Protein AF-0000000085035945 (afdb_homodimer)

Sequence (580 aa):
MRFHELMNSLKGNSGSLDETILPELNLALEGSQGSYRVYTTEVITGIPPSDIGSISFHLPASKISALGADPKFAFGSFFIPEGHRGVVEDFEREARRYGSRTGSKIVRGRRALAIVSMRGEAREIILPTNVKIGDYIALIGVPGAEFLYLISNKKPELFKRLGMEDSIWRWKRALWMLTCIDAVRTLLTISRVNGLLCVDSRGILESLNKLADISGTGFIISRNRIIFPPELMRIATQMDLDPLELPSSGVTLAAIPKHVQVNQIGEILEIHGYWVSFIGNIAREVRVISMRFHELMNSLKGNSGSLDETILPELNLALEGSQGSYRVYTTEVITGIPPSDIGSISFHLPASKISALGADPKFAFGSFFIPEGHRGVVEDFEREARRYGSRTGSKIVRGRRALAIVSMRGEAREIILPTNVKIGDYIALIGVPGAEFLYLISNKKPELFKRLGMEDSIWRWKRALWMLTCIDAVRTLLTISRVNGLLCVDSRGILESLNKLADISGTGFIISRNRIIFPPELMRIATQMDLDPLELPSSGVTLAAIPKHVQVNQIGEILEIHGYWVSFIGNIAREVRVIS

Radius of gyration: 25.81 Å; Cα contacts (8 Å, |Δi|>4): 1328; chains: 2; bounding box: 57×73×63 Å

InterPro domains:
  IPR011854 Carbamoyl dehydratase HypE [PTHR30303] (5-288)
  IPR036676 PurM-like, C-terminal domain superfamily [G3DSA:3.90.650.10] (128-290)
  IPR036676 PurM-like, C-terminal domain superfamily [SSF56042] (127-282)

Solvent-accessible surface area (backbone atoms only — not comparable to full-atom values): 29328 Å² total; per-residue (Å²): 139,63,74,70,62,61,62,63,68,67,65,69,83,67,95,62,69,52,68,48,68,40,29,94,70,35,32,36,34,37,40,60,95,53,43,34,39,36,38,37,60,41,79,46,63,86,46,58,63,88,47,42,21,43,50,58,42,35,52,55,36,17,52,36,28,33,25,55,23,45,53,46,38,36,38,24,42,34,25,38,35,88,91,68,75,60,36,68,56,35,27,43,52,55,29,50,75,63,70,23,46,67,31,62,40,81,40,86,27,92,52,38,35,37,42,34,35,38,38,24,37,27,56,56,78,37,46,46,50,56,46,50,77,54,15,32,31,32,41,37,37,47,54,32,44,40,39,46,24,49,40,34,66,75,40,47,64,58,35,46,75,68,72,38,57,87,48,37,66,58,28,53,64,37,67,78,52,37,37,30,45,65,61,44,54,54,47,59,74,76,44,77,64,38,16,33,44,60,24,40,68,62,3,52,51,52,41,52,51,48,46,18,61,69,36,72,38,20,29,43,34,40,55,86,44,57,73,65,50,69,68,55,52,51,52,23,60,74,66,71,47,62,68,48,54,36,24,12,23,13,19,29,43,33,27,30,49,69,86,55,66,60,68,60,54,45,50,54,42,42,74,74,70,40,45,66,30,72,28,36,30,31,26,83,76,39,80,45,78,86,138,64,74,69,61,60,63,62,67,66,66,67,84,65,97,62,70,54,68,49,68,40,29,93,72,35,34,36,34,37,40,61,96,54,43,34,40,35,37,38,62,42,79,46,63,87,46,60,62,88,48,40,21,42,50,57,44,35,53,54,38,17,52,36,28,33,25,58,22,46,52,44,38,35,37,26,44,34,25,37,34,86,90,67,74,60,37,67,56,35,27,42,53,54,28,49,78,64,70,23,46,69,32,63,38,80,41,86,28,90,53,38,33,36,43,34,36,38,36,24,37,26,57,56,78,37,46,46,49,55,45,49,77,56,13,34,32,32,41,36,35,49,54,32,44,38,39,46,24,49,41,33,66,75,43,48,63,58,35,46,76,69,72,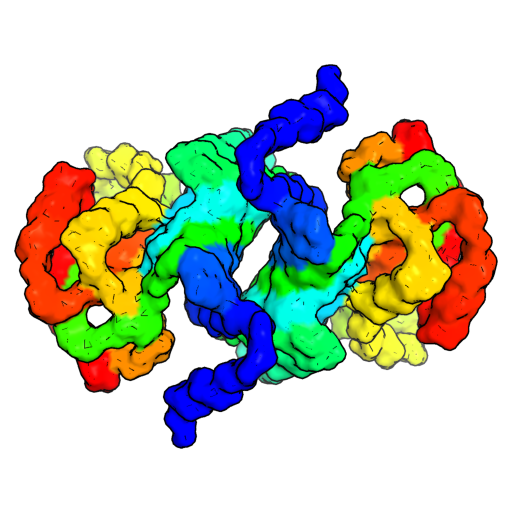38,56,87,49,38,67,58,29,54,65,36,68,77,52,37,37,30,43,67,62,45,53,55,46,60,75,76,43,78,63,38,14,32,43,60,24,42,67,62,3,53,50,54,41,53,50,48,46,17,62,68,35,72,36,21,29,43,34,39,55,86,44,56,73,63,50,69,69,56,53,51,51,22,61,75,67,72,48,63,67,48,54,36,22,12,22,12,18,29,43,33,27,32,50,69,85,55,68,59,67,60,52,45,51,54,41,40,74,74,68,40,45,66,28,74,28,36,30,32,27,83,76,38,79,46,76,88

Nearest PDB structures (foldseek):
  3mcq-assembly1_A-2  TM=7.793E-01  e=2.219E-20  Methylobacillus flagellatus KT
  3vti-assembly1_C  TM=7.702E-01  e=2.545E-19  Caldanaerobacter subterraneus subsp. tengcongensis MB4
  2rb9-assembly2_C  TM=7.228E-01  e=2.733E-18  Escherichia coli O157:H7
  2i6r-assembly1_A  TM=6.823E-01  e=1.965E-18  Escherichia coli O157:H7
  2i6r-assembly1_B  TM=6.841E-01  e=1.330E-17  Escherichia coli O157:H7

pLDDT: mean 92.45, std 15.35, range [20.62, 98.69]

Secondary structure (DSSP, 8-state):
--THHHHHTT---SS---EEEEGGGTEEEEEETTEEEEEEEEEEESS-HHHHHHHHHHHHHHHHHHTT-EEEEEEEEEEE-TT---HHHHHHHHHHHTT-EEEEEEEE-SS-EEEEEEEEEESS---GGG--TT-EEEEES-TTHHHHHHHHHH-HHHHHHTT-GGGHHHHHTGGGGG--HHHHHHHHHH---SEEEE--TTHHHHHHHHHHHHHT-EEEE-GGG----HHHHHHHHHHT--GGGS--TT-EEEEE-TTS-HHHHHHHHHHTT--EEEEEEEESS-EEE-/--THHHHHTT---SS---EEEEGGGTEEEEEETTEEEEEEEEEEESS-HHHHHHHHHHHHHHHHHHTT-EEEEEEEEEEE-TT---HHHHHHHHHHHTT-EEEEEEEE-SS-EEEEEEEEEESS---GGG--TT-EEEEES-TTHHHHHHHHHH-HHHHHHTT-GGGHHHHHTGGGGG--HHHHHHHHHH---SEEEE--TTHHHHHHHHHHHHHT-EEEE-GGG----HHHHHHHHHHT--GGGS--TT-EEEEE-TTS-HHHHHHHHHHTT--EEEEEEEESS-EEE-

Structure (mmCIF, N/CA/C/O backbone):
data_AF-0000000085035945-model_v1
#
loop_
_entity.id
_entity.type
_entity.pdbx_description
1 polymer 'Hydrogenase maturation factor-like protein'
#
loop_
_atom_site.group_PDB
_atom_site.id
_atom_site.type_symbol
_atom_site.label_atom_id
_atom_site.label_alt_id
_atom_site.label_comp_id
_atom_site.label_asym_id
_atom_site.label_entity_id
_atom_site.label_seq_id
_atom_site.pdbx_PDB_ins_code
_atom_site.Cartn_x
_atom_site.Cartn_y
_atom_site.Cartn_z
_atom_site.occupancy
_atom_site.B_iso_or_equiv
_atom_site.auth_seq_id
_atom_site.auth_comp_id
_atom_site.auth_asym_id
_atom_site.auth_atom_id
_atom_site.pdbx_PDB_model_num
ATOM 1 N N . MET A 1 1 ? 0.091 4.465 -34.844 1 20.62 1 MET A N 1
ATOM 2 C CA . MET A 1 1 ? 1.18 5.219 -34.219 1 20.62 1 MET A CA 1
ATOM 3 C C . MET A 1 1 ? 1.721 4.496 -33 1 20.62 1 MET A C 1
ATOM 5 O O . MET A 1 1 ? 0.978 4.227 -32.062 1 20.62 1 MET A O 1
ATOM 9 N N . ARG A 1 2 ? 2.852 3.615 -33.125 1 21.7 2 ARG A N 1
ATOM 10 C CA . ARG A 1 2 ? 3.33 2.371 -32.531 1 21.7 2 ARG A CA 1
ATOM 11 C C . ARG A 1 2 ? 3.953 2.621 -31.172 1 21.7 2 ARG A C 1
ATOM 13 O O . ARG A 1 2 ? 4.746 3.551 -31 1 21.7 2 ARG A O 1
ATOM 20 N N . PHE A 1 3 ? 3.344 2.082 -30.156 1 25.27 3 PHE A N 1
ATOM 21 C CA . PHE A 1 3 ? 3.664 2.121 -28.734 1 25.27 3 PHE A CA 1
ATOM 22 C C . PHE A 1 3 ? 5.145 1.854 -28.5 1 25.27 3 PHE A C 1
ATOM 24 O O . PHE A 1 3 ? 5.684 2.174 -27.438 1 25.27 3 PHE A O 1
ATOM 31 N N . HIS A 1 4 ? 5.945 1.328 -29.391 1 28.48 4 HIS A N 1
ATOM 32 C CA . HIS A 1 4 ? 7.395 1.19 -29.469 1 28.48 4 HIS A CA 1
ATOM 33 C C . HIS A 1 4 ? 8.078 2.555 -29.484 1 28.48 4 HIS A C 1
ATOM 35 O O . HIS A 1 4 ? 9.172 2.717 -28.938 1 28.48 4 HIS A O 1
ATOM 41 N N . GLU A 1 5 ? 7.492 3.525 -30.203 1 29.48 5 GLU A N 1
ATOM 42 C CA . GLU A 1 5 ? 8.07 4.855 -30.359 1 29.48 5 GLU A CA 1
ATOM 43 C C . GLU A 1 5 ? 8.039 5.625 -29.047 1 29.48 5 GLU A C 1
ATOM 45 O O . GLU A 1 5 ? 8.812 6.566 -28.844 1 29.48 5 GLU A O 1
ATOM 50 N N . LEU A 1 6 ? 7.07 5.164 -28.156 1 29.62 6 LEU A N 1
ATOM 51 C CA . LEU A 1 6 ? 6.941 5.914 -26.906 1 29.62 6 LEU A CA 1
ATOM 52 C C . LEU A 1 6 ? 8.047 5.539 -25.938 1 29.62 6 LEU A C 1
ATOM 54 O O . LEU A 1 6 ? 8.594 6.402 -25.25 1 29.62 6 LEU A O 1
ATOM 58 N N . MET A 1 7 ? 8.617 4.285 -25.969 1 31.16 7 MET A N 1
ATOM 59 C CA . MET A 1 7 ? 9.664 3.861 -25.047 1 31.16 7 MET A CA 1
ATOM 60 C C . MET A 1 7 ? 10.992 4.523 -25.391 1 31.16 7 MET A C 1
ATOM 62 O O . MET A 1 7 ? 11.789 4.82 -24.5 1 31.16 7 MET A O 1
ATOM 66 N N . ASN A 1 8 ? 11.352 4.637 -26.641 1 33.31 8 ASN A N 1
ATOM 67 C CA . ASN A 1 8 ? 12.656 5.156 -27.047 1 33.31 8 ASN A CA 1
ATOM 68 C C . ASN A 1 8 ? 12.805 6.629 -26.672 1 33.31 8 ASN A C 1
ATOM 70 O O . ASN A 1 8 ? 13.922 7.137 -26.578 1 33.31 8 ASN A O 1
ATOM 74 N N . SER A 1 9 ? 11.773 7.359 -26.906 1 32.38 9 SER A N 1
ATOM 75 C CA . SER A 1 9 ? 11.945 8.797 -26.734 1 32.38 9 SER A CA 1
ATOM 76 C C . SER A 1 9 ? 12.227 9.148 -25.281 1 32.38 9 SER A C 1
ATOM 78 O O . SER A 1 9 ? 12.516 10.305 -24.953 1 32.38 9 SER A O 1
ATOM 80 N N . LEU A 1 10 ? 11.758 8.227 -24.344 1 31.81 10 LEU A N 1
ATOM 81 C CA . LEU A 1 10 ? 11.898 8.688 -22.969 1 31.81 10 LEU A CA 1
ATOM 82 C C . LEU A 1 10 ? 13.297 8.398 -22.438 1 31.81 10 LEU A C 1
ATOM 84 O O . LEU A 1 10 ? 13.547 8.516 -21.234 1 31.81 10 LEU A O 1
ATOM 88 N N . LYS A 1 11 ? 14.203 7.867 -23.219 1 32.69 11 LYS A N 1
ATOM 89 C CA . LYS A 1 11 ? 15.594 7.758 -22.797 1 32.69 11 LYS A CA 1
ATOM 90 C C . LYS A 1 11 ? 16.25 9.133 -22.734 1 32.69 11 LYS A C 1
ATOM 92 O O . LYS A 1 11 ? 16.75 9.633 -23.734 1 32.69 11 LYS A O 1
ATOM 97 N N . GLY A 1 12 ? 15.82 10.188 -22.062 1 29.97 12 GLY A N 1
ATOM 98 C CA . GLY A 1 12 ? 16.703 11.336 -21.922 1 29.97 12 GLY A CA 1
ATOM 99 C C . GLY A 1 12 ? 17.984 11.016 -21.172 1 29.97 12 GLY A C 1
ATOM 100 O O . GLY A 1 12 ? 18.031 10.07 -20.391 1 29.97 12 GLY A O 1
ATOM 101 N N . ASN A 1 13 ? 19.266 11.414 -21.5 1 30.62 13 ASN A N 1
ATOM 102 C CA . ASN A 1 13 ? 20.688 11.328 -21.156 1 30.62 13 ASN A CA 1
ATOM 103 C C . ASN A 1 13 ? 20.922 11.617 -19.688 1 30.62 13 ASN A C 1
ATOM 105 O O . ASN A 1 13 ? 22.062 11.859 -19.266 1 30.62 13 ASN A O 1
ATOM 109 N N . SER A 1 14 ? 20.172 12.359 -18.906 1 33.81 14 SER A N 1
ATOM 110 C CA . SER A 1 14 ? 20.859 12.812 -17.688 1 33.81 14 SER A CA 1
ATOM 111 C C . SER A 1 14 ? 21.172 11.641 -16.766 1 33.81 14 SER A C 1
ATOM 113 O O . SER A 1 14 ? 20.516 10.594 -16.844 1 33.81 14 SER A O 1
ATOM 115 N N . GLY A 1 15 ? 22.25 11.352 -16.094 1 38.16 15 GLY A N 1
ATOM 116 C CA . GLY A 1 15 ? 22.75 10.461 -15.07 1 38.16 15 GLY A CA 1
ATOM 117 C C . GLY A 1 15 ? 21.656 9.836 -14.234 1 38.16 15 GLY A C 1
ATOM 118 O O . GLY A 1 15 ? 21.906 9.359 -13.125 1 38.16 15 GLY A O 1
ATOM 119 N N . SER A 1 16 ? 20.391 10.227 -14.312 1 46.41 16 SER A N 1
ATOM 120 C CA . SER A 1 16 ? 19.203 10 -13.508 1 46.41 16 SER A CA 1
ATOM 121 C C . SER A 1 16 ? 18.734 8.555 -13.609 1 46.41 16 SER A C 1
ATOM 123 O O . SER A 1 16 ? 18.75 7.965 -14.688 1 46.41 16 SER A O 1
ATOM 125 N N . LEU A 1 17 ? 18.875 7.793 -12.547 1 53.88 17 LEU A N 1
ATOM 126 C CA . LEU A 1 17 ? 18.312 6.453 -12.406 1 53.88 17 LEU A CA 1
ATOM 127 C C . LEU A 1 17 ? 17.047 6.305 -13.234 1 53.88 17 LEU A C 1
ATOM 129 O O . LEU A 1 17 ? 16.125 7.117 -13.125 1 53.88 17 LEU A O 1
ATOM 133 N N . ASP A 1 18 ? 17.109 5.484 -14.328 1 77.38 18 ASP A N 1
ATOM 134 C CA . ASP A 1 18 ? 16.016 5.148 -15.242 1 77.38 18 ASP A CA 1
ATOM 135 C C . ASP A 1 18 ? 14.906 4.391 -14.516 1 77.38 18 ASP A C 1
ATOM 137 O O . ASP A 1 18 ? 15.18 3.459 -13.758 1 77.38 18 ASP A O 1
ATOM 141 N N . GLU A 1 19 ? 13.836 5.148 -14.227 1 88.69 19 GLU A N 1
ATOM 142 C CA . GLU A 1 19 ? 12.695 4.469 -13.617 1 88.69 19 GLU A CA 1
ATOM 143 C C . GLU A 1 19 ? 11.758 3.893 -14.672 1 88.69 19 GLU A C 1
ATOM 145 O O . GLU A 1 19 ? 11.602 4.473 -15.75 1 88.69 19 GLU A O 1
ATOM 150 N N . THR A 1 20 ? 11.352 2.705 -14.508 1 92.31 20 THR A N 1
ATOM 151 C CA . THR A 1 20 ? 10.32 2.039 -15.297 1 92.31 20 THR A CA 1
ATOM 152 C C . THR A 1 20 ? 9.086 1.765 -14.445 1 92.31 20 THR A C 1
ATOM 154 O O . THR A 1 20 ? 9.188 1.2 -13.352 1 92.31 20 THR A O 1
ATOM 157 N N . ILE A 1 21 ? 7.965 2.264 -14.938 1 95.5 21 ILE A N 1
ATOM 158 C CA . ILE A 1 21 ? 6.703 2.041 -14.242 1 95.5 21 ILE A CA 1
ATOM 159 C C . ILE A 1 21 ? 5.805 1.134 -15.078 1 95.5 21 ILE A C 1
ATOM 161 O O . ILE A 1 21 ? 5.594 1.388 -16.266 1 95.5 21 ILE A O 1
ATOM 165 N N . LEU A 1 22 ? 5.297 0.026 -14.469 1 94.25 22 LEU A N 1
ATOM 166 C CA . LEU A 1 22 ? 4.391 -0.925 -15.094 1 94.25 22 LEU A CA 1
ATOM 167 C C . LEU A 1 22 ? 3.066 -0.997 -14.344 1 94.25 22 LEU A C 1
ATOM 169 O O . LEU A 1 22 ? 2.834 -1.933 -13.57 1 94.25 22 LEU A O 1
ATOM 173 N N . PRO A 1 23 ? 2.189 -0.125 -14.664 1 93.62 23 PRO A N 1
ATOM 174 C CA . PRO A 1 23 ? 0.942 -0.025 -13.906 1 93.62 23 PRO A CA 1
ATOM 175 C C . PRO A 1 23 ? 0.097 -1.294 -13.984 1 93.62 23 PRO A C 1
ATOM 177 O O . PRO A 1 23 ? -0.591 -1.646 -13.023 1 93.62 23 PRO A O 1
ATOM 180 N N . GLU A 1 24 ? 0.168 -2.002 -15.102 1 92.44 24 GLU A N 1
ATOM 181 C CA . GLU A 1 24 ? -0.626 -3.213 -15.289 1 92.44 24 GLU A CA 1
ATOM 182 C C . GLU A 1 24 ? -0.24 -4.281 -14.266 1 92.44 24 GLU A C 1
ATOM 184 O O . GLU A 1 24 ? -1.047 -5.156 -13.938 1 92.44 24 GLU A O 1
ATOM 189 N N . LEU A 1 25 ? 0.953 -4.137 -13.805 1 93.69 25 LEU A N 1
ATOM 190 C CA . LEU A 1 25 ? 1.441 -5.105 -12.836 1 93.69 25 LEU A CA 1
ATOM 191 C C . LEU A 1 25 ? 1.559 -4.477 -11.453 1 93.69 25 LEU A C 1
ATOM 193 O O . LEU A 1 25 ? 2.01 -5.129 -10.508 1 93.69 25 LEU A O 1
ATOM 197 N N . ASN A 1 26 ? 1.196 -3.24 -11.312 1 94.69 26 ASN A N 1
ATOM 198 C CA . ASN A 1 26 ? 1.365 -2.486 -10.078 1 94.69 26 ASN A CA 1
ATOM 199 C C . ASN A 1 26 ? 2.797 -2.574 -9.562 1 94.69 26 ASN A C 1
ATOM 201 O O . ASN A 1 26 ? 3.023 -2.951 -8.406 1 94.69 26 ASN A O 1
ATOM 205 N N . LEU A 1 27 ? 3.688 -2.164 -10.445 1 95.44 27 LEU A N 1
ATOM 206 C CA . LEU A 1 27 ? 5.113 -2.289 -10.172 1 95.44 27 LEU A CA 1
ATOM 207 C C . LEU A 1 27 ? 5.883 -1.1 -10.734 1 95.44 27 LEU A C 1
ATOM 209 O O . LEU A 1 27 ? 5.484 -0.521 -11.75 1 95.44 27 LEU A O 1
ATOM 213 N N . ALA A 1 28 ? 6.938 -0.757 -10.031 1 96.44 28 ALA A N 1
ATOM 214 C CA . ALA A 1 28 ? 7.93 0.193 -10.531 1 96.44 28 ALA A CA 1
ATOM 215 C C . ALA A 1 28 ? 9.344 -0.277 -10.227 1 96.44 28 ALA A C 1
ATOM 217 O O . ALA A 1 28 ? 9.562 -1.045 -9.281 1 96.44 28 ALA A O 1
ATOM 218 N N . LEU A 1 29 ? 10.258 0.111 -11.047 1 95.31 29 LEU A N 1
ATOM 219 C CA . LEU A 1 29 ? 11.648 -0.213 -10.766 1 95.31 29 LEU A CA 1
ATOM 220 C C . LEU A 1 29 ? 12.562 0.948 -11.141 1 95.31 29 LEU A C 1
ATOM 222 O O . LEU A 1 29 ? 12.188 1.804 -11.945 1 95.31 29 LEU A O 1
ATOM 226 N N . GLU A 1 30 ? 13.625 0.994 -10.453 1 94.75 30 GLU A N 1
ATOM 227 C CA . GLU A 1 30 ? 14.68 1.96 -10.75 1 94.75 30 GLU A CA 1
ATOM 228 C C . GLU A 1 30 ? 16.062 1.313 -10.672 1 94.75 30 GLU A C 1
ATOM 230 O O . GLU A 1 30 ? 16.219 0.269 -10.039 1 94.75 30 GLU A O 1
ATOM 235 N N . GLY A 1 31 ? 16.969 1.908 -11.367 1 90.75 31 GLY A N 1
ATOM 236 C CA . GLY A 1 31 ? 18.344 1.435 -11.305 1 90.75 31 GLY A CA 1
ATOM 237 C C . GLY A 1 31 ? 18.938 1.157 -12.664 1 90.75 31 GLY A C 1
ATOM 238 O O . GLY A 1 31 ? 18.297 1.37 -13.695 1 90.75 31 GLY A O 1
ATOM 239 N N . SER A 1 32 ? 20.25 0.983 -12.625 1 82.12 32 SER A N 1
ATOM 240 C CA . SER A 1 32 ? 21.016 0.646 -13.812 1 82.12 32 SER A CA 1
ATOM 241 C C . SER A 1 32 ? 22.297 -0.097 -13.438 1 82.12 32 SER A C 1
ATOM 243 O O . SER A 1 32 ? 22.75 -0.051 -12.289 1 82.12 32 SER A O 1
ATOM 245 N N . GLN A 1 33 ? 22.781 -0.818 -14.43 1 79.44 33 GLN A N 1
ATOM 246 C CA . GLN A 1 33 ? 24.141 -1.345 -14.414 1 79.44 33 GLN A CA 1
ATOM 247 C C . GLN A 1 33 ? 24.391 -2.209 -13.18 1 79.44 33 GLN A C 1
ATOM 249 O O . GLN A 1 33 ? 25.359 -2.002 -12.453 1 79.44 33 GLN A O 1
ATOM 254 N N . GLY A 1 34 ? 23.438 -3.055 -12.828 1 86.94 34 GLY A N 1
ATOM 255 C CA . GLY A 1 34 ? 23.75 -4.043 -11.805 1 86.94 34 GLY A CA 1
ATOM 256 C C . GLY A 1 34 ? 23.078 -3.75 -10.469 1 86.94 34 GLY A C 1
ATOM 257 O O . GLY A 1 34 ? 23.375 -4.41 -9.469 1 86.94 34 GLY A O 1
ATOM 258 N N . SER A 1 35 ? 22.406 -2.76 -10.406 1 92.69 35 SER A N 1
ATOM 259 C CA . SER A 1 35 ? 21.703 -2.402 -9.172 1 92.69 35 SER A CA 1
ATOM 260 C C . SER A 1 35 ? 20.281 -1.947 -9.461 1 92.69 35 SER A C 1
ATOM 262 O O . SER A 1 35 ? 20.047 -0.809 -9.875 1 92.69 35 SER A O 1
ATOM 264 N N . TYR A 1 36 ? 19.391 -2.875 -9.188 1 95.38 36 TYR A N 1
ATOM 265 C CA . TYR A 1 36 ? 17.984 -2.561 -9.422 1 95.38 36 TYR A CA 1
ATOM 266 C C . TYR A 1 36 ? 17.188 -2.623 -8.125 1 95.38 36 TYR A C 1
ATOM 268 O O . TYR A 1 36 ? 17.438 -3.477 -7.273 1 95.38 36 TYR A O 1
ATOM 276 N N . ARG A 1 37 ? 16.312 -1.685 -8 1 96.25 37 ARG A N 1
ATOM 277 C CA . ARG A 1 37 ? 15.281 -1.696 -6.965 1 96.25 37 ARG A CA 1
ATOM 278 C C . ARG A 1 37 ? 13.891 -1.823 -7.574 1 96.25 37 ARG A C 1
ATOM 280 O O . ARG A 1 37 ? 13.602 -1.22 -8.609 1 96.25 37 ARG A O 1
ATOM 287 N N . VAL A 1 38 ? 13.094 -2.662 -6.984 1 97.31 38 VAL A N 1
ATOM 288 C CA . VAL A 1 38 ? 11.742 -2.881 -7.48 1 97.31 38 VAL A CA 1
ATOM 289 C C . VAL A 1 38 ? 10.734 -2.654 -6.355 1 97.31 38 VAL A C 1
ATOM 291 O O . VAL A 1 38 ? 11.023 -2.943 -5.191 1 97.31 38 VAL A O 1
ATOM 294 N N . TYR A 1 39 ? 9.594 -2.094 -6.738 1 97.69 39 TYR A N 1
ATOM 295 C CA . TYR A 1 39 ? 8.547 -1.729 -5.789 1 97.69 39 TYR A CA 1
ATOM 296 C C . TYR A 1 39 ? 7.188 -2.234 -6.258 1 97.69 39 TYR A C 1
ATOM 298 O O . TYR A 1 39 ? 6.863 -2.158 -7.445 1 97.69 39 TYR A O 1
ATOM 306 N N . THR A 1 40 ? 6.453 -2.803 -5.293 1 98.06 40 THR A N 1
ATOM 307 C CA . THR A 1 40 ? 5.098 -3.227 -5.629 1 98.06 40 THR A CA 1
ATOM 308 C C . THR A 1 40 ? 4.16 -3.02 -4.441 1 98.06 40 THR A C 1
ATOM 310 O O . THR A 1 40 ? 4.609 -2.818 -3.314 1 98.06 40 THR A O 1
ATOM 313 N N . THR A 1 41 ? 2.916 -2.943 -4.723 1 97.75 41 THR A N 1
ATOM 314 C CA . THR A 1 41 ? 1.85 -2.881 -3.73 1 97.75 41 THR A CA 1
ATOM 315 C C . THR A 1 41 ? 0.735 -3.865 -4.07 1 97.75 41 THR A C 1
ATOM 317 O O . THR A 1 41 ? 0.338 -3.988 -5.23 1 97.75 41 THR A O 1
ATOM 320 N N . GLU A 1 42 ? 0.29 -4.516 -3.023 1 96.81 42 GLU A N 1
ATOM 321 C CA . GLU A 1 42 ? -0.791 -5.477 -3.207 1 96.81 42 GLU A CA 1
ATOM 322 C C . GLU A 1 42 ? -1.931 -5.223 -2.225 1 96.81 42 GLU A C 1
ATOM 324 O O . GLU A 1 42 ? -1.693 -4.863 -1.07 1 96.81 42 GLU A O 1
ATOM 329 N N . VAL A 1 43 ? -3.119 -5.379 -2.756 1 95.69 43 VAL A N 1
ATOM 330 C CA . VAL A 1 43 ? -4.324 -5.422 -1.933 1 95.69 43 VAL A CA 1
ATOM 331 C C . VAL A 1 43 ? -4.812 -6.863 -1.808 1 95.69 43 VAL A C 1
ATOM 333 O O . VAL A 1 43 ? -5.09 -7.523 -2.812 1 95.69 43 VAL A O 1
ATOM 336 N N . ILE A 1 44 ? -4.914 -7.262 -0.588 1 96.88 44 ILE A N 1
ATOM 337 C CA . ILE A 1 44 ? -5.27 -8.656 -0.341 1 96.88 44 ILE A CA 1
ATOM 338 C C . ILE A 1 44 ? -6.602 -8.719 0.407 1 96.88 44 ILE A C 1
ATOM 340 O O . ILE A 1 44 ? -6.738 -8.148 1.491 1 96.88 44 ILE A O 1
ATOM 344 N N . THR A 1 45 ? -7.555 -9.391 -0.183 1 94.94 45 THR A N 1
ATOM 345 C CA . THR A 1 45 ? -8.883 -9.57 0.404 1 94.94 45 THR A CA 1
ATOM 346 C C . THR A 1 45 ? -9.391 -10.992 0.164 1 94.94 45 THR A C 1
ATOM 348 O O . THR A 1 45 ? -8.781 -11.758 -0.584 1 94.94 45 THR A O 1
ATOM 351 N N . GLY A 1 46 ? -10.422 -11.359 0.853 1 93.88 46 GLY A N 1
ATOM 352 C CA . GLY A 1 46 ? -11.078 -12.633 0.612 1 93.88 46 GLY A CA 1
ATOM 353 C C . GLY A 1 46 ? -10.375 -13.805 1.274 1 93.88 46 GLY A C 1
ATOM 354 O O . GLY A 1 46 ? -10.773 -14.953 1.098 1 93.88 46 GLY A O 1
ATOM 355 N N . ILE A 1 47 ? -9.32 -13.531 1.951 1 95.69 47 ILE A N 1
ATOM 356 C CA . ILE A 1 47 ? -8.547 -14.547 2.666 1 95.69 47 ILE A CA 1
ATOM 357 C C . ILE A 1 47 ? -9.008 -14.617 4.121 1 95.69 47 ILE A C 1
ATOM 359 O O . ILE A 1 47 ? -9.305 -13.586 4.734 1 95.69 47 ILE A O 1
ATOM 363 N N . PRO A 1 48 ? -9.109 -15.852 4.621 1 94.56 48 PRO A N 1
ATOM 364 C CA . PRO A 1 48 ? -9.43 -15.938 6.047 1 94.56 48 PRO A CA 1
ATOM 365 C C . PRO A 1 48 ? -8.484 -15.109 6.918 1 94.56 48 PRO A C 1
ATOM 367 O O . PRO A 1 48 ? -7.281 -15.062 6.66 1 94.56 48 PRO A O 1
ATOM 370 N N . PRO A 1 49 ? -9.031 -14.516 7.992 1 95.19 49 PRO A N 1
ATOM 371 C CA . PRO A 1 49 ? -8.203 -13.68 8.867 1 95.19 49 PRO A CA 1
ATOM 372 C C . PRO A 1 49 ? -7 -14.43 9.438 1 95.19 49 PRO A C 1
ATOM 374 O O . PRO A 1 49 ? -5.934 -13.836 9.633 1 95.19 49 PRO A O 1
ATOM 377 N N . SER A 1 50 ? -7.164 -15.695 9.617 1 94.62 50 SER A N 1
ATOM 378 C CA . SER A 1 50 ? -6.094 -16.5 10.211 1 94.62 50 SER A CA 1
ATOM 379 C C . SER A 1 50 ? -4.898 -16.609 9.273 1 94.62 50 SER A C 1
ATOM 381 O O . SER A 1 50 ? -3.781 -16.891 9.711 1 94.62 50 SER A O 1
ATOM 383 N N . ASP A 1 51 ? -5.117 -16.344 8.016 1 97.06 51 ASP A N 1
ATOM 384 C CA . ASP A 1 51 ? -4.066 -16.625 7.039 1 97.06 51 ASP A CA 1
ATOM 385 C C . ASP A 1 51 ? -3.594 -15.336 6.367 1 97.06 51 ASP A C 1
ATOM 387 O O . ASP A 1 51 ? -2.627 -15.352 5.602 1 97.06 51 ASP A O 1
ATOM 391 N N . ILE A 1 52 ? -4.219 -14.242 6.676 1 97.81 52 ILE A N 1
ATOM 392 C CA . ILE A 1 52 ? -3.996 -13.023 5.918 1 97.81 52 ILE A CA 1
ATOM 393 C C . ILE A 1 52 ? -2.584 -12.5 6.176 1 97.81 52 ILE A C 1
ATOM 395 O O . ILE A 1 52 ? -1.954 -11.922 5.289 1 97.81 52 ILE A O 1
ATOM 399 N N . GLY A 1 53 ? -2.033 -12.688 7.336 1 98 53 GLY A N 1
ATOM 400 C CA . GLY A 1 53 ? -0.677 -12.266 7.645 1 98 53 GLY A CA 1
ATOM 401 C C . GLY A 1 53 ? 0.369 -12.938 6.773 1 98 53 GLY A C 1
ATOM 402 O O . GLY A 1 53 ? 1.238 -12.266 6.211 1 98 53 GLY A O 1
ATOM 403 N N . SER A 1 54 ? 0.2 -14.219 6.609 1 97.88 54 SER A N 1
ATOM 404 C CA . SER A 1 54 ? 1.158 -15 5.832 1 97.88 54 SER A CA 1
ATOM 405 C C . SER A 1 54 ? 1.066 -14.664 4.348 1 97.88 54 SER A C 1
ATOM 407 O O . SER A 1 54 ? 2.078 -14.375 3.709 1 97.88 54 SER A O 1
ATOM 409 N N . ILE A 1 55 ? -0.101 -14.672 3.85 1 98.12 55 ILE A N 1
ATOM 410 C CA . ILE A 1 55 ? -0.284 -14.508 2.412 1 98.12 55 ILE A CA 1
ATOM 411 C C . ILE A 1 55 ? 0.115 -13.102 1.993 1 98.12 55 ILE A C 1
ATOM 413 O O . ILE A 1 55 ? 0.544 -12.875 0.858 1 98.12 55 ILE A O 1
ATOM 417 N N . SER A 1 56 ? 0.029 -12.211 2.928 1 98.44 56 SER A N 1
ATOM 418 C CA . SER A 1 56 ? 0.342 -10.82 2.635 1 98.44 56 SER A CA 1
ATOM 419 C C . SER A 1 56 ? 1.83 -10.633 2.359 1 98.44 56 SER A C 1
ATOM 421 O O . SER A 1 56 ? 2.232 -9.648 1.729 1 98.44 56 SER A O 1
ATOM 423 N N . PHE A 1 57 ? 2.648 -11.5 2.789 1 98.69 57 PHE A N 1
ATOM 424 C CA . PHE A 1 57 ? 4.055 -11.477 2.395 1 98.69 57 PHE A CA 1
ATOM 425 C C . PHE A 1 57 ? 4.254 -12.18 1.06 1 98.69 57 PHE A C 1
ATOM 427 O O . PHE A 1 57 ? 4.965 -11.68 0.187 1 98.69 57 PHE A O 1
ATOM 434 N N . HIS A 1 58 ? 3.623 -13.211 0.89 1 98.5 58 HIS A N 1
ATOM 435 C CA . HIS A 1 58 ? 3.922 -14.125 -0.208 1 98.5 58 HIS A CA 1
ATOM 436 C C . HIS A 1 58 ? 3.457 -13.547 -1.543 1 98.5 58 HIS A C 1
ATOM 438 O O . HIS A 1 58 ? 4.117 -13.742 -2.566 1 98.5 58 HIS A O 1
ATOM 444 N N . LEU A 1 59 ? 2.35 -12.883 -1.562 1 98.12 59 LEU A N 1
ATOM 445 C CA . LEU A 1 59 ? 1.82 -12.414 -2.84 1 98.12 59 LEU A CA 1
ATOM 446 C C . LEU A 1 59 ? 2.721 -11.336 -3.439 1 98.12 59 LEU A C 1
ATOM 448 O O . LEU A 1 59 ? 3.186 -11.477 -4.574 1 98.12 59 LEU A O 1
ATOM 452 N N . PRO A 1 60 ? 3.076 -10.289 -2.686 1 98.31 60 PRO A N 1
ATOM 453 C CA . PRO A 1 60 ? 4.008 -9.328 -3.279 1 98.31 60 PRO A CA 1
ATOM 454 C C . PRO A 1 60 ? 5.406 -9.898 -3.475 1 98.31 60 PRO A C 1
ATOM 456 O O . PRO A 1 60 ? 6.09 -9.555 -4.441 1 98.31 60 PRO A O 1
ATOM 459 N N . ALA A 1 61 ? 5.836 -10.758 -2.666 1 98.62 61 ALA A N 1
ATOM 460 C CA . ALA A 1 61 ? 7.156 -11.367 -2.803 1 98.62 61 ALA A CA 1
ATOM 461 C C . ALA A 1 61 ? 7.234 -12.234 -4.059 1 98.62 61 ALA A C 1
ATOM 463 O O . ALA A 1 61 ? 8.289 -12.32 -4.695 1 98.62 61 ALA A O 1
ATOM 464 N N . SER A 1 62 ? 6.121 -12.844 -4.332 1 98.44 62 SER A N 1
ATOM 465 C CA . SER A 1 62 ? 6.051 -13.633 -5.559 1 98.44 62 SER A CA 1
ATOM 466 C C . SER A 1 62 ? 6.293 -12.766 -6.785 1 98.44 62 SER A C 1
ATOM 468 O O . SER A 1 62 ? 7.043 -13.148 -7.688 1 98.44 62 SER A O 1
ATOM 470 N N . LYS A 1 63 ? 5.688 -11.68 -6.816 1 97.69 63 LYS A N 1
ATOM 471 C CA . LYS A 1 63 ? 5.855 -10.742 -7.926 1 97.69 63 LYS A CA 1
ATOM 472 C C . LYS A 1 63 ? 7.301 -10.258 -8.023 1 97.69 63 LYS A C 1
ATOM 474 O O . LYS A 1 63 ? 7.859 -10.172 -9.117 1 97.69 63 LYS A O 1
ATOM 479 N N . ILE A 1 64 ? 7.883 -9.93 -6.926 1 98.19 64 ILE A N 1
ATOM 480 C CA . ILE A 1 64 ? 9.266 -9.469 -6.871 1 98.19 64 ILE A CA 1
ATOM 481 C C . ILE A 1 64 ? 10.203 -10.57 -7.363 1 98.19 64 ILE A C 1
ATOM 483 O O . ILE A 1 64 ? 11.117 -10.312 -8.141 1 98.19 64 ILE A O 1
ATOM 487 N N . SER A 1 65 ? 9.945 -11.742 -6.93 1 98.06 65 SER A N 1
ATOM 488 C CA . SER A 1 65 ? 10.781 -12.883 -7.309 1 98.06 65 SER A CA 1
ATOM 489 C C . SER A 1 65 ? 10.703 -13.148 -8.805 1 98.06 65 SER A C 1
ATOM 491 O O . SER A 1 65 ? 11.688 -13.555 -9.422 1 98.06 65 SER A O 1
ATOM 493 N N . ALA A 1 66 ? 9.547 -12.961 -9.367 1 98 66 ALA A N 1
ATOM 494 C CA . ALA A 1 66 ? 9.352 -13.188 -10.797 1 98 66 ALA A CA 1
ATOM 495 C C . ALA A 1 66 ? 10.211 -12.234 -11.625 1 98 66 ALA A C 1
ATOM 497 O O . ALA A 1 66 ? 10.477 -12.5 -12.805 1 98 66 ALA A O 1
ATOM 498 N N . LEU A 1 67 ? 10.641 -11.172 -11.055 1 97.69 67 LEU A N 1
ATOM 499 C CA . LEU A 1 67 ? 11.523 -10.234 -11.734 1 97.69 67 LEU A CA 1
ATOM 500 C C . LEU A 1 67 ? 12.984 -10.625 -11.523 1 97.69 67 LEU A C 1
ATOM 502 O O . LEU A 1 67 ? 13.891 -9.93 -12 1 97.69 67 LEU A O 1
ATOM 506 N N . GLY A 1 68 ? 13.195 -11.688 -10.805 1 97 68 GLY A N 1
ATOM 507 C CA . GLY A 1 68 ? 14.547 -12.086 -10.453 1 97 68 GLY A CA 1
ATOM 508 C C . GLY A 1 68 ? 15.094 -11.32 -9.258 1 97 68 GLY A C 1
ATOM 509 O O . GLY A 1 68 ? 16.312 -11.273 -9.055 1 97 68 GLY A O 1
ATOM 510 N N . ALA A 1 69 ? 14.273 -10.672 -8.508 1 97.62 69 ALA A N 1
ATOM 511 C CA . ALA A 1 69 ? 14.711 -9.828 -7.391 1 97.62 69 ALA A CA 1
ATOM 512 C C . ALA A 1 69 ? 14.438 -10.516 -6.051 1 97.62 69 ALA A C 1
ATOM 514 O O . ALA A 1 69 ? 13.602 -11.406 -5.961 1 97.62 69 ALA A O 1
ATOM 515 N N . ASP A 1 70 ? 15.172 -10.102 -5.02 1 97.88 70 ASP A N 1
ATOM 516 C CA . ASP A 1 70 ? 14.969 -10.562 -3.65 1 97.88 70 ASP A CA 1
ATOM 517 C C . ASP A 1 70 ? 14.148 -9.555 -2.85 1 97.88 70 ASP A C 1
ATOM 519 O O . ASP A 1 70 ? 14.461 -8.359 -2.836 1 97.88 70 ASP A O 1
ATOM 523 N N . PRO A 1 71 ? 13.094 -10.047 -2.213 1 98.12 71 PRO A N 1
ATOM 524 C CA . PRO A 1 71 ? 12.391 -9.133 -1.311 1 98.12 71 PRO A CA 1
ATOM 525 C C . PRO A 1 71 ? 13.273 -8.641 -0.165 1 98.12 71 PRO A C 1
ATOM 527 O O . PRO A 1 71 ? 13.969 -9.438 0.473 1 98.12 71 PRO A O 1
ATOM 530 N N . LYS A 1 72 ? 13.242 -7.348 0.126 1 97.5 72 LYS A N 1
ATOM 531 C CA . LYS A 1 72 ? 14.109 -6.805 1.169 1 97.5 72 LYS A CA 1
ATOM 532 C C . LYS A 1 72 ? 13.297 -6.352 2.377 1 97.5 72 LYS A C 1
ATOM 534 O O . LYS A 1 72 ? 13.641 -6.656 3.52 1 97.5 72 LYS A O 1
ATOM 539 N N . PHE A 1 73 ? 12.242 -5.57 2.178 1 97.81 73 PHE A N 1
ATOM 540 C CA . PHE A 1 73 ? 11.359 -5.191 3.273 1 97.81 73 PHE A CA 1
ATOM 541 C C . PHE A 1 73 ? 9.945 -4.922 2.764 1 97.81 73 PHE A C 1
ATOM 543 O O . PHE A 1 73 ? 9.742 -4.715 1.565 1 97.81 73 PHE A O 1
ATOM 550 N N . ALA A 1 74 ? 9.031 -5.027 3.654 1 98.44 74 ALA A N 1
ATOM 551 C CA . ALA A 1 74 ? 7.621 -4.781 3.365 1 98.44 74 ALA A CA 1
ATOM 552 C C . ALA A 1 74 ? 6.945 -4.059 4.523 1 98.44 74 ALA A C 1
ATOM 554 O O . ALA A 1 74 ? 7.371 -4.18 5.676 1 98.44 74 ALA A O 1
ATOM 555 N N . PHE A 1 75 ? 5.961 -3.229 4.172 1 98 75 PHE A N 1
ATOM 556 C CA . PHE A 1 75 ? 5.164 -2.533 5.176 1 98 75 PHE A CA 1
ATOM 557 C C . PHE A 1 75 ? 3.715 -2.412 4.723 1 98 75 PHE A C 1
ATOM 559 O O . PHE A 1 75 ? 3.418 -2.516 3.531 1 98 75 PHE A O 1
ATOM 566 N N . GLY A 1 76 ? 2.906 -2.309 5.699 1 95.88 76 GLY A N 1
ATOM 567 C CA . GLY A 1 76 ? 1.511 -2.178 5.312 1 95.88 76 GLY A CA 1
ATOM 568 C C . GLY A 1 76 ? 0.563 -2.141 6.496 1 95.88 76 GLY A C 1
ATOM 569 O O . GLY A 1 76 ? 0.975 -1.835 7.617 1 95.88 76 GLY A O 1
ATOM 570 N N . SER A 1 77 ? -0.733 -2.223 6.16 1 97 77 SER A N 1
ATOM 571 C CA . SER A 1 77 ? -1.814 -2.188 7.141 1 97 77 SER A CA 1
ATOM 572 C C . SER A 1 77 ? -2.734 -3.396 6.988 1 97 77 SER A C 1
ATOM 574 O O . SER A 1 77 ? -3.064 -3.795 5.871 1 97 77 SER A O 1
ATOM 576 N N . PHE A 1 78 ? -3.102 -3.924 8.18 1 97.81 78 PHE A N 1
ATOM 577 C CA . PHE A 1 78 ? -4.074 -5.008 8.242 1 97.81 78 PHE A CA 1
ATOM 578 C C . PHE A 1 78 ? -5.387 -4.527 8.844 1 97.81 78 PHE A C 1
ATOM 580 O O . PHE A 1 78 ? -5.406 -3.971 9.945 1 97.81 78 PHE A O 1
ATOM 587 N N . PHE A 1 79 ? -6.395 -4.711 8.102 1 96.75 79 PHE A N 1
ATOM 588 C CA . PHE A 1 79 ? -7.742 -4.516 8.617 1 96.75 79 PHE A CA 1
ATOM 589 C C . PHE A 1 79 ? -8.352 -5.84 9.055 1 96.75 79 PHE A C 1
ATOM 591 O O . PHE A 1 79 ? -8.633 -6.707 8.227 1 96.75 79 PHE A O 1
ATOM 598 N N . ILE A 1 80 ? -8.602 -5.977 10.352 1 97.19 80 ILE A N 1
ATOM 599 C CA . ILE A 1 80 ? -8.914 -7.293 10.891 1 97.19 80 ILE A CA 1
ATOM 600 C C . ILE A 1 80 ? -10.117 -7.191 11.828 1 97.19 80 ILE A C 1
ATOM 602 O O . ILE A 1 80 ? -10.188 -6.293 12.672 1 97.19 80 ILE A O 1
ATOM 606 N N . PRO A 1 81 ? -11.055 -8.125 11.688 1 95.25 81 PRO A N 1
ATOM 607 C CA . PRO A 1 81 ? -12.141 -8.188 12.672 1 95.25 81 PRO A CA 1
ATOM 608 C C . PRO A 1 81 ? -11.641 -8.523 14.07 1 95.25 81 PRO A C 1
ATOM 610 O O . PRO A 1 81 ? -10.562 -9.102 14.227 1 95.25 81 PRO A O 1
ATOM 613 N N . GLU A 1 82 ? -12.484 -8.172 14.977 1 92.88 82 GLU A N 1
ATOM 614 C CA . GLU A 1 82 ? -12.164 -8.461 16.375 1 92.88 82 GLU A CA 1
ATOM 615 C C . GLU A 1 82 ? -12.031 -9.961 16.609 1 92.88 82 GLU A C 1
ATOM 617 O O . GLU A 1 82 ? -12.734 -10.758 15.992 1 92.88 82 GLU A O 1
ATOM 622 N N . GLY A 1 83 ? -11.102 -10.281 17.438 1 91.5 83 GLY A N 1
ATOM 623 C CA . GLY A 1 83 ? -11 -11.672 17.844 1 91.5 83 GLY A CA 1
ATOM 624 C C . GLY A 1 83 ? -9.883 -12.422 17.156 1 91.5 83 GLY A C 1
ATOM 625 O O . GLY A 1 83 ? -9.555 -13.555 17.531 1 91.5 83 GLY A O 1
ATOM 626 N N . HIS A 1 84 ? -9.367 -11.844 16.203 1 91 84 HIS A N 1
ATOM 627 C CA . HIS A 1 84 ? -8.273 -12.508 15.5 1 91 84 HIS A CA 1
ATOM 628 C C . HIS A 1 84 ? -6.918 -11.945 15.922 1 91 84 HIS A C 1
ATOM 630 O O . HIS A 1 84 ? -6.762 -10.734 16.078 1 91 84 HIS A O 1
ATOM 636 N N . ARG A 1 85 ? -5.941 -12.867 16.109 1 90.19 85 ARG A N 1
ATOM 637 C CA . ARG A 1 85 ? -4.617 -12.492 16.609 1 90.19 85 ARG A CA 1
ATOM 638 C C . ARG A 1 85 ? -3.521 -13.102 15.742 1 90.19 85 ARG A C 1
ATOM 640 O O . ARG A 1 85 ? -3.795 -13.953 14.891 1 90.19 85 ARG A O 1
ATOM 647 N N . GLY A 1 86 ? -2.359 -12.602 15.844 1 96.25 86 GLY A N 1
ATOM 648 C CA . GLY A 1 86 ? -1.176 -13.219 15.266 1 96.25 86 GLY A CA 1
ATOM 649 C C . GLY A 1 86 ? -0.911 -12.789 13.836 1 96.25 86 GLY A C 1
ATOM 650 O O . GLY A 1 86 ? 0.013 -13.289 13.195 1 96.25 86 GLY A O 1
ATOM 651 N N . VAL A 1 87 ? -1.729 -11.906 13.367 1 97.12 87 VAL A N 1
ATOM 652 C CA . VAL A 1 87 ? -1.638 -11.5 11.977 1 97.12 87 VAL A CA 1
ATOM 653 C C . VAL A 1 87 ? -0.272 -10.867 11.703 1 97.12 87 VAL A C 1
ATOM 655 O O . VAL A 1 87 ? 0.413 -11.242 10.75 1 97.12 87 VAL A O 1
ATOM 658 N N . VAL A 1 88 ? 0.167 -9.992 12.547 1 97.31 88 VAL A N 1
ATOM 659 C CA . VAL A 1 88 ? 1.438 -9.289 12.391 1 97.31 88 VAL A CA 1
ATOM 660 C C . VAL A 1 88 ? 2.594 -10.273 12.578 1 97.31 88 VAL A C 1
ATOM 662 O O . VAL A 1 88 ? 3.576 -10.234 11.836 1 97.31 88 VAL A O 1
ATOM 665 N N . GLU A 1 89 ? 2.494 -11.141 13.5 1 97.88 89 GLU A N 1
ATOM 666 C CA . GLU A 1 89 ? 3.521 -12.141 13.773 1 97.88 89 GLU A CA 1
ATOM 667 C C . GLU A 1 89 ? 3.709 -13.078 12.578 1 97.88 89 GLU A C 1
ATOM 669 O O . GLU A 1 89 ? 4.84 -13.422 12.227 1 97.88 89 GLU A O 1
ATOM 674 N N . ASP A 1 90 ? 2.596 -13.484 12.008 1 98.06 90 ASP A N 1
ATOM 675 C CA . ASP A 1 90 ? 2.664 -14.359 10.836 1 98.06 90 ASP A CA 1
ATOM 676 C C . ASP A 1 90 ? 3.35 -13.656 9.672 1 98.06 90 ASP A C 1
ATOM 678 O O . ASP A 1 90 ? 4.152 -14.266 8.961 1 98.06 90 ASP A O 1
ATOM 682 N N . PHE A 1 91 ? 2.963 -12.414 9.531 1 98.5 91 PHE A N 1
ATOM 683 C CA . PHE A 1 91 ? 3.584 -11.594 8.5 1 98.5 91 PHE A CA 1
ATOM 684 C C . PHE A 1 91 ? 5.094 -11.523 8.695 1 98.5 91 PHE A C 1
ATOM 686 O O . PHE A 1 91 ? 5.859 -11.742 7.758 1 98.5 91 PHE A O 1
ATOM 693 N N . GLU A 1 92 ? 5.551 -11.289 9.836 1 98.12 92 GLU A N 1
ATOM 694 C CA . GLU A 1 92 ? 6.961 -11.172 10.195 1 98.12 92 GLU A CA 1
ATOM 695 C C . GLU A 1 92 ? 7.68 -12.516 10.055 1 98.12 92 GLU A C 1
ATOM 697 O O . GLU A 1 92 ? 8.82 -12.57 9.602 1 98.12 92 GLU A O 1
ATOM 702 N N . ARG A 1 93 ? 7.004 -13.492 10.492 1 98.06 93 ARG A N 1
ATOM 703 C CA . ARG A 1 93 ? 7.59 -14.828 10.43 1 98.06 93 ARG A CA 1
ATOM 704 C C . ARG A 1 93 ? 7.891 -15.219 8.984 1 98.06 93 ARG A C 1
ATOM 706 O O . ARG A 1 93 ? 8.977 -15.719 8.688 1 98.06 93 ARG A O 1
ATOM 713 N N . GLU A 1 94 ? 6.93 -15.016 8.094 1 98.12 94 GLU A N 1
ATOM 714 C CA . GLU A 1 94 ? 7.152 -15.336 6.688 1 98.12 94 GLU A CA 1
ATOM 715 C C . GLU A 1 94 ? 8.297 -14.508 6.109 1 98.12 94 GLU A C 1
ATOM 717 O O . GLU A 1 94 ? 9.117 -15.023 5.348 1 98.12 94 GLU A O 1
ATOM 722 N N . ALA A 1 95 ? 8.328 -13.266 6.465 1 98.19 95 ALA A N 1
ATOM 723 C CA . ALA A 1 95 ? 9.375 -12.383 5.969 1 98.19 95 ALA A CA 1
ATOM 724 C C . ALA A 1 95 ? 10.758 -12.867 6.41 1 98.19 95 ALA A C 1
ATOM 726 O O . ALA A 1 95 ? 11.703 -12.867 5.617 1 98.19 95 ALA A O 1
ATOM 727 N N . ARG A 1 96 ? 10.891 -13.289 7.586 1 97.44 96 ARG A N 1
ATOM 728 C CA . ARG A 1 96 ? 12.164 -13.742 8.141 1 97.44 96 ARG A CA 1
ATOM 729 C C . ARG A 1 96 ? 12.695 -14.953 7.379 1 97.44 96 ARG A C 1
ATOM 731 O O . ARG A 1 96 ? 13.906 -15.102 7.195 1 97.44 96 ARG A O 1
ATOM 738 N N . ARG A 1 97 ? 11.812 -15.734 6.938 1 96.94 97 ARG A N 1
ATOM 739 C CA . ARG A 1 97 ? 12.203 -16.938 6.191 1 96.94 97 ARG A CA 1
ATOM 740 C C . ARG A 1 97 ? 12.953 -16.562 4.918 1 96.94 97 ARG A C 1
ATOM 742 O O . ARG A 1 97 ? 13.75 -17.344 4.406 1 96.94 97 ARG A O 1
ATOM 749 N N . TYR A 1 98 ? 12.688 -15.383 4.469 1 96.56 98 TYR A N 1
ATOM 750 C CA . TYR A 1 98 ? 13.312 -14.977 3.211 1 96.56 98 TYR A CA 1
ATOM 751 C C . TYR A 1 98 ? 14.289 -13.836 3.436 1 96.56 98 TYR A C 1
ATOM 753 O O . TYR A 1 98 ? 14.68 -13.141 2.488 1 96.56 98 TYR A O 1
ATOM 761 N N . GLY A 1 99 ? 14.609 -13.539 4.719 1 96.56 99 GLY A N 1
ATOM 762 C CA . GLY A 1 99 ? 15.602 -12.523 5.047 1 96.56 99 GLY A CA 1
ATOM 763 C C . GLY A 1 99 ? 15.078 -11.109 4.887 1 96.56 99 GLY A C 1
ATOM 764 O O . GLY A 1 99 ? 15.852 -10.18 4.66 1 96.56 99 GLY A O 1
ATOM 765 N N . SER A 1 100 ? 13.812 -10.953 4.934 1 97.44 100 SER A N 1
ATOM 766 C CA . SER A 1 100 ? 13.188 -9.641 4.766 1 97.44 100 SER A CA 1
ATOM 767 C C . SER A 1 100 ? 12.734 -9.07 6.109 1 97.44 100 SER A C 1
ATOM 769 O O . SER A 1 100 ? 12.492 -9.82 7.055 1 97.44 100 SER A O 1
ATOM 771 N N . ARG A 1 101 ? 12.586 -7.758 6.16 1 96.69 101 ARG A N 1
ATOM 772 C CA . ARG A 1 101 ? 12.016 -7.059 7.305 1 96.69 101 ARG A CA 1
ATOM 773 C C . ARG A 1 101 ? 10.609 -6.547 6.996 1 96.69 101 ARG A C 1
ATOM 775 O O . ARG A 1 101 ? 10.281 -6.285 5.836 1 96.69 101 ARG A O 1
ATOM 782 N N . THR A 1 102 ? 9.852 -6.441 8.086 1 97.5 102 THR A N 1
ATOM 783 C CA . THR A 1 102 ? 8.5 -5.941 7.867 1 97.5 102 THR A CA 1
ATOM 784 C C . THR A 1 102 ? 8.078 -4.996 8.992 1 97.5 102 THR A C 1
ATOM 786 O O . THR A 1 102 ? 8.703 -4.977 10.055 1 97.5 102 THR A O 1
ATOM 789 N N . GLY A 1 103 ? 7.148 -4.168 8.758 1 96.81 103 GLY A N 1
ATOM 790 C CA . GLY A 1 103 ? 6.398 -3.348 9.695 1 96.81 103 GLY A CA 1
ATOM 791 C C . GLY A 1 103 ? 4.961 -3.119 9.273 1 96.81 103 GLY A C 1
ATOM 792 O O . GLY A 1 103 ? 4.691 -2.795 8.117 1 96.81 103 GLY A O 1
ATOM 793 N N . SER A 1 104 ? 4.105 -3.383 10.242 1 97.31 104 SER A N 1
ATOM 794 C CA . SER A 1 104 ? 2.695 -3.225 9.898 1 97.31 104 SER A CA 1
ATOM 795 C C . SER A 1 104 ? 1.875 -2.797 11.109 1 97.31 104 SER A C 1
ATOM 797 O O . SER A 1 104 ? 2.328 -2.928 12.25 1 97.31 104 SER A O 1
ATOM 799 N N . LYS A 1 105 ? 0.751 -2.256 10.797 1 94.25 105 LYS A N 1
ATOM 800 C CA . LYS A 1 105 ? -0.21 -1.924 11.844 1 94.25 105 LYS A CA 1
ATOM 801 C C . LYS A 1 105 ? -1.535 -2.648 11.617 1 94.25 105 LYS A C 1
ATOM 803 O O . LYS A 1 105 ? -1.845 -3.062 10.5 1 94.25 105 LYS A O 1
ATOM 808 N N . ILE A 1 106 ? -2.26 -2.768 12.719 1 95.56 106 ILE A N 1
ATOM 809 C CA . ILE A 1 106 ? -3.594 -3.357 12.664 1 95.56 106 ILE A CA 1
ATOM 810 C C . ILE A 1 106 ? -4.648 -2.268 12.852 1 95.56 106 ILE A C 1
ATOM 812 O O . ILE A 1 106 ? -4.516 -1.418 13.734 1 95.56 106 ILE A O 1
ATOM 816 N N . VAL A 1 107 ? -5.543 -2.309 11.992 1 93.31 107 VAL A N 1
ATOM 817 C CA . VAL A 1 107 ? -6.734 -1.479 12.117 1 93.31 107 VAL A CA 1
ATOM 818 C C . VAL A 1 107 ? -7.977 -2.365 12.211 1 93.31 107 VAL A C 1
ATOM 820 O O . VAL A 1 107 ? -8.047 -3.416 11.57 1 93.31 107 VAL A O 1
ATOM 823 N N . ARG A 1 108 ? -8.906 -1.991 13.055 1 93.5 108 ARG A N 1
ATOM 824 C CA . ARG A 1 108 ? -10.141 -2.758 13.141 1 93.5 108 ARG A CA 1
ATOM 825 C C . A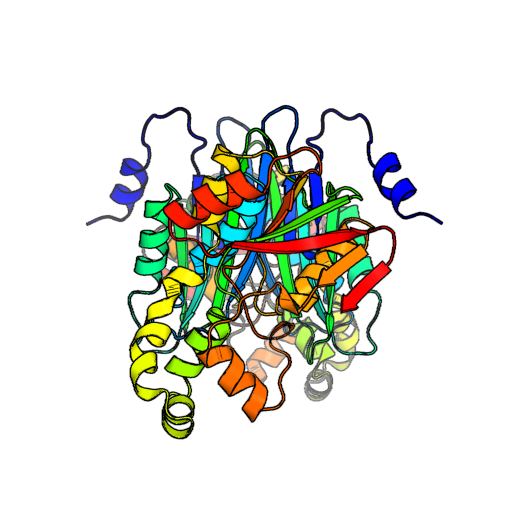RG A 1 108 ? -10.922 -2.691 11.836 1 93.5 108 ARG A C 1
ATOM 827 O O . ARG A 1 108 ? -11.109 -1.609 11.273 1 93.5 108 ARG A O 1
ATOM 834 N N . GLY A 1 109 ? -11.289 -3.828 11.375 1 93.38 109 GLY A N 1
ATOM 835 C CA . GLY A 1 109 ? -12.07 -3.924 10.156 1 93.38 109 GLY A CA 1
ATOM 836 C C . GLY A 1 109 ? -13.211 -4.914 10.25 1 93.38 109 GLY A C 1
ATOM 837 O O . GLY A 1 109 ? -13.25 -5.734 11.172 1 93.38 109 GLY A O 1
ATOM 838 N N . ARG A 1 110 ? -14.164 -4.742 9.32 1 92.31 110 ARG A N 1
ATOM 839 C CA . ARG A 1 110 ? -15.297 -5.652 9.297 1 92.31 110 ARG A CA 1
ATOM 840 C C . ARG A 1 110 ? -14.914 -6.992 8.68 1 92.31 110 ARG A C 1
ATOM 842 O O . ARG A 1 110 ? -15.469 -8.031 9.047 1 92.31 110 ARG A O 1
ATOM 849 N N . ARG A 1 111 ? -14.039 -6.945 7.734 1 94.12 111 ARG A N 1
ATOM 850 C CA . ARG A 1 111 ? -13.5 -8.125 7.066 1 94.12 111 ARG A CA 1
ATOM 851 C C . ARG A 1 111 ? -11.984 -8.031 6.938 1 94.12 111 ARG A C 1
ATOM 853 O O . ARG A 1 111 ? -11.414 -6.941 7.023 1 94.12 111 ARG A O 1
ATOM 860 N N . ALA A 1 112 ? -11.383 -9.172 6.754 1 96.12 112 ALA A N 1
ATOM 861 C CA . ALA A 1 112 ? -9.93 -9.18 6.637 1 96.12 112 ALA A CA 1
ATOM 862 C C . ALA A 1 112 ? -9.477 -8.531 5.332 1 96.12 112 ALA A C 1
ATOM 864 O O . ALA A 1 112 ? -9.969 -8.883 4.254 1 96.12 112 ALA A O 1
ATOM 865 N N . LEU A 1 113 ? -8.625 -7.621 5.418 1 97.25 113 LEU A N 1
ATOM 866 C CA . LEU A 1 113 ? -8.031 -6.898 4.293 1 97.25 113 LEU A CA 1
ATOM 867 C C . LEU A 1 113 ? -6.609 -6.457 4.617 1 97.25 113 LEU A C 1
ATOM 869 O O . LEU A 1 113 ? -6.32 -6.062 5.75 1 97.25 113 LEU A O 1
ATOM 873 N N . ALA A 1 114 ? -5.77 -6.562 3.668 1 98 114 ALA A N 1
ATOM 874 C CA . ALA A 1 114 ? -4.402 -6.078 3.844 1 98 114 ALA A CA 1
ATOM 875 C C . ALA A 1 114 ? -3.965 -5.223 2.658 1 98 114 ALA A C 1
ATOM 877 O O . ALA A 1 114 ? -4.336 -5.5 1.515 1 98 114 ALA A O 1
ATOM 878 N N . ILE A 1 115 ? -3.248 -4.211 2.869 1 97.38 115 ILE A N 1
ATOM 879 C CA . ILE A 1 115 ? -2.527 -3.428 1.872 1 97.38 115 ILE A CA 1
ATOM 880 C C . ILE A 1 115 ? -1.035 -3.43 2.193 1 97.38 115 ILE A C 1
ATOM 882 O O . ILE A 1 115 ? -0.614 -2.893 3.221 1 97.38 115 ILE A O 1
ATOM 886 N N . VAL A 1 116 ? -0.25 -3.99 1.325 1 98.31 116 VAL A N 1
ATOM 887 C CA . VAL A 1 116 ? 1.159 -4.203 1.639 1 98.31 116 VAL A CA 1
ATOM 888 C C . VAL A 1 116 ? 2.027 -3.713 0.482 1 98.31 116 VAL A C 1
ATOM 890 O O . VAL A 1 116 ? 1.762 -4.031 -0.68 1 98.31 116 VAL A O 1
ATOM 893 N N . SER A 1 117 ? 2.988 -2.947 0.789 1 98.25 117 SER A N 1
ATOM 894 C CA . SER A 1 117 ? 4.035 -2.525 -0.135 1 98.25 117 SER A CA 1
ATOM 895 C C . SER A 1 117 ? 5.344 -3.266 0.136 1 98.25 117 SER A C 1
ATOM 897 O O . SER A 1 117 ? 5.672 -3.551 1.289 1 98.25 117 SER A O 1
ATOM 899 N N . MET A 1 118 ? 6.035 -3.531 -0.944 1 98.5 118 MET A N 1
ATOM 900 C CA . MET A 1 118 ? 7.273 -4.289 -0.78 1 98.5 118 MET A CA 1
ATOM 901 C C . MET A 1 118 ? 8.359 -3.758 -1.707 1 98.5 118 MET A C 1
ATOM 903 O O . MET A 1 118 ? 8.094 -3.414 -2.859 1 98.5 118 MET A O 1
ATOM 907 N N . ARG A 1 119 ? 9.531 -3.723 -1.183 1 98 119 ARG A N 1
ATOM 908 C CA . ARG A 1 119 ? 10.75 -3.338 -1.894 1 98 119 ARG A CA 1
ATOM 909 C C . ARG A 1 119 ? 11.688 -4.527 -2.062 1 98 119 ARG A C 1
ATOM 911 O O . ARG A 1 119 ? 11.914 -5.281 -1.114 1 98 119 ARG A O 1
ATOM 918 N N . GLY A 1 120 ? 12.094 -4.738 -3.318 1 97.88 120 GLY A N 1
ATOM 919 C CA . GLY A 1 120 ? 13.094 -5.754 -3.605 1 97.88 120 GLY A CA 1
ATOM 920 C C . GLY A 1 120 ? 14.312 -5.207 -4.32 1 97.88 120 GLY A C 1
ATOM 921 O O . GLY A 1 120 ? 14.344 -4.031 -4.695 1 97.88 120 GLY A O 1
ATOM 922 N N . GLU A 1 121 ? 15.328 -6.059 -4.484 1 96.94 121 GLU A N 1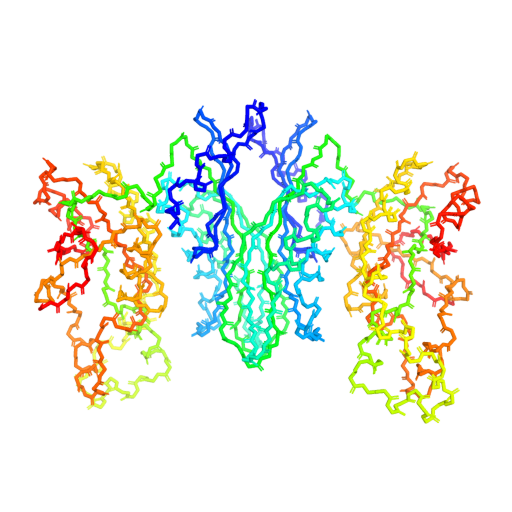
ATOM 923 C CA . GLU A 1 121 ? 16.547 -5.648 -5.18 1 96.94 121 GLU A CA 1
ATOM 924 C C . GLU A 1 121 ? 17.125 -6.793 -6 1 96.94 121 GLU A C 1
ATOM 926 O O . GLU A 1 121 ? 16.859 -7.965 -5.719 1 96.94 121 GLU A O 1
ATOM 931 N N . ALA A 1 122 ? 17.797 -6.426 -7.051 1 96.5 122 ALA A N 1
ATOM 932 C CA . ALA A 1 122 ? 18.453 -7.41 -7.902 1 96.5 122 ALA A CA 1
ATOM 933 C C . ALA A 1 122 ? 19.656 -6.797 -8.625 1 96.5 122 ALA A C 1
ATOM 935 O O . ALA A 1 122 ? 19.719 -5.578 -8.797 1 96.5 122 ALA A O 1
ATOM 936 N N . ARG A 1 123 ? 20.578 -7.645 -9.016 1 95.75 123 ARG A N 1
ATOM 937 C CA . ARG A 1 123 ? 21.672 -7.227 -9.891 1 95.75 123 ARG A CA 1
ATOM 938 C C . ARG A 1 123 ? 21.234 -7.219 -11.352 1 95.75 123 ARG A C 1
ATOM 940 O O . ARG A 1 123 ? 21.688 -6.375 -12.133 1 95.75 123 ARG A O 1
ATOM 947 N N . GLU A 1 124 ? 20.438 -8.195 -11.609 1 94.38 124 GLU A N 1
ATOM 948 C CA . GLU A 1 124 ? 19.797 -8.289 -12.922 1 94.38 124 GLU A CA 1
ATOM 949 C C . GLU A 1 124 ? 18.281 -8.43 -12.797 1 94.38 124 GLU A C 1
ATOM 951 O O . GLU A 1 124 ? 17.797 -9.031 -11.844 1 94.38 124 GLU A O 1
ATOM 956 N N . ILE A 1 125 ? 17.562 -7.844 -13.781 1 95.19 125 ILE A N 1
ATOM 957 C CA . ILE A 1 125 ? 16.109 -7.855 -13.711 1 95.19 125 ILE A CA 1
ATOM 958 C C . ILE A 1 125 ? 15.547 -8.633 -14.898 1 95.19 125 ILE A C 1
ATOM 960 O O . ILE A 1 125 ? 16.062 -8.539 -16.016 1 95.19 125 ILE A O 1
ATOM 964 N N . ILE A 1 126 ? 14.57 -9.438 -14.664 1 96.44 126 ILE A N 1
ATOM 965 C CA . ILE A 1 126 ? 13.797 -10.125 -15.695 1 96.44 126 ILE A CA 1
ATOM 966 C C . ILE A 1 126 ? 12.445 -9.43 -15.867 1 96.44 126 ILE A C 1
ATOM 968 O O . ILE A 1 126 ? 11.586 -9.5 -14.984 1 96.44 126 ILE A O 1
ATOM 972 N N . LEU A 1 127 ? 12.289 -8.828 -17 1 95.69 127 LEU A N 1
ATOM 973 C CA . LEU A 1 127 ? 11.016 -8.164 -17.266 1 95.69 127 LEU A CA 1
ATOM 974 C C . LEU A 1 127 ? 10.102 -9.055 -18.094 1 95.69 127 LEU A C 1
ATOM 976 O O . LEU A 1 127 ? 10.539 -9.617 -19.109 1 95.69 127 LEU A O 1
ATOM 980 N N . PRO A 1 128 ? 8.875 -9.133 -17.672 1 96.69 128 PRO A N 1
ATOM 981 C CA . PRO A 1 128 ? 7.945 -9.93 -18.484 1 96.69 128 PRO A CA 1
ATOM 982 C C . PRO A 1 128 ? 7.742 -9.352 -19.875 1 96.69 128 PRO A C 1
ATOM 984 O O . PRO A 1 128 ? 7.25 -10.047 -20.766 1 96.69 128 PRO A O 1
ATOM 987 N N . THR A 1 129 ? 8.102 -8.148 -20.094 1 95.5 129 THR A N 1
ATOM 988 C CA . THR A 1 129 ? 7.988 -7.516 -21.406 1 95.5 129 THR A CA 1
ATOM 989 C C . THR A 1 129 ? 9.008 -8.094 -22.375 1 95.5 129 THR A C 1
ATOM 991 O O . THR A 1 129 ? 8.922 -7.879 -23.594 1 95.5 129 THR A O 1
ATOM 994 N N . ASN A 1 130 ? 9.969 -8.836 -21.891 1 96.5 130 ASN A N 1
ATOM 995 C CA . ASN A 1 130 ? 11.102 -9.273 -22.703 1 96.5 130 ASN A CA 1
ATOM 996 C C . ASN A 1 130 ? 10.82 -10.609 -23.391 1 96.5 130 ASN A C 1
ATOM 998 O O . ASN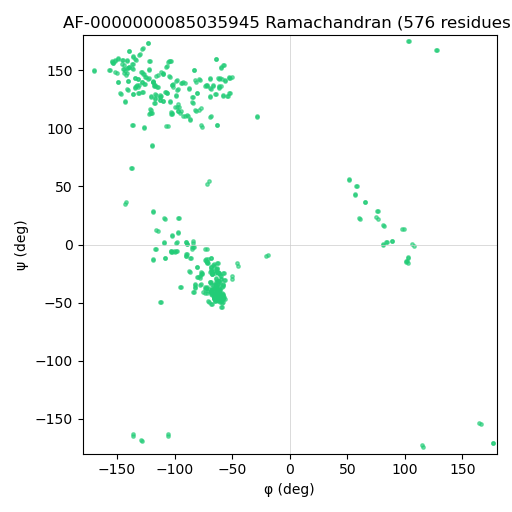 A 1 130 ? 11.695 -11.164 -24.062 1 96.5 130 ASN A O 1
ATOM 1002 N N . VAL A 1 131 ? 9.625 -11.141 -23.203 1 97.75 131 VAL A N 1
ATOM 1003 C CA . VAL A 1 131 ? 9.328 -12.422 -23.812 1 97.75 131 VAL A CA 1
ATOM 1004 C C . VAL A 1 131 ? 9.477 -12.312 -25.328 1 97.75 131 VAL A C 1
ATOM 1006 O O . VAL A 1 131 ? 9.32 -11.234 -25.906 1 97.75 131 VAL A O 1
ATOM 1009 N N . LYS A 1 132 ? 9.82 -13.438 -25.984 1 97.75 132 LYS A N 1
ATOM 1010 C CA . LYS A 1 132 ? 10.086 -13.453 -27.422 1 97.75 132 LYS A CA 1
ATOM 1011 C C . LYS A 1 132 ? 9.156 -14.43 -28.141 1 97.75 132 LYS A C 1
ATOM 1013 O O . LYS A 1 132 ? 8.789 -15.469 -27.594 1 97.75 132 LYS A O 1
ATOM 1018 N N . ILE A 1 133 ? 8.906 -14.055 -29.406 1 98 133 ILE A N 1
ATOM 1019 C CA . ILE A 1 133 ? 8.141 -14.961 -30.25 1 98 133 ILE A CA 1
ATOM 1020 C C . ILE A 1 133 ? 8.844 -16.312 -30.328 1 98 133 ILE A C 1
ATOM 1022 O O . ILE A 1 133 ? 10.047 -16.375 -30.578 1 98 133 ILE A O 1
ATOM 1026 N N . GLY A 1 134 ? 8.078 -17.359 -30.031 1 97.62 134 GLY A N 1
ATOM 1027 C CA . GLY A 1 134 ? 8.633 -18.703 -30.109 1 97.62 134 GLY A CA 1
ATOM 1028 C C . GLY A 1 134 ? 8.992 -19.266 -28.75 1 97.62 134 GLY A C 1
ATOM 1029 O O . GLY A 1 134 ? 9.18 -20.484 -28.609 1 97.62 134 GLY A O 1
ATOM 1030 N N . ASP A 1 135 ? 9.055 -18.453 -27.719 1 98.19 135 ASP A N 1
ATOM 1031 C CA . ASP A 1 135 ? 9.305 -18.953 -26.375 1 98.19 135 ASP A CA 1
ATOM 1032 C C . ASP A 1 135 ? 8.258 -20 -25.984 1 98.19 135 ASP A C 1
ATOM 1034 O O . ASP A 1 135 ? 7.074 -19.844 -26.281 1 98.19 135 ASP A O 1
ATOM 1038 N N . TYR A 1 136 ? 8.734 -21.016 -25.312 1 97.69 136 TYR A N 1
ATOM 1039 C CA . TYR A 1 136 ? 7.801 -21.906 -24.641 1 97.69 136 TYR A CA 1
ATOM 1040 C C . TYR A 1 136 ? 7.121 -21.234 -23.469 1 97.69 136 TYR A C 1
ATOM 1042 O O . TYR A 1 136 ? 7.742 -20.422 -22.766 1 97.69 136 TYR A O 1
ATOM 1050 N N . ILE A 1 137 ? 5.867 -21.562 -23.297 1 98.19 137 ILE A N 1
ATOM 1051 C CA . ILE A 1 137 ? 5.176 -21.125 -22.094 1 98.19 137 ILE A CA 1
ATOM 1052 C C . ILE A 1 137 ? 5.051 -22.297 -21.109 1 98.19 137 ILE A C 1
ATOM 1054 O O . ILE A 1 137 ? 4.375 -23.281 -21.406 1 98.19 137 ILE A O 1
ATOM 1058 N N . ALA A 1 138 ? 5.688 -22.188 -20.047 1 98.19 138 ALA A N 1
ATOM 1059 C CA . ALA A 1 138 ? 5.566 -23.172 -18.969 1 98.19 138 ALA A CA 1
ATOM 1060 C C . ALA A 1 138 ? 4.672 -22.641 -17.844 1 98.19 138 ALA A C 1
ATOM 1062 O O . ALA A 1 138 ? 4.734 -21.469 -17.484 1 98.19 138 ALA A O 1
ATOM 1063 N N . LEU A 1 139 ? 3.836 -23.484 -17.375 1 98.31 139 LEU A N 1
ATOM 1064 C CA . LEU A 1 139 ? 3.084 -23.266 -16.141 1 98.31 139 LEU A CA 1
ATOM 1065 C C . LEU A 1 139 ? 3.725 -24 -14.969 1 98.31 139 LEU A C 1
ATOM 1067 O O . LEU A 1 139 ? 3.848 -25.234 -14.992 1 98.31 139 LEU A O 1
ATOM 1071 N N . ILE A 1 140 ? 4.137 -23.25 -14.008 1 98.44 140 ILE A N 1
ATOM 1072 C CA . ILE A 1 140 ? 4.77 -23.844 -12.836 1 98.44 140 ILE A CA 1
ATOM 1073 C C . ILE A 1 140 ? 3.92 -23.562 -11.594 1 98.44 140 ILE A C 1
ATOM 1075 O O . ILE A 1 140 ? 3.646 -22.406 -11.273 1 98.44 140 ILE A O 1
ATOM 1079 N N . GLY A 1 141 ? 3.551 -24.594 -10.852 1 98.31 141 GLY A N 1
ATOM 1080 C CA . GLY A 1 141 ? 2.631 -24.5 -9.734 1 98.31 141 GLY A CA 1
ATOM 1081 C C . GLY A 1 141 ? 1.336 -25.25 -9.953 1 98.31 141 GLY A C 1
ATOM 1082 O O . GLY A 1 141 ? 1.196 -25.969 -10.945 1 98.31 141 GLY A O 1
ATOM 1083 N N . VAL A 1 142 ? 0.361 -25.109 -9.055 1 98.31 142 VAL A N 1
ATOM 1084 C CA . VAL A 1 142 ? -0.875 -25.875 -9.102 1 98.31 142 VAL A CA 1
ATOM 1085 C C . VAL A 1 142 ? -2.031 -24.984 -9.539 1 98.31 142 VAL A C 1
ATOM 1087 O O . VAL A 1 142 ? -2.604 -24.25 -8.719 1 98.31 142 VAL A O 1
ATOM 1090 N N . PRO A 1 143 ? -2.424 -25.109 -10.82 1 98.5 143 PRO A N 1
ATOM 1091 C CA . PRO A 1 143 ? -3.555 -24.312 -11.289 1 98.5 143 PRO A CA 1
ATOM 1092 C C . PRO A 1 143 ? -4.805 -24.484 -10.43 1 98.5 143 PRO A C 1
ATOM 1094 O O . PRO A 1 143 ? -5.211 -25.625 -10.156 1 98.5 143 PRO A O 1
ATOM 1097 N N . GLY A 1 144 ? -5.355 -23.359 -10 1 98.56 144 GLY A N 1
ATOM 1098 C CA . GLY A 1 144 ? -6.613 -23.391 -9.273 1 98.56 144 GLY A CA 1
ATOM 1099 C C . GLY A 1 144 ? -6.441 -23.672 -7.789 1 98.56 144 GLY A C 1
ATOM 1100 O O . GLY A 1 144 ? -7.422 -23.719 -7.043 1 98.56 144 GLY A O 1
ATOM 1101 N N . ALA A 1 145 ? -5.262 -23.812 -7.328 1 98.5 145 ALA A N 1
ATOM 1102 C CA . ALA A 1 145 ? -5.035 -24.109 -5.914 1 98.5 145 ALA A CA 1
ATOM 1103 C C . ALA A 1 145 ? -5.648 -23.031 -5.027 1 98.5 145 ALA A C 1
ATOM 1105 O O . ALA A 1 145 ? -6.191 -23.328 -3.961 1 98.5 145 ALA A O 1
ATOM 1106 N N . GLU A 1 146 ? -5.488 -21.781 -5.387 1 98.5 146 GLU A N 1
ATOM 1107 C CA . GLU A 1 146 ? -6.09 -20.703 -4.609 1 98.5 146 GLU A CA 1
ATOM 1108 C C . GLU A 1 146 ? -7.602 -20.891 -4.488 1 98.5 146 GLU A C 1
ATOM 1110 O O . GLU A 1 146 ? -8.164 -20.719 -3.402 1 98.5 146 GLU A O 1
ATOM 1115 N N . PHE A 1 147 ? -8.242 -21.188 -5.629 1 98.38 147 PHE A N 1
ATOM 1116 C CA . PHE A 1 147 ? -9.68 -21.406 -5.629 1 98.38 147 PHE A CA 1
ATOM 1117 C C . PHE A 1 147 ? -10.055 -22.547 -4.68 1 98.38 147 PHE A C 1
ATOM 1119 O O . PHE A 1 147 ? -10.969 -22.391 -3.865 1 98.38 147 PHE A O 1
ATOM 1126 N N . LEU A 1 148 ? -9.383 -23.656 -4.801 1 98.44 148 LEU A N 1
ATOM 1127 C CA . LEU A 1 148 ? -9.672 -24.812 -3.959 1 98.44 148 LEU A CA 1
ATOM 1128 C C . LEU A 1 148 ? -9.43 -24.5 -2.488 1 98.44 148 LEU A C 1
ATOM 1130 O O . LEU A 1 148 ? -10.188 -24.922 -1.62 1 98.44 148 LEU A O 1
ATOM 1134 N N . TYR A 1 149 ? -8.359 -23.75 -2.227 1 98.44 149 TYR A N 1
ATOM 1135 C CA . TYR A 1 149 ? -8.078 -23.297 -0.87 1 98.44 149 TYR A CA 1
ATOM 1136 C C . TYR A 1 149 ? -9.227 -22.453 -0.33 1 98.44 149 TYR A C 1
ATOM 1138 O O . TYR A 1 149 ? -9.711 -22.688 0.779 1 98.44 149 TYR A O 1
ATOM 1146 N N . LEU A 1 150 ? -9.68 -21.516 -1.085 1 97.69 150 LEU A N 1
ATOM 1147 C CA . LEU A 1 150 ? -10.734 -20.594 -0.65 1 97.69 150 LEU A CA 1
ATOM 1148 C C . LEU A 1 150 ? -12.047 -21.344 -0.445 1 97.69 150 LEU A C 1
ATOM 1150 O O . LEU A 1 150 ? -12.711 -21.172 0.582 1 97.69 150 LEU A O 1
ATOM 1154 N N . ILE A 1 151 ? -12.406 -22.188 -1.419 1 96.88 151 ILE A N 1
ATOM 1155 C CA . ILE A 1 151 ? -13.719 -22.844 -1.38 1 96.88 151 ILE A CA 1
ATOM 1156 C C . ILE A 1 151 ? -13.75 -23.875 -0.263 1 96.88 151 ILE A C 1
ATOM 1158 O O . ILE A 1 151 ? -14.789 -24.094 0.371 1 96.88 151 ILE A O 1
ATOM 1162 N N . SER A 1 152 ? -12.672 -24.594 -0.037 1 97.25 152 SER A N 1
ATOM 1163 C CA . SER A 1 152 ? -12.625 -25.578 1.04 1 97.25 152 SER A CA 1
ATOM 1164 C C . SER A 1 152 ? -12.773 -24.906 2.404 1 97.25 152 SER A C 1
ATOM 1166 O O . SER A 1 152 ? -13.312 -25.5 3.338 1 97.25 152 SER A O 1
ATOM 1168 N N . ASN A 1 153 ? -12.312 -23.672 2.564 1 95.88 153 ASN A N 1
ATOM 1169 C CA . ASN A 1 153 ? -12.422 -22.938 3.82 1 95.88 153 ASN A CA 1
ATOM 1170 C C . ASN A 1 153 ? -13.789 -22.297 3.971 1 95.88 153 ASN A C 1
ATOM 1172 O O . ASN A 1 153 ? -14.344 -22.25 5.07 1 95.88 153 ASN A O 1
ATOM 1176 N N . LYS A 1 154 ? -14.375 -21.844 2.877 1 94.69 154 LYS A N 1
ATOM 1177 C CA . LYS A 1 154 ? -15.602 -21.047 2.947 1 94.69 154 LYS A CA 1
ATOM 1178 C C . LYS A 1 154 ? -16.828 -21.938 2.777 1 94.69 154 LYS A C 1
ATOM 1180 O O . LYS A 1 154 ? -17.891 -21.656 3.357 1 94.69 154 LYS A O 1
ATOM 1185 N N . LYS A 1 155 ? -16.688 -22.984 1.885 1 95.31 155 LYS A N 1
ATOM 1186 C CA . LYS A 1 155 ? -17.828 -23.828 1.539 1 95.31 155 LYS A CA 1
ATOM 1187 C C . LYS A 1 155 ? -17.422 -25.312 1.486 1 95.31 155 LYS A C 1
ATOM 1189 O O . LYS A 1 155 ? -17.625 -25.969 0.47 1 95.31 155 LYS A O 1
ATOM 1194 N N . PRO A 1 156 ? -17.078 -25.781 2.607 1 95.31 156 PRO A N 1
ATOM 1195 C CA . PRO A 1 156 ? -16.641 -27.172 2.607 1 95.31 156 PRO A CA 1
ATOM 1196 C C . PRO A 1 156 ? -17.766 -28.141 2.211 1 95.31 156 PRO A C 1
ATOM 1198 O O . PRO A 1 156 ? -17.5 -29.234 1.714 1 95.31 156 PRO A O 1
ATOM 1201 N N . GLU A 1 157 ? -18.984 -27.734 2.332 1 95.94 157 GLU A N 1
ATOM 1202 C CA . GLU A 1 157 ? -20.141 -28.578 2.006 1 95.94 157 GLU A CA 1
ATOM 1203 C C . GLU A 1 157 ? -20.156 -28.922 0.517 1 95.94 157 GLU A C 1
ATOM 1205 O O . GLU A 1 157 ? -20.672 -29.969 0.122 1 95.94 157 GLU A O 1
ATOM 1210 N N . LEU A 1 158 ? -19.625 -28.047 -0.236 1 95.12 158 LEU A N 1
ATOM 1211 C CA . LEU A 1 158 ? -19.578 -28.297 -1.671 1 95.12 158 LEU A CA 1
ATOM 1212 C C . LEU A 1 158 ? -18.719 -29.531 -1.973 1 95.12 158 LEU A C 1
ATOM 1214 O O . LEU A 1 158 ? -19.047 -30.328 -2.854 1 95.12 158 LEU A O 1
ATOM 1218 N N . PHE A 1 159 ? -17.641 -29.703 -1.305 1 95.5 159 PHE A N 1
ATOM 1219 C CA . PHE A 1 159 ? -16.781 -30.875 -1.474 1 95.5 159 PHE A CA 1
ATOM 1220 C C . PHE A 1 159 ? -17.516 -32.156 -1.115 1 95.5 159 PHE A C 1
ATOM 1222 O O . PHE A 1 159 ? -17.406 -33.156 -1.813 1 95.5 159 PHE A O 1
ATOM 1229 N N . LYS A 1 160 ? -18.266 -32.062 -0.102 1 94.56 160 LYS A N 1
ATOM 1230 C CA . LYS A 1 160 ? -19.031 -33.219 0.36 1 94.56 160 LYS A CA 1
ATOM 1231 C C . LYS A 1 160 ? -20.094 -33.625 -0.665 1 94.56 160 LYS A C 1
ATOM 1233 O O . LYS A 1 160 ? -20.234 -34.781 -0.981 1 94.56 160 LYS A O 1
ATOM 1238 N N . ARG A 1 161 ? -20.734 -32.656 -1.094 1 95.19 161 ARG A N 1
ATOM 1239 C CA . ARG A 1 161 ? -21.781 -32.906 -2.074 1 95.19 161 ARG A CA 1
ATOM 1240 C C . ARG A 1 161 ? -21.219 -33.562 -3.33 1 95.19 161 ARG A C 1
ATOM 1242 O O . ARG A 1 161 ? -21.906 -34.344 -3.992 1 95.19 161 ARG A O 1
ATOM 1249 N N . LEU A 1 162 ? -19.984 -33.344 -3.631 1 95.94 162 LEU A N 1
ATOM 1250 C CA . LEU A 1 162 ? -19.375 -33.844 -4.859 1 95.94 162 LEU A CA 1
ATOM 1251 C C . LEU A 1 162 ? -18.531 -35.062 -4.586 1 95.94 162 LEU A C 1
ATOM 1253 O O . LEU A 1 162 ? -17.766 -35.5 -5.445 1 95.94 162 LEU A O 1
ATOM 1257 N N . GLY A 1 163 ? -18.609 -35.531 -3.416 1 95.12 163 GLY A N 1
ATOM 1258 C CA . GLY A 1 163 ? -17.938 -36.75 -3.053 1 95.12 163 GLY A CA 1
ATOM 1259 C C . GLY A 1 163 ? -16.453 -36.594 -2.854 1 95.12 163 GLY A C 1
ATOM 1260 O O . GLY A 1 163 ? -15.672 -37.5 -3.125 1 95.12 163 GLY A O 1
ATOM 1261 N N . MET A 1 164 ? -15.992 -35.406 -2.439 1 96.38 164 MET A N 1
ATOM 1262 C CA . MET A 1 164 ? -14.57 -35.094 -2.303 1 96.38 164 MET A CA 1
ATOM 1263 C C . MET A 1 164 ? -14.227 -34.75 -0.86 1 96.38 164 MET A C 1
ATOM 1265 O O . MET A 1 164 ? -13.375 -33.875 -0.614 1 96.38 164 MET A O 1
ATOM 1269 N N . GLU A 1 165 ? -14.953 -35.281 0.077 1 94.81 165 GLU A N 1
ATOM 1270 C CA . GLU A 1 165 ? -14.797 -34.938 1.484 1 94.81 165 GLU A CA 1
ATOM 1271 C C . GLU A 1 165 ? -13.383 -35.25 1.976 1 94.81 165 GLU A C 1
ATOM 1273 O O . GLU A 1 165 ? -12.852 -34.531 2.83 1 94.81 165 GLU A O 1
ATOM 1278 N N . ASP A 1 166 ? -12.789 -36.219 1.382 1 94.75 166 ASP A N 1
ATOM 1279 C CA . ASP A 1 166 ? -11.469 -36.656 1.819 1 94.75 166 ASP A CA 1
ATOM 1280 C C . ASP A 1 166 ? -10.398 -35.625 1.443 1 94.75 166 ASP A C 1
ATOM 1282 O O . ASP A 1 166 ? -9.305 -35.625 2.004 1 94.75 166 ASP A O 1
ATOM 1286 N N . SER A 1 167 ? -10.727 -34.688 0.54 1 95.81 167 SER A N 1
ATOM 1287 C CA . SER A 1 167 ? -9.734 -33.75 0.049 1 95.81 167 SER A CA 1
ATOM 1288 C C . SER A 1 167 ? -9.852 -32.406 0.754 1 95.81 167 SER A C 1
ATOM 1290 O O . SER A 1 167 ? -8.984 -31.531 0.61 1 95.81 167 SER A O 1
ATOM 1292 N N . ILE A 1 168 ? -10.844 -32.25 1.555 1 95.88 168 ILE A N 1
ATOM 1293 C CA . ILE A 1 168 ? -11.133 -30.969 2.184 1 95.88 168 ILE A CA 1
ATOM 1294 C C . ILE A 1 168 ? -9.938 -30.531 3.037 1 95.88 168 ILE A C 1
ATOM 1296 O O . ILE A 1 168 ? -9.477 -29.391 2.932 1 95.88 168 ILE A O 1
ATOM 1300 N N . TRP A 1 169 ? -9.445 -31.406 3.816 1 94.94 169 TRP A N 1
ATOM 1301 C CA . TRP A 1 169 ? -8.375 -31.062 4.758 1 94.94 169 TRP A CA 1
ATOM 1302 C C . TRP A 1 169 ? -7.105 -30.672 4.02 1 94.94 169 TRP A C 1
ATOM 1304 O O . TRP A 1 169 ? -6.379 -29.766 4.465 1 94.94 169 TRP A O 1
ATOM 1314 N N . ARG A 1 170 ? -6.859 -31.266 2.959 1 96 170 ARG A N 1
ATOM 1315 C CA . ARG A 1 170 ? -5.672 -30.969 2.166 1 96 170 ARG A CA 1
ATOM 1316 C C . ARG A 1 170 ? -5.742 -29.547 1.597 1 96 170 ARG A C 1
ATOM 1318 O O . ARG A 1 170 ? -4.781 -28.781 1.705 1 96 170 ARG A O 1
ATOM 1325 N N . TRP A 1 171 ? -6.887 -29.203 1.084 1 97.69 171 TRP A N 1
ATOM 1326 C CA . TRP A 1 171 ? -6.996 -27.922 0.394 1 97.69 171 TRP A CA 1
ATOM 1327 C C . TRP A 1 171 ? -7.156 -26.781 1.392 1 97.69 171 TRP A C 1
ATOM 1329 O O . TRP A 1 171 ? -6.684 -25.672 1.147 1 97.69 171 TRP A O 1
ATOM 1339 N N . LYS A 1 172 ? -7.734 -27.094 2.564 1 96 172 LYS A N 1
ATOM 1340 C CA . LYS A 1 172 ? -7.832 -26.094 3.621 1 96 172 LYS A CA 1
ATOM 1341 C C . LYS A 1 172 ? -6.449 -25.641 4.078 1 96 172 LYS A C 1
ATOM 1343 O O . LYS A 1 172 ? -6.281 -24.516 4.547 1 96 172 LYS A O 1
ATOM 1348 N N . ARG A 1 173 ? -5.461 -26.531 3.865 1 95.25 173 ARG A N 1
ATOM 1349 C CA . ARG A 1 173 ? -4.109 -26.266 4.352 1 95.25 173 ARG A CA 1
ATOM 1350 C C . ARG A 1 173 ? -3.166 -25.938 3.197 1 95.25 173 ARG A C 1
ATOM 1352 O O . ARG A 1 173 ? -1.944 -26 3.355 1 95.25 173 ARG A O 1
ATOM 1359 N N . ALA A 1 174 ? -3.736 -25.5 2.088 1 96.75 174 ALA A N 1
ATOM 1360 C CA . ALA A 1 174 ? -2.939 -25.391 0.87 1 96.75 174 ALA A CA 1
ATOM 1361 C C . ALA A 1 174 ? -2.42 -23.969 0.68 1 96.75 174 ALA A C 1
ATOM 1363 O O . ALA A 1 174 ? -2.062 -23.562 -0.433 1 96.75 174 ALA A O 1
ATOM 1364 N N . LEU A 1 175 ? -2.326 -23.188 1.757 1 95.81 175 LEU A N 1
ATOM 1365 C CA . LEU A 1 175 ? -1.867 -21.812 1.669 1 95.81 175 LEU A CA 1
ATOM 1366 C C . LEU A 1 175 ? -0.47 -21.734 1.063 1 95.81 175 LEU A C 1
ATOM 1368 O O . LEU A 1 175 ? -0.161 -20.812 0.314 1 95.81 175 LEU A O 1
ATOM 1372 N N . TRP A 1 176 ? 0.364 -22.719 1.336 1 94.94 176 TRP A N 1
ATOM 1373 C CA . TRP A 1 176 ? 1.755 -22.75 0.896 1 94.94 176 TRP A CA 1
ATOM 1374 C C . TRP A 1 176 ? 1.844 -22.875 -0.62 1 94.94 176 TRP A C 1
ATOM 1376 O O . TRP A 1 176 ? 2.887 -22.594 -1.214 1 94.94 176 TRP A O 1
ATOM 1386 N N . MET A 1 177 ? 0.767 -23.281 -1.279 1 97.06 177 MET A N 1
ATOM 1387 C CA . MET A 1 177 ? 0.741 -23.438 -2.73 1 97.06 177 MET A CA 1
ATOM 1388 C C . MET A 1 177 ? 0.471 -22.109 -3.418 1 97.06 177 MET A C 1
ATOM 1390 O O . MET A 1 177 ? 0.565 -22 -4.645 1 97.06 177 MET A O 1
ATOM 1394 N N . LEU A 1 178 ? 0.261 -21.062 -2.625 1 97.75 178 LEU A N 1
ATOM 1395 C CA . LEU A 1 178 ? -0.166 -19.797 -3.199 1 97.75 178 LEU A CA 1
ATOM 1396 C C . LEU A 1 178 ? 1.024 -18.859 -3.404 1 97.75 178 LEU A C 1
ATOM 1398 O O . LEU A 1 178 ? 0.85 -17.688 -3.754 1 97.75 178 LEU A O 1
ATOM 1402 N N . THR A 1 179 ? 2.209 -19.328 -3.262 1 97.81 179 THR A N 1
ATOM 1403 C CA . THR A 1 179 ? 3.418 -18.531 -3.447 1 97.81 179 THR A CA 1
ATOM 1404 C C . THR A 1 179 ? 4.238 -19.062 -4.621 1 97.81 179 THR A C 1
ATOM 1406 O O . THR A 1 179 ? 4.281 -20.266 -4.859 1 97.81 179 THR A O 1
ATOM 1409 N N . CYS A 1 180 ? 4.844 -18.141 -5.293 1 97 180 CYS A N 1
ATOM 1410 C CA . CYS A 1 180 ? 5.684 -18.484 -6.438 1 97 180 CYS A CA 1
ATOM 1411 C C . CYS A 1 180 ? 7.16 -18.438 -6.062 1 97 180 CYS A C 1
ATOM 1413 O O . CYS A 1 180 ? 8.016 -18.859 -6.844 1 97 180 CYS A O 1
ATOM 1415 N N . ILE A 1 181 ? 7.551 -18 -4.887 1 98.12 181 ILE A N 1
ATOM 1416 C CA . ILE A 1 181 ? 8.898 -17.547 -4.562 1 98.12 181 ILE A CA 1
ATOM 1417 C C . ILE A 1 181 ? 9.891 -18.688 -4.797 1 98.12 181 ILE A C 1
ATOM 1419 O O . ILE A 1 181 ? 10.812 -18.562 -5.609 1 98.12 181 ILE A O 1
ATOM 1423 N N . ASP A 1 182 ? 9.656 -19.828 -4.219 1 97.31 182 ASP A N 1
ATOM 1424 C CA . ASP A 1 182 ? 10.625 -20.906 -4.238 1 97.31 182 ASP A CA 1
ATOM 1425 C C . ASP A 1 182 ? 10.688 -21.562 -5.617 1 97.31 182 ASP A C 1
ATOM 1427 O O . ASP A 1 182 ? 11.766 -21.953 -6.074 1 97.31 182 ASP A O 1
ATOM 1431 N N . ALA A 1 183 ? 9.547 -21.688 -6.219 1 97.56 183 ALA A N 1
ATOM 1432 C CA . ALA A 1 183 ? 9.516 -22.25 -7.562 1 97.56 183 ALA A CA 1
ATOM 1433 C C . ALA A 1 183 ? 10.305 -21.375 -8.539 1 97.56 183 ALA A C 1
ATOM 1435 O O . ALA A 1 183 ? 11.078 -21.906 -9.352 1 97.56 183 ALA A O 1
ATOM 1436 N N . VAL A 1 184 ? 10.125 -20.094 -8.5 1 98 184 VAL A N 1
ATOM 1437 C CA . VAL A 1 184 ? 10.828 -19.156 -9.375 1 98 184 VAL A CA 1
ATOM 1438 C C . VAL A 1 184 ? 12.328 -19.219 -9.102 1 98 184 VAL A C 1
ATOM 1440 O O . VAL A 1 184 ? 13.133 -19.281 -10.031 1 98 184 VAL A O 1
ATOM 1443 N N . ARG A 1 185 ? 12.703 -19.219 -7.855 1 96.56 185 ARG A N 1
ATOM 1444 C CA . ARG A 1 185 ? 14.109 -19.281 -7.492 1 96.56 185 ARG A CA 1
ATOM 1445 C C . ARG A 1 185 ? 14.75 -20.562 -8.016 1 96.56 185 ARG A C 1
ATOM 1447 O O . ARG A 1 185 ? 15.867 -20.531 -8.539 1 96.56 185 ARG A O 1
ATOM 1454 N N . THR A 1 186 ? 14.07 -21.641 -7.836 1 97.25 186 THR A N 1
ATOM 1455 C CA . THR A 1 186 ? 14.562 -22.922 -8.336 1 97.25 186 THR A CA 1
ATOM 1456 C C . THR A 1 186 ? 14.734 -22.875 -9.852 1 97.25 186 THR A C 1
ATOM 1458 O O . THR A 1 186 ? 15.766 -23.297 -10.375 1 97.25 186 THR A O 1
ATOM 1461 N N . LEU A 1 187 ? 13.75 -22.359 -10.531 1 97.5 187 LEU A N 1
ATOM 1462 C CA . LEU A 1 187 ? 13.805 -22.266 -11.984 1 97.5 187 LEU A CA 1
ATOM 1463 C C . LEU A 1 187 ? 15.008 -21.438 -12.43 1 97.5 187 LEU A C 1
ATOM 1465 O O . LEU A 1 187 ? 15.719 -21.828 -13.359 1 97.5 187 LEU A O 1
ATOM 1469 N N . LEU A 1 188 ? 15.234 -20.344 -11.773 1 96.56 188 LEU A N 1
ATOM 1470 C CA . LEU A 1 188 ? 16.266 -19.391 -12.188 1 96.56 188 LEU A CA 1
ATOM 1471 C C . LEU A 1 188 ? 17.656 -19.953 -11.922 1 96.56 188 LEU A C 1
ATOM 1473 O O . LEU A 1 188 ? 18.641 -19.453 -12.469 1 96.56 188 LEU A O 1
ATOM 1477 N N . THR A 1 189 ? 17.781 -20.984 -11.117 1 95.38 189 THR A N 1
ATOM 1478 C CA . THR A 1 189 ? 19.078 -21.625 -10.898 1 95.38 189 THR A CA 1
ATOM 1479 C C . THR A 1 189 ? 19.422 -22.578 -12.039 1 95.38 189 THR A C 1
ATOM 1481 O O . THR A 1 189 ? 20.594 -22.891 -12.266 1 95.38 189 THR A O 1
ATOM 1484 N N . ILE A 1 190 ? 18.406 -23 -12.812 1 93.62 190 ILE A N 1
ATOM 1485 C CA . ILE A 1 190 ? 18.672 -24.094 -13.734 1 93.62 190 ILE A CA 1
ATOM 1486 C C . ILE A 1 190 ? 18.438 -23.625 -15.172 1 93.62 190 ILE A C 1
ATOM 1488 O O . ILE A 1 190 ? 18.797 -24.312 -16.125 1 93.62 190 ILE A O 1
ATOM 1492 N N . SER A 1 191 ? 17.812 -22.484 -15.336 1 92.69 191 SER A N 1
ATOM 1493 C CA . SER A 1 191 ? 17.5 -22.047 -16.688 1 92.69 191 SER A CA 1
ATOM 1494 C C . SER A 1 191 ? 17.469 -20.531 -16.797 1 92.69 191 SER A C 1
ATOM 1496 O O . SER A 1 191 ? 17.078 -19.844 -15.836 1 92.69 191 SER A O 1
ATOM 1498 N N . ARG A 1 192 ? 17.859 -20.141 -17.969 1 92.31 192 ARG A N 1
ATOM 1499 C CA . ARG A 1 192 ? 17.547 -18.766 -18.344 1 92.31 192 ARG A CA 1
ATOM 1500 C C . ARG A 1 192 ? 16.109 -18.625 -18.844 1 92.31 192 ARG A C 1
ATOM 1502 O O . ARG A 1 192 ? 15.617 -19.516 -19.547 1 92.31 192 ARG A O 1
ATOM 1509 N N . VAL A 1 193 ? 15.5 -17.562 -18.453 1 97.12 193 VAL A N 1
ATOM 1510 C CA . VAL A 1 193 ? 14.141 -17.281 -18.906 1 97.12 193 VAL A CA 1
ATOM 1511 C C . VAL A 1 193 ? 14.062 -15.867 -19.484 1 97.12 193 VAL A C 1
ATOM 1513 O O . VAL A 1 193 ? 14.836 -14.992 -19.078 1 97.12 193 VAL A O 1
ATOM 1516 N N . ASN A 1 194 ? 13.203 -15.688 -20.438 1 97.88 194 ASN A N 1
ATOM 1517 C CA . ASN A 1 194 ? 13.039 -14.367 -21.047 1 97.88 194 ASN A CA 1
ATOM 1518 C C . ASN A 1 194 ? 12.039 -13.516 -20.266 1 97.88 194 ASN A C 1
ATOM 1520 O O . ASN A 1 194 ? 12.07 -12.289 -20.359 1 97.88 194 ASN A O 1
ATOM 1524 N N . GLY A 1 195 ? 11.148 -14.211 -19.531 1 97.94 195 GLY A N 1
ATOM 1525 C CA . GLY A 1 195 ? 10.141 -13.523 -18.75 1 97.94 195 GLY A CA 1
ATOM 1526 C C . GLY A 1 195 ? 9.391 -14.438 -17.812 1 97.94 195 GLY A C 1
ATOM 1527 O O . GLY A 1 195 ? 9.188 -15.617 -18.109 1 97.94 195 GLY A O 1
ATOM 1528 N N . LEU A 1 196 ? 8.969 -13.898 -16.734 1 98.44 196 LEU A N 1
ATOM 1529 C CA . LEU A 1 196 ? 8.141 -14.578 -15.734 1 98.44 196 LEU A CA 1
ATOM 1530 C C . LEU A 1 196 ? 6.977 -13.695 -15.297 1 98.44 196 LEU A C 1
ATOM 1532 O O . LEU A 1 196 ? 7.109 -12.469 -15.242 1 98.44 196 LEU A O 1
ATOM 1536 N N . LEU A 1 197 ? 5.844 -14.281 -15.055 1 98.5 197 LEU A N 1
ATOM 1537 C CA . LEU A 1 197 ? 4.684 -13.602 -14.484 1 98.5 197 LEU A CA 1
ATOM 1538 C C . LEU A 1 197 ? 3.936 -14.516 -13.523 1 98.5 197 LEU A C 1
ATOM 1540 O O . LEU A 1 197 ? 3.496 -15.602 -13.906 1 98.5 197 LEU A O 1
ATOM 1544 N N . CYS A 1 198 ? 3.805 -14.047 -12.336 1 98.06 198 CYS A N 1
ATOM 1545 C CA . CYS A 1 198 ? 3.008 -14.797 -11.375 1 98.06 198 CYS A CA 1
ATOM 1546 C C . CYS A 1 198 ? 1.52 -14.539 -11.578 1 98.06 198 CYS A C 1
ATOM 1548 O O . CYS A 1 198 ? 1.084 -13.391 -11.625 1 98.06 198 CYS A O 1
ATOM 1550 N N . VAL A 1 199 ? 0.781 -15.602 -11.648 1 97.88 199 VAL A N 1
ATOM 1551 C CA . VAL A 1 199 ? -0.664 -15.547 -11.844 1 97.88 199 VAL A CA 1
ATOM 1552 C C . VAL A 1 199 ? -1.341 -15.039 -10.57 1 97.88 199 VAL A C 1
ATOM 1554 O O . VAL A 1 199 ? -0.936 -15.391 -9.461 1 97.88 199 VAL A O 1
ATOM 1557 N N . ASP A 1 200 ? -2.295 -14.172 -10.766 1 93.44 200 ASP A N 1
ATOM 1558 C CA . ASP A 1 200 ? -3.004 -13.664 -9.602 1 93.44 200 ASP A CA 1
ATOM 1559 C C . ASP A 1 200 ? -4.402 -14.266 -9.5 1 93.44 200 ASP A C 1
ATOM 1561 O O . ASP A 1 200 ? -4.68 -15.305 -10.094 1 93.44 200 ASP A O 1
ATOM 1565 N N . SER A 1 201 ? -5.238 -13.633 -8.719 1 95.81 201 SER A N 1
ATOM 1566 C CA . SER A 1 201 ? -6.551 -14.18 -8.391 1 95.81 201 SER A CA 1
ATOM 1567 C C . SER A 1 201 ? -7.504 -14.078 -9.578 1 95.81 201 SER A C 1
ATOM 1569 O O . SER A 1 201 ? -8.586 -14.664 -9.562 1 95.81 201 SER A O 1
ATOM 1571 N N . ARG A 1 202 ? -7.043 -13.445 -10.68 1 93.88 202 ARG A N 1
ATOM 1572 C CA . ARG A 1 202 ? -7.91 -13.312 -11.844 1 93.88 202 ARG A CA 1
ATOM 1573 C C . ARG A 1 202 ? -7.754 -14.508 -12.781 1 93.88 202 ARG A C 1
ATOM 1575 O O . ARG A 1 202 ? -8.484 -14.625 -13.766 1 93.88 202 ARG A O 1
ATOM 1582 N N . GLY A 1 203 ? -6.805 -15.359 -12.523 1 97.81 203 GLY A N 1
ATOM 1583 C CA . GLY A 1 203 ? -6.711 -16.625 -13.227 1 97.81 203 GLY A CA 1
ATOM 1584 C C . GLY A 1 203 ? -5.641 -16.625 -14.305 1 97.81 203 GLY A C 1
ATOM 1585 O O . GLY A 1 203 ? -5.035 -15.594 -14.594 1 97.81 203 GLY A O 1
ATOM 1586 N N . ILE A 1 204 ? -5.496 -17.781 -14.852 1 98.5 204 ILE A N 1
ATOM 1587 C CA . ILE A 1 204 ? -4.43 -18.031 -15.82 1 98.5 204 ILE A CA 1
ATOM 1588 C C . ILE A 1 204 ? -4.734 -17.312 -17.125 1 98.5 204 ILE A C 1
ATOM 1590 O O . ILE A 1 204 ? -3.848 -16.703 -17.734 1 98.5 204 ILE A O 1
ATOM 1594 N N . LEU A 1 205 ? -6.008 -17.344 -17.5 1 98.25 205 LEU A N 1
ATOM 1595 C CA . LEU A 1 205 ? -6.387 -16.719 -18.766 1 98.25 205 LEU A CA 1
ATOM 1596 C C . LEU A 1 205 ? -6.094 -15.219 -18.734 1 98.25 205 LEU A C 1
ATOM 1598 O O . LEU A 1 205 ? -5.492 -14.68 -19.672 1 98.25 205 LEU A O 1
ATOM 1602 N N . GLU A 1 206 ? -6.512 -14.578 -17.703 1 97.06 206 GLU A N 1
ATOM 1603 C CA . GLU A 1 206 ? -6.27 -13.141 -17.578 1 97.06 206 GLU A CA 1
ATOM 1604 C C . GLU A 1 206 ? -4.777 -12.836 -17.547 1 97.06 206 GLU A C 1
ATOM 1606 O O . GLU A 1 206 ? -4.332 -11.828 -18.094 1 97.06 206 GLU A O 1
ATOM 1611 N N . SER A 1 207 ? -4.027 -13.648 -16.906 1 97.75 207 SER A N 1
ATOM 1612 C CA . SER A 1 207 ? -2.584 -13.445 -16.812 1 97.75 207 SER A CA 1
ATOM 1613 C C . SER A 1 207 ? -1.913 -13.625 -18.172 1 97.75 207 SER A C 1
ATOM 1615 O O . SER A 1 207 ? -0.961 -12.914 -18.5 1 97.75 207 SER A O 1
ATOM 1617 N N . LEU A 1 208 ? -2.355 -14.586 -18.938 1 98.06 208 LEU A N 1
ATOM 1618 C CA . LEU A 1 208 ? -1.861 -14.75 -20.297 1 98.06 208 LEU A CA 1
ATOM 1619 C C . LEU A 1 208 ? -2.129 -13.508 -21.125 1 98.06 208 LEU A C 1
ATOM 1621 O O . LEU A 1 208 ? -1.25 -13.039 -21.859 1 98.06 208 LEU A O 1
ATOM 1625 N N . ASN A 1 209 ? -3.305 -13.016 -20.984 1 97.25 209 ASN A N 1
ATOM 1626 C CA . ASN A 1 209 ? -3.668 -11.805 -21.719 1 97.25 209 ASN A CA 1
ATOM 1627 C C . ASN A 1 209 ? -2.82 -10.609 -21.266 1 97.25 209 ASN A C 1
ATOM 1629 O O . ASN A 1 209 ? -2.389 -9.812 -22.109 1 97.25 209 ASN A O 1
ATOM 1633 N N . LYS A 1 210 ? -2.621 -10.523 -20.016 1 95.94 210 LYS A N 1
ATOM 1634 C CA . LYS A 1 210 ? -1.788 -9.453 -19.484 1 95.94 210 LYS A CA 1
ATOM 1635 C C . LYS A 1 210 ? -0.364 -9.539 -20.016 1 95.94 210 LYS A C 1
ATOM 1637 O O . LYS A 1 210 ? 0.223 -8.523 -20.406 1 95.94 210 LYS A O 1
ATOM 1642 N N . LEU A 1 211 ? 0.154 -10.703 -20 1 96.94 211 LEU A N 1
ATOM 1643 C CA . LEU A 1 211 ? 1.497 -10.914 -20.516 1 96.94 211 LEU A CA 1
ATOM 1644 C C . LEU A 1 211 ? 1.574 -10.508 -21.984 1 96.94 211 LEU A C 1
ATOM 1646 O O . LEU A 1 211 ? 2.521 -9.836 -22.406 1 96.94 211 LEU A O 1
ATOM 1650 N N . ALA A 1 212 ? 0.619 -10.93 -22.719 1 97.38 212 ALA A N 1
ATOM 1651 C CA . ALA A 1 212 ? 0.56 -10.57 -24.125 1 97.38 212 ALA A CA 1
ATOM 1652 C C . ALA A 1 212 ? 0.472 -9.062 -24.312 1 97.38 212 ALA A C 1
ATOM 1654 O O . ALA A 1 212 ? 1.162 -8.492 -25.156 1 97.38 212 ALA A O 1
ATOM 1655 N N . ASP A 1 213 ? -0.322 -8.414 -23.547 1 95 213 ASP A N 1
ATOM 1656 C CA . ASP A 1 213 ? -0.527 -6.973 -23.641 1 95 213 ASP A CA 1
ATOM 1657 C C . ASP A 1 213 ? 0.763 -6.215 -23.344 1 95 213 ASP A C 1
ATOM 1659 O O . ASP A 1 213 ? 1.173 -5.348 -24.109 1 95 213 ASP A O 1
ATOM 1663 N N . ILE A 1 214 ? 1.424 -6.566 -22.297 1 93.69 214 ILE A N 1
ATOM 1664 C CA . ILE A 1 214 ? 2.553 -5.766 -21.844 1 93.69 214 ILE A CA 1
ATOM 1665 C C . ILE A 1 214 ? 3.771 -6.043 -22.719 1 93.69 214 ILE A C 1
ATOM 1667 O O . ILE A 1 214 ? 4.66 -5.195 -22.844 1 93.69 214 ILE A O 1
ATOM 1671 N N . SER A 1 215 ? 3.799 -7.199 -23.344 1 96 215 SER A N 1
ATOM 1672 C CA . SER A 1 215 ? 4.941 -7.57 -24.172 1 96 215 SER A CA 1
ATOM 1673 C C . SER A 1 215 ? 4.664 -7.305 -25.656 1 96 215 SER A C 1
ATOM 1675 O O . SER A 1 215 ? 5.551 -7.469 -26.5 1 96 215 SER A O 1
ATOM 1677 N N . GLY A 1 216 ? 3.486 -6.926 -25.984 1 96.38 216 GLY A N 1
ATOM 1678 C CA . GLY A 1 216 ? 3.125 -6.711 -27.375 1 96.38 216 GLY A CA 1
ATOM 1679 C C . GLY A 1 216 ? 3.146 -7.98 -28.203 1 96.38 216 GLY A C 1
ATOM 1680 O O . GLY A 1 216 ? 3.605 -7.977 -29.344 1 96.38 216 GLY A O 1
ATOM 1681 N N . THR A 1 217 ? 2.732 -9.078 -27.594 1 97.81 217 THR A N 1
ATOM 1682 C CA . THR A 1 217 ? 2.725 -10.375 -28.25 1 97.81 217 THR A CA 1
ATOM 1683 C C . THR A 1 217 ? 1.359 -11.047 -28.125 1 97.81 217 THR A C 1
ATOM 1685 O O . THR A 1 217 ? 0.358 -10.375 -27.859 1 97.81 217 THR A O 1
ATOM 1688 N N . GLY A 1 218 ? 1.356 -12.352 -28.5 1 98.19 218 GLY A N 1
ATOM 1689 C CA . GLY A 1 218 ? 0.242 -13.266 -28.297 1 98.19 218 GLY A CA 1
ATOM 1690 C C . GLY A 1 218 ? 0.669 -14.625 -27.781 1 98.19 218 GLY A C 1
ATOM 1691 O O . GLY A 1 218 ? 1.78 -14.781 -27.281 1 98.19 218 GLY A O 1
ATOM 1692 N N . PHE A 1 219 ? -0.317 -15.578 -27.938 1 98.62 219 PHE A N 1
ATOM 1693 C CA . PHE A 1 219 ? 0.014 -16.922 -27.484 1 98.62 219 PHE A CA 1
ATOM 1694 C C . PHE A 1 219 ? -0.851 -17.953 -28.188 1 98.62 219 PHE A C 1
ATOM 1696 O O . PHE A 1 219 ? -1.962 -17.656 -28.625 1 98.62 219 PHE A O 1
ATOM 1703 N N . ILE A 1 220 ? -0.278 -19.094 -28.328 1 98.38 220 ILE A N 1
ATOM 1704 C CA . ILE A 1 220 ? -0.976 -20.312 -28.75 1 98.38 220 ILE A CA 1
ATOM 1705 C C . ILE A 1 220 ? -0.84 -21.375 -27.656 1 98.38 220 ILE A C 1
ATOM 1707 O O . ILE A 1 220 ? 0.259 -21.875 -27.406 1 98.38 220 ILE A O 1
ATOM 1711 N N . ILE A 1 221 ? -2.016 -21.688 -27.047 1 98.12 221 ILE A N 1
ATOM 1712 C CA . ILE A 1 221 ? -2.021 -22.578 -25.906 1 98.12 221 ILE A CA 1
ATOM 1713 C C . ILE A 1 221 ? -2.838 -23.828 -26.234 1 98.12 221 ILE A C 1
ATOM 1715 O O . ILE A 1 221 ? -3.889 -23.75 -26.875 1 98.12 221 ILE A O 1
ATOM 1719 N N . SER A 1 222 ? -2.318 -24.984 -25.859 1 97.75 222 SER A N 1
ATOM 1720 C CA . SER A 1 222 ? -3.076 -26.234 -25.875 1 97.75 222 SER A CA 1
ATOM 1721 C C . SER A 1 222 ? -3.697 -26.516 -24.516 1 97.75 222 SER A C 1
ATOM 1723 O O . SER A 1 222 ? -3.002 -26.938 -23.594 1 97.75 222 SER A O 1
ATOM 1725 N N . ARG A 1 223 ? -4.961 -26.5 -24.469 1 96.44 223 ARG A N 1
ATOM 1726 C CA . ARG A 1 223 ? -5.684 -26.656 -23.203 1 96.44 223 ARG A CA 1
ATOM 1727 C C . ARG A 1 223 ? -5.426 -28.031 -22.609 1 96.44 223 ARG A C 1
ATOM 1729 O O . ARG A 1 223 ? -5.355 -28.172 -21.375 1 96.44 223 ARG A O 1
ATOM 1736 N N . ASN A 1 224 ? -5.305 -29 -23.453 1 96.06 224 ASN A N 1
ATOM 1737 C CA . ASN A 1 224 ? -5.141 -30.375 -22.984 1 96.06 224 ASN A CA 1
ATOM 1738 C C . ASN A 1 224 ? -3.789 -30.578 -22.312 1 96.06 224 ASN A C 1
ATOM 1740 O O . ASN A 1 224 ? -3.58 -31.578 -21.625 1 96.06 224 ASN A O 1
ATOM 1744 N N . ARG A 1 225 ? -2.904 -29.609 -22.453 1 97.06 225 ARG A N 1
ATOM 1745 C CA . ARG A 1 225 ? -1.582 -29.719 -21.844 1 97.06 225 ARG A CA 1
ATOM 1746 C C . ARG A 1 225 ? -1.581 -29.141 -20.438 1 97.06 225 ARG A C 1
ATOM 1748 O O . ARG A 1 225 ? -0.638 -29.359 -19.672 1 97.06 225 ARG A O 1
ATOM 1755 N N . ILE A 1 226 ? -2.559 -28.516 -20.047 1 97.94 226 ILE A N 1
ATOM 1756 C CA . ILE A 1 226 ? -2.652 -27.953 -18.703 1 97.94 226 ILE A CA 1
ATOM 1757 C C . ILE A 1 226 ? -3.16 -29.031 -17.734 1 97.94 226 ILE A C 1
ATOM 1759 O O . ILE A 1 226 ? -4.211 -29.625 -17.969 1 97.94 226 ILE A O 1
ATOM 1763 N N . ILE A 1 227 ? -2.441 -29.203 -16.719 1 96.88 227 ILE A N 1
ATOM 1764 C CA . ILE A 1 227 ? -2.797 -30.203 -15.719 1 96.88 227 ILE A CA 1
ATOM 1765 C C . ILE A 1 227 ? -3.543 -29.531 -14.57 1 96.88 227 ILE A C 1
ATOM 1767 O O . ILE A 1 227 ? -3 -28.656 -13.898 1 96.88 227 ILE A O 1
ATOM 1771 N N . PHE A 1 228 ? -4.738 -29.969 -14.336 1 98.12 228 PHE A N 1
ATOM 1772 C CA . PHE A 1 228 ? -5.555 -29.453 -13.234 1 98.12 228 PHE A CA 1
ATOM 1773 C C . PHE A 1 228 ? -5.758 -30.516 -12.172 1 98.12 228 PHE A C 1
ATOM 1775 O O . PHE A 1 228 ? -5.844 -31.703 -12.484 1 98.12 228 PHE A O 1
ATOM 1782 N N . PRO A 1 229 ? -5.883 -30.062 -10.914 1 98.19 229 PRO A N 1
ATOM 1783 C CA . PRO A 1 229 ? -6.336 -31.016 -9.906 1 98.19 229 PRO A CA 1
ATOM 1784 C C . PRO A 1 229 ? -7.719 -31.594 -10.211 1 98.19 229 PRO A C 1
ATOM 1786 O O . PRO A 1 229 ? -8.602 -30.859 -10.68 1 98.19 229 PRO A O 1
ATOM 1789 N N . PRO A 1 230 ? -7.883 -32.875 -9.891 1 97.25 230 PRO A N 1
ATOM 1790 C CA . PRO A 1 230 ? -9.188 -33.5 -10.164 1 97.25 230 PRO A CA 1
ATOM 1791 C C . PRO A 1 230 ? -10.336 -32.781 -9.445 1 97.25 230 PRO A C 1
ATOM 1793 O O . PRO A 1 230 ? -11.43 -32.656 -10 1 97.25 230 PRO A O 1
ATOM 1796 N N . GLU A 1 231 ? -10.086 -32.312 -8.266 1 97.94 231 GLU A N 1
ATOM 1797 C CA . GLU A 1 231 ? -11.117 -31.594 -7.508 1 97.94 231 GLU A CA 1
ATOM 1798 C C . GLU A 1 231 ? -11.555 -30.328 -8.219 1 97.94 231 GLU A C 1
ATOM 1800 O O . GLU A 1 231 ? -12.742 -29.984 -8.227 1 97.94 231 GLU A O 1
ATOM 1805 N N . LEU A 1 232 ? -10.57 -29.641 -8.797 1 98.31 232 LEU A N 1
ATOM 1806 C CA . LEU A 1 232 ? -10.891 -28.406 -9.523 1 98.31 232 LEU A CA 1
ATOM 1807 C C . LEU A 1 232 ? -11.781 -28.703 -10.727 1 98.31 232 LEU A C 1
ATOM 1809 O O . LEU A 1 232 ? -12.773 -28.016 -10.961 1 98.31 232 LEU A O 1
ATOM 1813 N N . MET A 1 233 ? -11.422 -29.734 -11.453 1 97.5 233 MET A N 1
ATOM 1814 C CA . MET A 1 233 ? -12.156 -30.094 -12.656 1 97.5 233 MET A CA 1
ATOM 1815 C C . MET A 1 233 ? -13.586 -30.516 -12.328 1 97.5 233 MET A C 1
ATOM 1817 O O . MET A 1 233 ? -14.523 -30.172 -13.055 1 97.5 233 MET A O 1
ATOM 1821 N N . ARG A 1 234 ? -13.727 -31.172 -11.281 1 97.31 234 ARG A N 1
ATOM 1822 C CA . ARG A 1 234 ? -15.055 -31.609 -10.867 1 97.31 234 ARG A CA 1
ATOM 1823 C C . ARG A 1 234 ? -15.945 -30.422 -10.523 1 97.31 234 ARG A C 1
ATOM 1825 O O . ARG A 1 234 ? -17.094 -30.344 -10.961 1 97.31 234 ARG A O 1
ATOM 1832 N N . ILE A 1 235 ? -15.414 -29.547 -9.734 1 97.44 235 ILE A N 1
ATOM 1833 C CA . ILE A 1 235 ? -16.188 -28.375 -9.336 1 97.44 235 ILE A CA 1
ATOM 1834 C C . ILE A 1 235 ? -16.484 -27.516 -10.555 1 97.44 235 ILE A C 1
ATOM 1836 O O . ILE A 1 235 ? -17.609 -27.062 -10.742 1 97.44 235 ILE A O 1
ATOM 1840 N N . ALA A 1 236 ? -15.445 -27.281 -11.344 1 97.62 236 ALA A N 1
ATOM 1841 C CA . ALA A 1 236 ? -15.609 -26.438 -12.531 1 97.62 236 ALA A CA 1
ATOM 1842 C C . ALA A 1 236 ? -16.672 -27 -13.469 1 97.62 236 ALA A C 1
ATOM 1844 O O . ALA A 1 236 ? -17.484 -26.266 -14.008 1 97.62 236 ALA A O 1
ATOM 1845 N N . THR A 1 237 ? -16.656 -28.281 -13.68 1 96.88 237 THR A N 1
ATOM 1846 C CA . THR A 1 237 ? -17.625 -28.953 -14.539 1 96.88 237 THR A CA 1
ATOM 1847 C C . THR A 1 237 ? -19.031 -28.812 -13.945 1 96.88 237 THR A C 1
ATOM 1849 O O . THR A 1 237 ? -19.984 -28.453 -14.656 1 96.88 237 THR A O 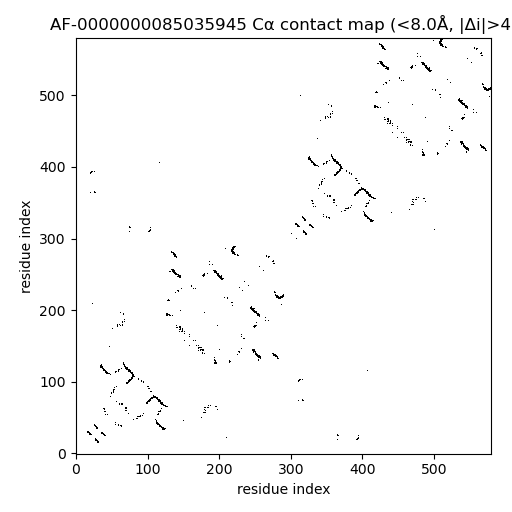1
ATOM 1852 N N . GLN A 1 238 ? -19.156 -29.047 -12.703 1 95.88 238 GLN A N 1
ATOM 1853 C CA . GLN A 1 238 ? -20.453 -29 -12.031 1 95.88 238 GLN A CA 1
ATOM 1854 C C . GLN A 1 238 ? -21.047 -27.594 -12.07 1 95.88 238 GLN A C 1
ATOM 1856 O O . GLN A 1 238 ? -22.266 -27.438 -12.188 1 95.88 238 GLN A O 1
ATOM 1861 N N . MET A 1 239 ? -20.203 -26.672 -11.93 1 95.94 239 MET A N 1
ATOM 1862 C CA . MET A 1 239 ? -20.688 -25.297 -11.828 1 95.94 239 MET A CA 1
ATOM 1863 C C . MET A 1 239 ? -20.594 -24.594 -13.18 1 95.94 239 MET A C 1
ATOM 1865 O O . MET A 1 239 ? -20.906 -23.406 -13.289 1 95.94 239 MET A O 1
ATOM 1869 N N . ASP A 1 240 ? -20.172 -25.234 -14.195 1 97.31 240 ASP A N 1
ATOM 1870 C CA . ASP A 1 240 ? -20.016 -24.688 -15.539 1 97.31 240 ASP A CA 1
ATOM 1871 C C . ASP A 1 240 ? -19.078 -23.484 -15.531 1 97.31 240 ASP A C 1
ATOM 1873 O O . ASP A 1 240 ? -19.453 -22.406 -16.016 1 97.31 240 ASP A O 1
ATOM 1877 N N . LEU A 1 241 ? -17.953 -23.703 -14.922 1 97.75 241 LEU A N 1
ATOM 1878 C CA . LEU A 1 241 ? -16.922 -22.672 -14.867 1 97.75 241 LEU A CA 1
ATOM 1879 C C . LEU A 1 241 ? -15.727 -23.047 -15.734 1 97.75 241 LEU A C 1
ATOM 1881 O O . LEU A 1 241 ? -15.422 -24.234 -15.898 1 97.75 241 LEU A O 1
ATOM 1885 N N . ASP A 1 242 ? -15.086 -22.078 -16.328 1 98.06 242 ASP A N 1
ATOM 1886 C CA . ASP A 1 242 ? -13.828 -22.297 -17.016 1 98.06 242 ASP A CA 1
ATOM 1887 C C . ASP A 1 242 ? -12.656 -22.328 -16.031 1 98.06 242 ASP A C 1
ATOM 1889 O O . ASP A 1 242 ? -12.344 -21.312 -15.406 1 98.06 242 ASP A O 1
ATOM 1893 N N . PRO A 1 243 ? -11.992 -23.453 -15.898 1 98.06 243 PRO A N 1
ATOM 1894 C CA . PRO A 1 243 ? -10.898 -23.547 -14.93 1 98.06 243 PRO A CA 1
ATOM 1895 C C . PRO A 1 243 ? -9.812 -22.5 -15.164 1 98.06 243 PRO A C 1
ATOM 1897 O O . PRO A 1 243 ? -9.125 -22.094 -14.227 1 98.06 243 PRO A O 1
ATOM 1900 N N . LEU A 1 244 ? -9.648 -21.984 -16.344 1 98.25 244 LEU A N 1
ATOM 1901 C CA . LEU A 1 244 ? -8.609 -21.016 -16.672 1 98.25 244 LEU A CA 1
ATOM 1902 C C . LEU A 1 244 ? -8.938 -19.641 -16.078 1 98.25 244 LEU A C 1
ATOM 1904 O O . LEU A 1 244 ? -8.07 -18.781 -15.992 1 98.25 244 LEU A O 1
ATOM 1908 N N . GLU A 1 245 ? -10.125 -19.453 -15.641 1 98.25 245 GLU A N 1
ATOM 1909 C CA . GLU A 1 245 ? -10.562 -18.156 -15.133 1 98.25 245 GLU A CA 1
ATOM 1910 C C . GLU A 1 245 ? -10.609 -18.156 -13.609 1 98.25 245 GLU A C 1
ATOM 1912 O O . GLU A 1 245 ? -10.867 -17.125 -12.992 1 98.25 245 GLU A O 1
ATOM 1917 N N . LEU A 1 246 ? -10.383 -19.281 -13.008 1 98.38 246 LEU A N 1
ATOM 1918 C CA . LEU A 1 246 ? -10.484 -19.406 -11.555 1 98.38 246 LEU A CA 1
ATOM 1919 C C . LEU A 1 246 ? -9.195 -18.938 -10.883 1 98.38 246 LEU A C 1
ATOM 1921 O O . LEU A 1 246 ? -8.109 -19.094 -11.445 1 98.38 246 LEU A O 1
ATOM 1925 N N . PRO A 1 247 ? -9.297 -18.406 -9.633 1 98.25 247 PRO A N 1
ATOM 1926 C CA . PRO A 1 247 ? -8.109 -17.938 -8.914 1 98.25 247 PRO A CA 1
ATOM 1927 C C . PRO A 1 247 ? -7.008 -18.984 -8.844 1 98.25 247 PRO A C 1
ATOM 1929 O O . PRO A 1 247 ? -7.262 -20.125 -8.469 1 98.25 247 PRO A O 1
ATOM 1932 N N . SER A 1 248 ? -5.777 -18.547 -9.211 1 98.62 248 SER A N 1
ATOM 1933 C CA . SER A 1 248 ? -4.68 -19.5 -9.32 1 98.62 248 SER A CA 1
ATOM 1934 C C . SER A 1 248 ? -3.367 -18.891 -8.836 1 98.62 248 SER A C 1
ATOM 1936 O O . SER A 1 248 ? -2.307 -19.172 -9.398 1 98.62 248 SER A O 1
ATOM 1938 N N . SER A 1 249 ? -3.408 -18.062 -7.801 1 98.25 249 SER A N 1
ATOM 1939 C CA . SER A 1 249 ? -2.16 -17.578 -7.211 1 98.25 249 SER A CA 1
ATOM 1940 C C . SER A 1 249 ? -1.227 -18.75 -6.883 1 98.25 249 SER A C 1
ATOM 1942 O O . SER A 1 249 ? -1.681 -19.828 -6.492 1 98.25 249 SER A O 1
ATOM 1944 N N . GLY A 1 250 ? 0.06 -18.484 -7.082 1 98.25 250 GLY A N 1
ATOM 1945 C CA . GLY A 1 250 ? 1.038 -19.547 -6.863 1 98.25 250 GLY A CA 1
ATOM 1946 C C . GLY A 1 250 ? 1.534 -20.172 -8.156 1 98.25 250 GLY A C 1
ATOM 1947 O O . GLY A 1 250 ? 2.553 -20.859 -8.156 1 98.25 250 GLY A O 1
ATOM 1948 N N . VAL A 1 251 ? 0.833 -19.922 -9.195 1 98.62 251 VAL A N 1
ATOM 1949 C CA . VAL A 1 251 ? 1.245 -20.391 -10.516 1 98.62 251 VAL A CA 1
ATOM 1950 C C . VAL A 1 251 ? 2.096 -19.328 -11.203 1 98.62 251 VAL A C 1
ATOM 1952 O O . VAL A 1 251 ? 1.792 -18.141 -11.133 1 98.62 251 VAL A O 1
ATOM 1955 N N . THR A 1 252 ? 3.127 -19.734 -11.867 1 98.56 252 THR A N 1
ATOM 1956 C CA . THR A 1 252 ? 4 -18.844 -12.625 1 98.56 252 THR A CA 1
ATOM 1957 C C . THR A 1 252 ? 3.951 -19.172 -14.109 1 98.56 252 THR A C 1
ATOM 1959 O O . THR A 1 252 ? 4.059 -20.344 -14.5 1 98.56 252 THR A O 1
ATOM 1962 N N . LEU A 1 253 ? 3.719 -18.188 -14.914 1 98.69 253 LEU A N 1
ATOM 1963 C CA . LEU A 1 253 ? 3.969 -18.281 -16.344 1 98.69 253 LEU A CA 1
ATOM 1964 C C . LEU A 1 253 ? 5.43 -17.969 -16.656 1 98.69 253 LEU A C 1
ATOM 1966 O O . LEU A 1 253 ? 5.922 -16.891 -16.359 1 98.69 253 LEU A O 1
ATOM 1970 N N . ALA A 1 254 ? 6.09 -18.922 -17.281 1 98.56 254 ALA A N 1
ATOM 1971 C CA . ALA A 1 254 ? 7.492 -18.719 -17.641 1 98.56 254 ALA A CA 1
ATOM 1972 C C . ALA A 1 254 ? 7.691 -18.828 -19.156 1 98.56 254 ALA A C 1
ATOM 1974 O O . ALA A 1 254 ? 7.238 -19.781 -19.781 1 98.56 254 ALA A O 1
ATOM 1975 N N . ALA A 1 255 ? 8.289 -17.828 -19.672 1 98.5 255 ALA A N 1
ATOM 1976 C CA . ALA A 1 255 ? 8.703 -17.859 -21.078 1 98.5 255 ALA A CA 1
ATOM 1977 C C . ALA A 1 255 ? 10.125 -18.391 -21.219 1 98.5 255 ALA A C 1
ATOM 1979 O O . ALA A 1 255 ? 11.094 -17.672 -20.922 1 98.5 255 ALA A O 1
ATOM 1980 N N . ILE A 1 256 ? 10.242 -19.562 -21.781 1 97.56 256 ILE A N 1
ATOM 1981 C CA . ILE A 1 256 ? 11.523 -20.25 -21.906 1 97.56 256 ILE A CA 1
ATOM 1982 C C . ILE A 1 256 ? 11.984 -20.203 -23.359 1 97.56 256 ILE A C 1
ATOM 1984 O O . ILE A 1 256 ? 11.25 -20.609 -24.266 1 97.56 256 ILE A O 1
ATOM 1988 N N . PRO A 1 257 ? 13.227 -19.797 -23.516 1 96.75 257 PRO A N 1
ATOM 1989 C CA . PRO A 1 257 ? 13.719 -19.688 -24.891 1 96.75 257 PRO A CA 1
ATOM 1990 C C . PRO A 1 257 ? 13.617 -21.016 -25.656 1 96.75 257 PRO A C 1
ATOM 1992 O O . PRO A 1 257 ? 13.852 -22.078 -25.078 1 96.75 257 PRO A O 1
ATOM 1995 N N . LYS A 1 258 ? 13.523 -20.891 -26.938 1 91.12 258 LYS A N 1
ATOM 1996 C CA . LYS A 1 258 ? 13.273 -22.047 -27.812 1 91.12 258 LYS A CA 1
ATOM 1997 C C . LYS A 1 258 ? 14.461 -23 -27.828 1 91.12 258 LYS A C 1
ATOM 1999 O O . LYS A 1 258 ? 14.297 -24.203 -28.062 1 91.12 258 LYS A O 1
ATOM 2004 N N . HIS A 1 259 ? 15.594 -22.5 -27.547 1 89.31 259 HIS A N 1
ATOM 2005 C CA . HIS A 1 259 ? 16.797 -23.328 -27.672 1 89.31 259 HIS A CA 1
ATOM 2006 C C . HIS A 1 259 ? 17.031 -24.141 -26.406 1 89.31 259 HIS A C 1
ATOM 2008 O O . HIS A 1 259 ? 17.859 -25.062 -26.406 1 89.31 259 HIS A O 1
ATOM 2014 N N . VAL A 1 260 ? 16.328 -23.812 -25.406 1 86.62 260 VAL A N 1
ATOM 2015 C CA . VAL A 1 260 ? 16.516 -24.484 -24.125 1 86.62 260 VAL A CA 1
ATOM 2016 C C . VAL A 1 260 ? 15.812 -25.844 -24.141 1 86.62 260 VAL A C 1
ATOM 2018 O O . VAL A 1 260 ? 14.727 -25.969 -24.719 1 86.62 260 VAL A O 1
ATOM 2021 N N . GLN A 1 261 ? 16.406 -26.828 -23.531 1 85.19 261 GLN A N 1
ATOM 2022 C CA . GLN A 1 261 ? 15.812 -28.141 -23.375 1 85.19 261 GLN A CA 1
ATOM 2023 C C . GLN A 1 261 ? 14.758 -28.141 -22.266 1 85.19 261 GLN A C 1
ATOM 2025 O O . GLN A 1 261 ? 15.07 -28.375 -21.094 1 85.19 261 GLN A O 1
ATOM 2030 N N . VAL A 1 262 ? 13.547 -28.125 -22.594 1 88.69 262 VAL A N 1
ATOM 2031 C CA . VAL A 1 262 ? 12.469 -27.922 -21.641 1 88.69 262 VAL A CA 1
ATOM 2032 C C . VAL A 1 262 ? 12.219 -29.203 -20.844 1 88.69 262 VAL A C 1
ATOM 2034 O O . VAL A 1 262 ? 11.797 -29.156 -19.688 1 88.69 262 VAL A O 1
ATOM 2037 N N . ASN A 1 263 ? 12.57 -30.312 -21.438 1 90.38 263 ASN A N 1
ATOM 2038 C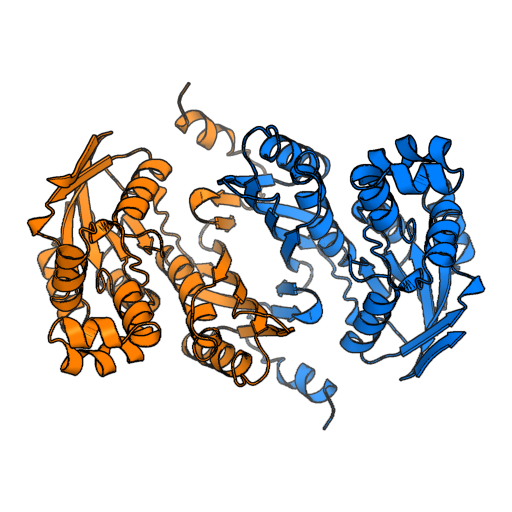 CA . ASN A 1 263 ? 12.359 -31.594 -20.75 1 90.38 263 ASN A CA 1
ATOM 2039 C C . ASN A 1 263 ? 13.211 -31.672 -19.469 1 90.38 263 ASN A C 1
ATOM 2041 O O . ASN A 1 263 ? 12.734 -32.156 -18.438 1 90.38 263 ASN A O 1
ATOM 2045 N N . GLN A 1 264 ? 14.383 -31.219 -19.625 1 92.56 264 GLN A N 1
ATOM 2046 C CA . GLN A 1 264 ? 15.273 -31.25 -18.453 1 92.56 264 GLN A CA 1
ATOM 2047 C C . GLN A 1 264 ? 14.773 -30.297 -17.359 1 92.56 264 GLN A C 1
ATOM 2049 O O . GLN A 1 264 ? 14.844 -30.625 -16.172 1 92.56 264 GLN A O 1
ATOM 2054 N N . ILE A 1 265 ? 14.273 -29.188 -17.75 1 94.25 265 ILE A N 1
ATOM 2055 C CA . ILE A 1 265 ? 13.734 -28.219 -16.797 1 94.25 265 ILE A CA 1
ATOM 2056 C C . ILE A 1 265 ? 12.547 -28.812 -16.062 1 94.25 265 ILE A C 1
ATOM 2058 O O . ILE A 1 265 ? 12.461 -28.734 -14.828 1 94.25 265 ILE A O 1
ATOM 2062 N N . GLY A 1 266 ? 11.672 -29.453 -16.781 1 95 266 GLY A N 1
ATOM 2063 C CA . GLY A 1 266 ? 10.508 -30.094 -16.188 1 95 266 GLY A CA 1
ATOM 2064 C C . GLY A 1 266 ? 10.859 -31.156 -15.18 1 95 266 GLY A C 1
ATOM 2065 O O . GLY A 1 266 ? 10.281 -31.219 -14.094 1 95 266 GLY A O 1
ATOM 2066 N N . GLU A 1 267 ? 11.836 -31.938 -15.523 1 94.94 267 GLU A N 1
ATOM 2067 C CA . GLU A 1 267 ? 12.266 -33.031 -14.656 1 94.94 267 GLU A CA 1
ATOM 2068 C C . GLU A 1 267 ? 12.828 -32.5 -13.344 1 94.94 267 GLU A C 1
ATOM 2070 O O . GLU A 1 267 ? 12.508 -33 -12.266 1 94.94 267 GLU A O 1
ATOM 2075 N N . ILE A 1 268 ? 13.641 -31.516 -13.453 1 94.81 268 ILE A N 1
ATOM 2076 C CA . ILE A 1 268 ? 14.281 -30.969 -12.266 1 94.81 268 ILE A CA 1
ATOM 2077 C C . ILE A 1 268 ? 13.234 -30.328 -11.367 1 94.81 268 ILE A C 1
ATOM 2079 O O . ILE A 1 268 ? 13.242 -30.531 -10.148 1 94.81 268 ILE A O 1
ATOM 2083 N N . LEU A 1 269 ? 12.312 -29.547 -11.922 1 96.38 269 LEU A N 1
ATOM 2084 C CA . LEU A 1 269 ? 11.273 -28.906 -11.125 1 96.38 269 LEU A CA 1
ATOM 2085 C C . LEU A 1 269 ? 10.375 -29.938 -10.469 1 96.38 269 LEU A C 1
ATOM 2087 O O . LEU A 1 269 ? 9.969 -29.781 -9.312 1 96.38 269 LEU A O 1
ATOM 2091 N N . GLU A 1 270 ? 10.133 -31.016 -11.172 1 95.75 270 GLU A N 1
ATOM 2092 C CA . GLU A 1 270 ? 9.312 -32.094 -10.617 1 95.75 270 GLU A CA 1
ATOM 2093 C C . GLU A 1 270 ? 10.016 -32.781 -9.445 1 95.75 270 GLU A C 1
ATOM 2095 O O . GLU A 1 270 ? 9.367 -33.156 -8.461 1 95.75 270 GLU A O 1
ATOM 2100 N N . ILE A 1 271 ? 11.273 -32.938 -9.602 1 96.12 271 ILE A N 1
ATOM 2101 C CA . ILE A 1 271 ? 12.055 -33.562 -8.531 1 96.12 271 ILE A CA 1
ATOM 2102 C C . ILE A 1 271 ? 11.977 -32.688 -7.277 1 96.12 271 ILE A C 1
ATOM 2104 O O . ILE A 1 271 ? 11.938 -33.188 -6.156 1 96.12 271 ILE A O 1
ATOM 2108 N N . HIS A 1 272 ? 11.867 -31.406 -7.449 1 95.75 272 HIS A N 1
ATOM 2109 C CA . HIS A 1 272 ? 11.773 -30.484 -6.328 1 95.75 272 HIS A CA 1
ATOM 2110 C C . HIS A 1 272 ? 10.336 -30.359 -5.832 1 95.75 272 HIS A C 1
ATOM 2112 O O . HIS A 1 272 ? 10.047 -29.547 -4.945 1 95.75 272 HIS A O 1
ATOM 2118 N N . GLY A 1 273 ? 9.406 -31.031 -6.531 1 95.69 273 GLY A N 1
ATOM 2119 C CA . GLY A 1 273 ? 8.047 -31.125 -6.023 1 95.69 273 GLY A CA 1
ATOM 2120 C C . GLY A 1 273 ? 7.098 -30.125 -6.668 1 95.69 273 GLY A C 1
ATOM 2121 O O . GLY A 1 273 ? 5.98 -29.922 -6.18 1 95.69 273 GLY A O 1
ATOM 2122 N N . TYR A 1 274 ? 7.512 -29.516 -7.738 1 97 274 TYR A N 1
ATOM 2123 C CA . TYR A 1 274 ? 6.652 -28.547 -8.398 1 97 274 TYR A CA 1
ATOM 2124 C C . TYR A 1 274 ? 5.926 -29.172 -9.586 1 97 274 TYR A C 1
ATOM 2126 O O . TYR A 1 274 ? 6.496 -29.984 -10.305 1 97 274 TYR A O 1
ATOM 2134 N N . TRP A 1 275 ? 4.66 -28.766 -9.75 1 97.31 275 TRP A N 1
ATOM 2135 C CA . TRP A 1 275 ? 3.963 -29.094 -10.984 1 97.31 275 TRP A CA 1
ATOM 2136 C C . TRP A 1 275 ? 4.48 -28.234 -12.141 1 97.31 275 TRP A C 1
ATOM 2138 O O . TRP A 1 275 ? 4.734 -27.047 -11.969 1 97.31 275 TRP A O 1
ATOM 2148 N N . VAL A 1 276 ? 4.684 -28.891 -13.289 1 97.31 276 VAL A N 1
ATOM 2149 C CA . VAL A 1 276 ? 5.125 -28.156 -14.461 1 97.31 276 VAL A CA 1
ATOM 2150 C C . VAL A 1 276 ? 4.422 -28.688 -15.703 1 97.31 276 VAL A C 1
ATOM 2152 O O . VAL A 1 276 ? 4.258 -29.891 -15.867 1 97.31 276 VAL A O 1
ATOM 2155 N N . SER A 1 277 ? 3.912 -27.828 -16.516 1 97.25 277 SER A N 1
ATOM 2156 C CA . SER A 1 277 ? 3.354 -28.156 -17.812 1 97.25 277 SER A CA 1
ATOM 2157 C C . SER A 1 277 ? 3.807 -27.141 -18.875 1 97.25 277 SER A C 1
ATOM 2159 O O . SER A 1 277 ? 3.781 -25.938 -18.641 1 97.25 277 SER A O 1
ATOM 2161 N N . PHE A 1 278 ? 4.293 -27.641 -19.938 1 97.31 278 PHE A N 1
ATOM 2162 C CA . PHE A 1 278 ? 4.57 -26.812 -21.094 1 97.31 278 PHE A CA 1
ATOM 2163 C C . PHE A 1 278 ? 3.34 -26.703 -22 1 97.31 278 PHE A C 1
ATOM 2165 O O . PHE A 1 278 ? 3.029 -27.641 -22.734 1 97.31 278 PHE A O 1
ATOM 2172 N N . ILE A 1 279 ? 2.764 -25.5 -22.031 1 98 279 ILE A N 1
ATOM 2173 C CA . ILE A 1 279 ? 1.37 -25.469 -22.453 1 98 279 ILE A CA 1
ATOM 2174 C C . ILE A 1 279 ? 1.276 -24.844 -23.844 1 98 279 ILE A C 1
ATOM 2176 O O . ILE A 1 279 ? 0.215 -24.859 -24.469 1 98 279 ILE A O 1
ATOM 2180 N N . GLY A 1 280 ? 2.287 -24.266 -24.328 1 97.56 280 GLY A N 1
ATOM 2181 C CA . GLY A 1 280 ? 2.254 -23.625 -25.641 1 97.56 280 GLY A CA 1
ATOM 2182 C C . GLY A 1 280 ? 3.43 -22.688 -25.875 1 97.56 280 GLY A C 1
ATOM 2183 O O . GLY A 1 280 ? 4.527 -22.938 -25.359 1 97.56 280 GLY A O 1
ATOM 2184 N N . ASN A 1 281 ? 3.123 -21.641 -26.812 1 98 281 ASN A N 1
ATOM 2185 C CA . ASN A 1 281 ? 4.199 -20.734 -27.219 1 98 281 ASN A CA 1
ATOM 2186 C C . ASN A 1 281 ? 3.715 -19.297 -27.312 1 98 281 ASN A C 1
ATOM 2188 O O . ASN A 1 281 ? 2.535 -19.047 -27.562 1 98 281 ASN A O 1
ATOM 2192 N N . ILE A 1 282 ? 4.699 -18.469 -27.094 1 98.38 282 ILE A N 1
ATOM 2193 C CA . ILE A 1 282 ? 4.453 -17.062 -27.406 1 98.38 282 ILE A CA 1
ATOM 2194 C C . ILE A 1 282 ? 4.332 -16.891 -28.922 1 98.38 282 ILE A C 1
ATOM 2196 O O . ILE A 1 282 ? 5.109 -17.469 -29.672 1 98.38 282 ILE A O 1
ATOM 2200 N N . ALA A 1 283 ? 3.33 -16.141 -29.344 1 98.06 283 ALA A N 1
ATOM 2201 C CA . ALA A 1 283 ? 3.057 -15.977 -30.766 1 98.06 283 ALA A CA 1
ATOM 2202 C C . ALA A 1 283 ? 2.953 -14.5 -31.141 1 98.06 283 ALA A C 1
ATOM 2204 O O . ALA A 1 283 ? 2.91 -13.641 -30.25 1 98.06 283 ALA A O 1
ATOM 2205 N N . ARG A 1 284 ? 2.947 -14.305 -32.469 1 95.5 284 ARG A N 1
ATOM 2206 C CA . ARG A 1 284 ? 2.83 -12.938 -32.969 1 95.5 284 ARG A CA 1
ATOM 2207 C C . ARG A 1 284 ? 1.369 -12.516 -33.094 1 95.5 284 ARG A C 1
ATOM 2209 O O . ARG A 1 284 ? 0.658 -12.953 -34 1 95.5 284 ARG A O 1
ATOM 2216 N N . GLU A 1 285 ? 0.846 -11.711 -32.312 1 88.62 285 GLU A N 1
ATOM 2217 C CA . GLU A 1 285 ? -0.396 -10.945 -32.344 1 88.62 285 GLU A CA 1
ATOM 2218 C C . GLU A 1 285 ? -1.611 -11.867 -32.406 1 88.62 285 GLU A C 1
ATOM 2220 O O . GLU A 1 285 ? -2.631 -11.508 -33 1 88.62 285 GLU A O 1
ATOM 2225 N N . VAL A 1 286 ? -1.548 -13.125 -32 1 93.81 286 VAL A N 1
ATOM 2226 C CA . VAL A 1 286 ? -2.682 -14.039 -31.922 1 93.81 286 VAL A CA 1
ATOM 2227 C C . VAL A 1 286 ? -2.805 -14.57 -30.5 1 93.81 286 VAL A C 1
ATOM 2229 O O . VAL A 1 286 ? -1.803 -14.734 -29.797 1 93.81 286 VAL A O 1
ATOM 2232 N N . ARG A 1 287 ? -3.996 -14.719 -30.094 1 96.94 287 ARG A N 1
ATOM 2233 C CA . ARG A 1 287 ? -4.301 -15.328 -28.797 1 96.94 287 ARG A CA 1
ATOM 2234 C C . ARG A 1 287 ? -5.273 -16.484 -28.953 1 96.94 287 ARG A C 1
ATOM 2236 O O . ARG A 1 287 ? -6.473 -16.281 -29.141 1 96.94 287 ARG A O 1
ATOM 2243 N N . VAL A 1 288 ? -4.73 -17.672 -28.938 1 95.75 288 VAL A N 1
ATOM 2244 C CA . VAL A 1 288 ? -5.531 -18.859 -29.203 1 95.75 288 VAL A CA 1
ATOM 2245 C C . VAL A 1 288 ? -5.348 -19.891 -28.078 1 95.75 288 VAL A C 1
ATOM 2247 O O . VAL A 1 288 ? -4.227 -20.125 -27.625 1 95.75 288 VAL A O 1
ATOM 2250 N N . ILE A 1 289 ? -6.461 -20.375 -27.609 1 94.81 289 ILE A N 1
ATOM 2251 C CA . ILE A 1 289 ? -6.477 -21.531 -26.719 1 94.81 289 ILE A CA 1
ATOM 2252 C C . ILE A 1 289 ? -7.328 -22.641 -27.328 1 94.81 289 ILE A C 1
ATOM 2254 O O . ILE A 1 289 ? -8.523 -22.453 -27.578 1 94.81 289 ILE A O 1
ATOM 2258 N N . SER A 1 290 ? -6.734 -23.734 -27.719 1 91.69 290 SER A N 1
ATOM 2259 C CA . SER A 1 290 ? -7.43 -24.797 -28.422 1 91.69 290 SER A CA 1
ATOM 2260 C C . SER A 1 290 ? -7.496 -26.062 -27.578 1 91.69 290 SER A C 1
ATOM 2262 O O . SER A 1 290 ? -6.641 -26.297 -26.719 1 91.69 290 SER A O 1
ATOM 2264 N N . MET B 1 1 ? 10.227 -2.436 30.156 1 21.16 1 MET B N 1
ATOM 2265 C CA . MET B 1 1 ? 11.266 -2.828 29.203 1 21.16 1 MET B CA 1
ATOM 2266 C C . MET B 1 1 ? 11.18 -1.996 27.922 1 21.16 1 MET B C 1
ATOM 2268 O O . MET B 1 1 ? 10.148 -1.995 27.25 1 21.16 1 MET B O 1
ATOM 2272 N N . ARG B 1 2 ? 11.961 -0.817 27.797 1 21.72 2 ARG B N 1
ATOM 2273 C CA . ARG B 1 2 ? 11.867 0.493 27.156 1 21.72 2 ARG B CA 1
ATOM 2274 C C . ARG B 1 2 ? 12.133 0.395 25.672 1 21.72 2 ARG B C 1
ATOM 2276 O O . ARG B 1 2 ? 13.078 -0.274 25.25 1 21.72 2 ARG B O 1
ATOM 2283 N N . PHE B 1 3 ? 11.148 0.736 24.891 1 25.38 3 PHE B N 1
ATOM 2284 C CA . PHE B 1 3 ? 11.062 0.809 23.438 1 25.38 3 PHE B CA 1
ATOM 2285 C C . PHE B 1 3 ? 12.289 1.493 22.844 1 25.38 3 PHE B C 1
ATOM 2287 O O . PHE B 1 3 ? 12.625 1.288 21.672 1 25.38 3 PHE B O 1
ATOM 2294 N N . HIS B 1 4 ? 13.086 2.238 23.516 1 28.78 4 HIS B N 1
ATOM 2295 C CA . HIS B 1 4 ? 14.406 2.781 23.219 1 28.78 4 HIS B CA 1
ATOM 2296 C C . HIS B 1 4 ? 15.422 1.668 22.969 1 28.78 4 HIS B C 1
ATOM 2298 O O . HIS B 1 4 ? 16.328 1.821 22.156 1 28.78 4 HIS B O 1
ATOM 2304 N N . GLU B 1 5 ? 15.32 0.587 23.734 1 29.8 5 GLU B N 1
ATOM 2305 C CA . GLU B 1 5 ? 16.25 -0.527 23.641 1 29.8 5 GLU B CA 1
ATOM 2306 C C . GLU B 1 5 ? 16.078 -1.282 22.328 1 29.8 5 GLU B C 1
ATOM 2308 O O . GLU B 1 5 ? 17.016 -1.952 21.859 1 29.8 5 GLU B O 1
ATOM 2313 N N . LEU B 1 6 ? 14.812 -1.129 21.766 1 30.53 6 LEU B N 1
ATOM 2314 C CA . LEU B 1 6 ? 14.562 -1.89 20.547 1 30.53 6 LEU B CA 1
ATOM 2315 C C . LEU B 1 6 ? 15.219 -1.217 19.344 1 30.53 6 LEU B C 1
ATOM 2317 O O . LEU B 1 6 ? 15.773 -1.894 18.469 1 30.53 6 LEU B O 1
ATOM 2321 N N . MET B 1 7 ? 15.414 0.131 19.359 1 31.81 7 MET B N 1
ATOM 2322 C CA . MET B 1 7 ? 16.016 0.83 18.219 1 31.81 7 MET B CA 1
ATOM 2323 C C . MET B 1 7 ? 17.516 0.579 18.172 1 31.81 7 MET B C 1
ATOM 2325 O O . MET B 1 7 ? 18.109 0.507 17.094 1 31.81 7 MET B O 1
ATOM 2329 N N . ASN B 1 8 ? 18.219 0.583 19.266 1 33.47 8 ASN B N 1
ATOM 2330 C CA . ASN B 1 8 ? 19.672 0.455 19.297 1 33.47 8 ASN B CA 1
ATOM 2331 C C . ASN B 1 8 ? 20.125 -0.927 18.844 1 33.47 8 ASN B C 1
ATOM 2333 O O . ASN B 1 8 ? 21.266 -1.106 18.438 1 33.47 8 ASN B O 1
ATOM 2337 N N . SER B 1 9 ? 19.422 -1.903 19.297 1 32.59 9 SER B N 1
ATOM 2338 C CA . SER B 1 9 ? 19.922 -3.242 19 1 32.59 9 SER B CA 1
ATOM 2339 C C . SER B 1 9 ? 19.875 -3.523 17.5 1 32.59 9 SER B C 1
ATOM 2341 O O . SER B 1 9 ? 20.375 -4.559 17.047 1 32.59 9 SER B O 1
ATOM 2343 N N . LEU B 1 10 ? 18.969 -2.75 16.766 1 32.12 10 LEU B N 1
ATOM 2344 C CA . LEU B 1 10 ? 18.828 -3.16 15.375 1 32.12 10 LEU B CA 1
ATOM 2345 C C . LEU B 1 10 ? 19.922 -2.525 14.523 1 32.12 10 LEU B C 1
ATOM 2347 O O . LEU B 1 10 ? 19.891 -2.621 13.297 1 32.12 10 LEU B O 1
ATOM 2351 N N . LYS B 1 11 ? 20.828 -1.755 15.07 1 32.69 11 LYS B N 1
ATOM 2352 C CA . LYS B 1 11 ? 21.969 -1.29 14.305 1 32.69 11 LYS B CA 1
ATOM 2353 C C . LYS B 1 11 ? 22.953 -2.43 14.039 1 32.69 11 LYS B C 1
ATOM 2355 O O . LYS B 1 11 ? 23.859 -2.674 14.836 1 32.69 11 LYS B O 1
ATOM 2360 N N . GLY B 1 12 ? 22.672 -3.596 13.516 1 30.36 12 GLY B N 1
ATOM 2361 C CA . GLY B 1 12 ? 23.766 -4.469 13.117 1 30.36 12 GLY B CA 1
ATOM 2362 C C . GLY B 1 12 ? 24.672 -3.854 12.07 1 30.36 12 GLY B C 1
ATOM 2363 O O . GLY B 1 12 ? 24.25 -2.979 11.312 1 30.36 12 GLY B O 1
ATOM 2364 N N . ASN B 1 13 ? 26.078 -3.885 12.039 1 30.73 13 ASN B N 1
ATOM 2365 C CA . ASN B 1 13 ? 27.281 -3.436 11.344 1 30.73 13 ASN B CA 1
ATOM 2366 C C . ASN B 1 13 ? 27.188 -3.697 9.844 1 30.73 13 ASN B C 1
ATOM 2368 O O . ASN B 1 13 ? 28.203 -3.639 9.141 1 30.73 13 ASN B O 1
ATOM 2372 N N . SER B 1 14 ? 26.516 -4.672 9.266 1 33.72 14 SER B N 1
ATOM 2373 C CA . SER B 1 14 ? 26.984 -4.949 7.914 1 33.72 14 SER B CA 1
ATOM 2374 C C . SER B 1 14 ? 26.703 -3.777 6.98 1 33.72 14 SER B C 1
ATOM 2376 O O . SER B 1 14 ? 25.812 -2.963 7.25 1 33.72 14 SER B O 1
ATOM 2378 N N . GLY B 1 15 ? 27.438 -3.234 6.078 1 38.16 15 GLY B N 1
ATOM 2379 C CA . GLY B 1 15 ? 27.406 -2.264 4.996 1 38.16 15 GLY B CA 1
ATOM 2380 C C . GLY B 1 15 ? 26 -1.993 4.488 1 38.16 15 GLY B C 1
ATOM 2381 O O . GLY B 1 15 ? 25.812 -1.493 3.377 1 38.16 15 GLY B O 1
ATOM 2382 N N . SER B 1 16 ? 24.953 -2.738 4.859 1 46.19 16 SER B N 1
ATOM 2383 C CA . SER B 1 16 ? 23.578 -2.887 4.395 1 46.19 16 SER B CA 1
ATOM 2384 C C . SER B 1 16 ? 22.766 -1.631 4.68 1 46.19 16 SER B C 1
ATOM 2386 O O . SER B 1 16 ? 22.859 -1.047 5.758 1 46.19 16 SER B O 1
ATOM 2388 N N . LEU B 1 17 ? 22.391 -0.908 3.658 1 53.81 17 LEU B N 1
ATOM 2389 C CA . LEU B 1 17 ? 21.453 0.204 3.717 1 53.81 17 LEU B CA 1
ATOM 2390 C C . LEU B 1 17 ? 20.453 0.01 4.855 1 53.81 17 LEU B C 1
ATOM 2392 O O . LEU B 1 17 ? 19.812 -1.035 4.945 1 53.81 17 LEU B O 1
ATOM 2396 N N . ASP B 1 18 ? 20.562 0.838 5.949 1 77.5 18 ASP B N 1
ATOM 2397 C CA . ASP B 1 18 ? 19.703 0.872 7.133 1 77.5 18 ASP B CA 1
ATOM 2398 C C . ASP B 1 18 ? 18.266 1.259 6.762 1 77.5 18 ASP B C 1
ATOM 2400 O O . ASP B 1 18 ? 18.047 2.209 6.004 1 77.5 18 ASP B O 1
ATOM 2404 N N . GLU B 1 19 ? 17.422 0.206 6.727 1 88.94 19 GLU B N 1
ATOM 2405 C CA . GLU B 1 19 ? 16.016 0.511 6.461 1 88.94 19 GLU B CA 1
ATOM 2406 C C . GLU B 1 19 ? 15.266 0.831 7.75 1 88.94 19 GLU B C 1
ATOM 2408 O O . GLU B 1 19 ? 15.562 0.269 8.805 1 88.94 19 GLU B O 1
ATOM 2413 N N . THR B 1 20 ? 14.5 1.842 7.75 1 92.5 20 THR B N 1
ATOM 2414 C CA . THR B 1 20 ? 13.562 2.211 8.805 1 92.5 20 THR B CA 1
ATOM 2415 C C . THR B 1 20 ? 12.125 2.084 8.32 1 92.5 20 THR B C 1
ATOM 2417 O O . THR B 1 20 ? 11.773 2.611 7.262 1 92.5 20 THR B O 1
ATOM 2420 N N . ILE B 1 21 ? 11.367 1.301 9.062 1 95.62 21 ILE B N 1
ATOM 2421 C CA . ILE B 1 21 ? 9.953 1.125 8.727 1 95.62 21 ILE B CA 1
ATOM 2422 C C . ILE B 1 21 ? 9.086 1.765 9.812 1 95.62 21 ILE B C 1
ATOM 2424 O O . ILE B 1 21 ? 9.266 1.501 11 1 95.62 21 ILE B O 1
ATOM 2428 N N . LEU B 1 22 ? 8.133 2.668 9.383 1 94.25 22 LEU B N 1
ATOM 2429 C CA . LEU B 1 22 ? 7.188 3.34 10.266 1 94.25 22 LEU B CA 1
ATOM 2430 C C . LEU B 1 22 ? 5.75 2.996 9.891 1 94.25 22 LEU B C 1
ATOM 2432 O O . LEU B 1 22 ? 5.062 3.801 9.258 1 94.25 22 LEU B O 1
ATOM 2436 N N . PRO B 1 23 ? 5.285 1.922 10.398 1 93.75 23 PRO B N 1
ATOM 2437 C CA . PRO B 1 23 ? 3.965 1.436 9.984 1 93.75 23 PRO B CA 1
ATOM 2438 C C . PRO B 1 23 ? 2.842 2.408 10.336 1 93.75 23 PRO B C 1
ATOM 2440 O O . PRO B 1 23 ? 1.854 2.508 9.602 1 93.75 23 PRO B O 1
ATOM 2443 N N . GLU B 1 24 ? 2.996 3.141 11.414 1 92.44 24 GLU B N 1
ATOM 2444 C CA . GLU B 1 24 ? 1.962 4.078 11.844 1 92.44 24 GLU B CA 1
ATOM 2445 C C . GLU B 1 24 ? 1.741 5.172 10.805 1 92.44 24 GLU B C 1
ATOM 2447 O O . GLU B 1 24 ? 0.661 5.762 10.734 1 92.44 24 GLU B O 1
ATOM 2452 N N . LEU B 1 25 ? 2.762 5.367 10.039 1 93.75 25 LEU B N 1
ATOM 2453 C CA . LEU B 1 25 ? 2.676 6.398 9.016 1 93.75 25 LEU B CA 1
ATOM 2454 C C . LEU B 1 25 ? 2.604 5.777 7.621 1 93.75 25 LEU B C 1
ATOM 2456 O O . LEU B 1 25 ? 2.578 6.492 6.617 1 93.75 25 LEU B O 1
ATOM 2460 N N . ASN B 1 26 ? 2.596 4.469 7.547 1 94.81 26 ASN B N 1
ATOM 2461 C CA . ASN B 1 26 ? 2.648 3.75 6.277 1 94.81 26 ASN B CA 1
ATOM 2462 C C . ASN B 1 26 ? 3.807 4.23 5.41 1 94.81 26 ASN B C 1
ATOM 2464 O O . ASN B 1 26 ? 3.607 4.609 4.254 1 94.81 26 ASN B O 1
ATOM 2468 N N . LEU B 1 27 ? 4.969 4.152 6.012 1 95.5 27 LEU B N 1
ATOM 2469 C CA . LEU B 1 27 ? 6.18 4.672 5.387 1 95.5 27 LEU B CA 1
ATOM 2470 C C . LEU B 1 27 ? 7.375 3.777 5.684 1 95.5 27 LEU B C 1
ATOM 2472 O O . LEU B 1 27 ? 7.438 3.148 6.742 1 95.5 27 LEU B O 1
ATOM 2476 N N . ALA B 1 28 ? 8.258 3.709 4.707 1 96.5 28 ALA B N 1
ATOM 2477 C CA . ALA B 1 28 ? 9.578 3.107 4.895 1 96.5 28 ALA B CA 1
ATOM 2478 C C . ALA B 1 28 ? 10.664 3.955 4.246 1 96.5 28 ALA B C 1
ATOM 2480 O O . ALA B 1 28 ? 10.398 4.723 3.316 1 96.5 28 ALA B O 1
ATOM 2481 N N . LEU B 1 29 ? 11.836 3.887 4.793 1 95.38 29 LEU B N 1
ATOM 2482 C CA . LEU B 1 29 ? 12.953 4.586 4.168 1 95.38 29 LEU B CA 1
ATOM 2483 C C . LEU B 1 29 ? 14.227 3.756 4.246 1 95.38 29 LEU B C 1
ATOM 2485 O O . LEU B 1 29 ? 14.344 2.863 5.09 1 95.38 29 LEU B O 1
ATOM 2489 N N . GLU B 1 30 ? 15.047 3.982 3.299 1 94.88 30 GLU B N 1
ATOM 2490 C CA . GLU B 1 30 ? 16.375 3.375 3.273 1 94.88 30 GLU B CA 1
ATOM 2491 C C . GLU B 1 30 ? 17.438 4.391 2.865 1 94.88 30 GLU B C 1
ATOM 2493 O O . GLU B 1 30 ? 17.125 5.414 2.256 1 94.88 30 GLU B O 1
ATOM 2498 N N . GLY B 1 31 ? 18.625 4.121 3.275 1 90.75 31 GLY B N 1
ATOM 2499 C CA . GLY B 1 31 ? 19.734 4.969 2.875 1 90.75 31 GLY B CA 1
ATOM 2500 C C . GLY B 1 31 ? 20.562 5.461 4.047 1 90.75 31 GLY B 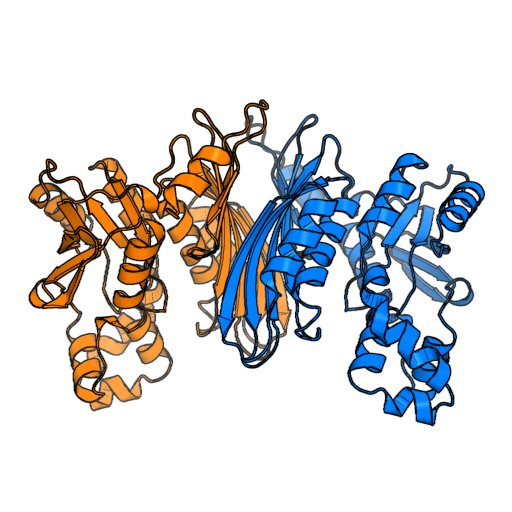C 1
ATOM 2501 O O . GLY B 1 31 ? 20.281 5.117 5.199 1 90.75 31 GLY B O 1
ATOM 2502 N N . SER B 1 32 ? 21.688 5.996 3.674 1 82.12 32 SER B N 1
ATOM 2503 C CA . SER B 1 32 ? 22.625 6.59 4.629 1 82.12 32 SER B CA 1
ATOM 2504 C C . SER B 1 32 ? 23.5 7.645 3.967 1 82.12 32 SER B C 1
ATOM 2506 O O . SER B 1 32 ? 23.625 7.68 2.74 1 82.12 32 SER B O 1
ATOM 2508 N N . GLN B 1 33 ? 23.984 8.5 4.828 1 79.44 33 GLN B N 1
ATOM 2509 C CA . GLN B 1 33 ? 25.078 9.391 4.469 1 79.44 33 GLN B CA 1
ATOM 2510 C C . GLN B 1 33 ? 24.734 10.242 3.254 1 79.44 33 GLN B C 1
ATOM 2512 O O . GLN B 1 33 ? 25.484 10.297 2.283 1 79.44 33 GLN B O 1
ATOM 2517 N N . GLY B 1 34 ? 23.547 10.781 3.188 1 86.88 34 GLY B N 1
ATOM 2518 C CA . GLY B 1 34 ? 23.266 11.773 2.166 1 86.88 34 GLY B CA 1
ATOM 2519 C C . GLY B 1 34 ? 22.391 11.258 1.042 1 86.88 34 GLY B C 1
ATOM 2520 O O . GLY B 1 34 ? 22.203 11.93 0.028 1 86.88 34 GLY B O 1
ATOM 2521 N N . SER B 1 35 ? 22.031 10.102 1.138 1 92.69 35 SER B N 1
ATOM 2522 C CA . SER B 1 35 ? 21.156 9.516 0.114 1 92.69 35 SER B CA 1
ATOM 2523 C C . SER B 1 35 ? 20.047 8.68 0.739 1 92.69 35 SER B C 1
ATOM 2525 O O . SER B 1 35 ? 20.281 7.539 1.15 1 92.69 35 SER B O 1
ATOM 2527 N N . TYR B 1 36 ? 18.891 9.312 0.741 1 95.38 36 TYR B N 1
ATOM 2528 C CA . TYR B 1 36 ? 17.75 8.609 1.317 1 95.38 36 TYR B CA 1
ATOM 2529 C C . TYR B 1 36 ? 16.656 8.391 0.271 1 95.38 36 TYR B C 1
ATOM 2531 O O . TYR B 1 36 ? 16.422 9.242 -0.585 1 95.38 36 TYR B O 1
ATOM 2539 N N . ARG B 1 37 ? 16.094 7.227 0.35 1 96.19 37 ARG B N 1
ATOM 2540 C CA . ARG B 1 37 ? 14.875 6.902 -0.385 1 96.19 37 ARG B CA 1
ATOM 2541 C C . ARG B 1 37 ? 13.711 6.637 0.569 1 96.19 37 ARG B C 1
ATOM 2543 O O . ARG B 1 37 ? 13.898 6.008 1.614 1 96.19 37 ARG B O 1
ATOM 2550 N N . VAL B 1 38 ? 12.586 7.195 0.234 1 97.31 38 VAL B N 1
ATOM 2551 C CA . VAL B 1 38 ? 11.406 7.027 1.077 1 97.31 38 VAL B CA 1
ATOM 2552 C C . VAL B 1 38 ? 10.25 6.473 0.247 1 97.31 38 VAL B C 1
ATOM 2554 O O . VAL B 1 38 ? 10.125 6.785 -0.939 1 97.31 38 VAL B O 1
ATOM 2557 N N . TYR B 1 39 ? 9.461 5.625 0.909 1 97.75 39 TYR B N 1
ATOM 2558 C CA . TYR B 1 39 ? 8.352 4.941 0.259 1 97.75 39 TYR B CA 1
ATOM 2559 C C . TYR B 1 39 ? 7.074 5.074 1.08 1 97.75 39 TYR B C 1
ATOM 2561 O O . TYR B 1 39 ? 7.105 4.977 2.309 1 97.75 39 TYR B O 1
ATOM 2569 N N . THR B 1 40 ? 5.984 5.34 0.345 1 98.12 40 THR B N 1
ATOM 2570 C CA . THR B 1 40 ? 4.699 5.367 1.032 1 98.12 40 THR B CA 1
ATOM 2571 C C . THR B 1 40 ? 3.588 4.848 0.124 1 98.12 40 THR B C 1
ATOM 2573 O O . THR B 1 40 ? 3.775 4.73 -1.089 1 98.12 40 THR B O 1
ATOM 2576 N N . THR B 1 41 ? 2.527 4.438 0.717 1 97.81 41 THR B N 1
ATOM 2577 C CA . THR B 1 41 ? 1.306 4.023 0.034 1 97.81 41 THR B CA 1
ATOM 2578 C C . THR B 1 41 ? 0.08 4.656 0.689 1 97.81 41 THR B C 1
ATOM 2580 O O . THR B 1 41 ? -0.023 4.695 1.917 1 97.81 41 THR B O 1
ATOM 2583 N N . GLU B 1 42 ? -0.786 5.117 -0.193 1 96.81 42 GLU B N 1
ATOM 2584 C CA . GLU B 1 42 ? -2.012 5.738 0.303 1 96.81 42 GLU B CA 1
ATOM 2585 C C . GLU B 1 42 ? -3.244 5.129 -0.359 1 96.81 42 GLU B C 1
ATOM 2587 O O . GLU B 1 42 ? -3.223 4.812 -1.55 1 96.81 42 GLU B O 1
ATOM 2592 N N . VAL B 1 43 ? -4.254 4.949 0.467 1 95.69 43 VAL B N 1
ATOM 2593 C CA . VAL B 1 43 ? -5.59 4.609 -0.011 1 95.69 43 VAL B CA 1
ATOM 2594 C C . VAL B 1 43 ? -6.488 5.844 0.053 1 95.69 43 VAL B C 1
ATOM 2596 O O . VAL B 1 43 ? -6.672 6.43 1.123 1 95.69 43 VAL B O 1
ATOM 2599 N N . ILE B 1 44 ? -7.004 6.156 -1.076 1 96.88 44 ILE B N 1
ATOM 2600 C CA . ILE B 1 44 ? -7.801 7.375 -1.166 1 96.88 44 ILE B CA 1
ATOM 2601 C C . ILE B 1 44 ? -9.242 7.027 -1.537 1 96.88 44 ILE B C 1
ATOM 2603 O O . ILE B 1 44 ? -9.484 6.402 -2.572 1 96.88 44 ILE B O 1
ATOM 2607 N N . THR B 1 45 ? -10.164 7.414 -0.704 1 94.94 45 THR B N 1
ATOM 2608 C CA . THR B 1 45 ? -11.594 7.184 -0.919 1 94.94 45 THR B CA 1
ATOM 2609 C C . THR B 1 45 ? -12.406 8.398 -0.496 1 94.94 45 THR B C 1
ATOM 2611 O O . THR B 1 45 ? -11.867 9.336 0.104 1 94.94 45 THR B O 1
ATOM 2614 N N . GLY B 1 46 ? -13.633 8.422 -0.878 1 93.88 46 GLY B N 1
ATOM 2615 C CA . GLY B 1 46 ? -14.547 9.461 -0.423 1 93.88 46 GLY B CA 1
ATOM 2616 C C . GLY B 1 46 ? -14.406 10.758 -1.198 1 93.88 46 GLY B C 1
ATOM 2617 O O . GLY B 1 46 ? -15.07 11.75 -0.886 1 93.88 46 GLY B O 1
ATOM 2618 N N . ILE B 1 47 ? -13.516 10.773 -2.127 1 95.62 47 ILE B N 1
ATOM 2619 C CA . ILE B 1 47 ? -13.289 11.93 -2.977 1 95.62 47 ILE B CA 1
ATOM 2620 C C . ILE B 1 47 ? -14.109 11.812 -4.258 1 95.62 47 ILE B C 1
ATOM 2622 O O . ILE B 1 47 ? -14.25 10.719 -4.812 1 95.62 47 ILE B O 1
ATOM 2626 N N . PRO B 1 48 ? -14.703 12.977 -4.672 1 94.56 48 PRO B N 1
ATOM 2627 C CA . PRO B 1 48 ? -15.398 12.914 -5.957 1 94.56 48 PRO B CA 1
ATOM 2628 C C . PRO B 1 48 ? -14.516 12.352 -7.078 1 94.56 48 PRO B C 1
ATOM 2630 O O . PRO B 1 48 ? -13.32 12.664 -7.145 1 94.56 48 PRO B O 1
ATOM 2633 N N . PRO B 1 49 ? -15.133 11.57 -7.977 1 95.19 49 PRO B N 1
ATOM 2634 C CA . PRO B 1 49 ? -14.359 10.977 -9.07 1 95.19 49 PRO B CA 1
ATOM 2635 C C . PRO B 1 49 ? -13.617 12.016 -9.906 1 95.19 49 PRO B C 1
ATOM 2637 O O . PRO B 1 49 ? -12.516 11.75 -10.398 1 95.19 49 PRO B O 1
ATOM 2640 N N . SER B 1 50 ? -14.172 13.172 -10 1 94.56 50 SER B N 1
ATOM 2641 C CA . SER B 1 50 ? -13.578 14.219 -10.82 1 94.56 50 SER B CA 1
ATOM 2642 C C . SER B 1 50 ? -12.266 14.711 -10.219 1 94.56 50 SER B C 1
ATOM 2644 O O . SER B 1 50 ? -11.438 15.289 -10.922 1 94.56 50 SER B O 1
ATOM 2646 N N . ASP B 1 51 ? -12.055 14.461 -8.953 1 97 51 ASP B N 1
ATOM 2647 C CA . ASP B 1 51 ? -10.914 15.062 -8.281 1 97 51 ASP B CA 1
ATOM 2648 C C . ASP B 1 51 ? -9.93 14 -7.801 1 97 51 ASP B C 1
ATOM 2650 O O . ASP B 1 51 ? -8.844 14.32 -7.316 1 97 51 ASP B O 1
ATOM 2654 N N . ILE B 1 52 ? -10.273 12.758 -7.98 1 97.81 52 ILE B N 1
ATOM 2655 C CA . ILE B 1 52 ? -9.516 11.68 -7.352 1 97.81 52 ILE B CA 1
ATOM 2656 C C . ILE B 1 52 ? -8.133 11.578 -7.992 1 97.81 52 ILE B C 1
ATOM 2658 O O . ILE B 1 52 ? -7.156 11.242 -7.316 1 97.81 52 ILE B O 1
ATOM 2662 N N . GLY B 1 53 ? -7.984 11.875 -9.258 1 98 53 GLY B N 1
ATOM 2663 C CA . GLY B 1 53 ? -6.691 11.844 -9.922 1 98 53 GLY B CA 1
ATOM 2664 C C . GLY B 1 53 ? -5.695 12.82 -9.328 1 98 53 GLY B C 1
ATOM 2665 O O . GLY B 1 53 ? -4.555 12.453 -9.031 1 98 53 GLY B O 1
ATOM 2666 N N . SER B 1 54 ? -6.172 14 -9.07 1 97.81 54 SER B N 1
ATOM 2667 C CA . SER B 1 54 ? -5.309 15.055 -8.539 1 97.81 54 SER B CA 1
ATOM 2668 C C . SER B 1 54 ? -4.914 14.766 -7.094 1 97.81 54 SER B C 1
ATOM 2670 O O . SER B 1 54 ? -3.729 14.797 -6.75 1 97.81 54 SER B O 1
ATOM 2672 N N . ILE B 1 55 ? -5.867 14.453 -6.316 1 98.12 55 ILE B N 1
ATOM 2673 C CA . ILE B 1 55 ? -5.613 14.305 -4.887 1 98.12 55 ILE B CA 1
ATOM 2674 C C . ILE B 1 55 ? -4.73 13.086 -4.645 1 98.12 55 ILE B C 1
ATOM 2676 O O . ILE B 1 55 ? -3.979 13.039 -3.668 1 98.12 55 ILE B O 1
ATOM 2680 N N . SER B 1 56 ? -4.805 12.18 -5.543 1 98.44 56 SER B N 1
ATOM 2681 C CA . SER B 1 56 ? -4.039 10.945 -5.398 1 98.44 56 SER B CA 1
ATOM 2682 C C . SER B 1 56 ? -2.541 11.211 -5.52 1 98.44 56 SER B C 1
ATOM 2684 O O . SER B 1 56 ? -1.725 10.414 -5.055 1 98.44 56 SER B O 1
ATOM 2686 N N . PHE B 1 57 ? -2.143 12.258 -6.129 1 98.69 57 PHE B N 1
ATOM 2687 C CA . PHE B 1 57 ? -0.738 12.656 -6.117 1 98.69 57 PHE B CA 1
ATOM 2688 C C . PHE B 1 57 ? -0.409 13.438 -4.852 1 98.69 57 PHE B C 1
ATOM 2690 O O . PHE B 1 57 ? 0.616 13.195 -4.215 1 98.69 57 PHE B O 1
ATOM 2697 N N . HIS B 1 58 ? -1.247 14.25 -4.469 1 98.5 58 HIS B N 1
ATOM 2698 C CA . HIS B 1 58 ? -0.946 15.258 -3.453 1 98.5 58 HIS B CA 1
ATOM 2699 C C . HIS B 1 58 ? -0.86 14.625 -2.068 1 98.5 58 HIS B C 1
ATOM 2701 O O . HIS B 1 58 ? -0.038 15.039 -1.245 1 98.5 58 HIS B O 1
ATOM 2707 N N . LEU B 1 59 ? -1.678 13.656 -1.804 1 98.12 59 LEU B N 1
ATOM 2708 C CA . LEU B 1 59 ? -1.697 13.109 -0.452 1 98.12 59 LEU B CA 1
ATOM 2709 C C . LEU B 1 59 ? -0.402 12.359 -0.15 1 98.12 59 LEU B C 1
ATOM 2711 O O . LEU B 1 59 ? 0.282 12.664 0.829 1 98.12 59 LEU B O 1
ATOM 2715 N N . PRO B 1 60 ? 0.032 11.445 -0.981 1 98.31 60 PRO B N 1
ATOM 2716 C CA . PRO B 1 60 ? 1.322 10.82 -0.685 1 98.31 60 PRO B CA 1
ATOM 2717 C C . PRO B 1 60 ? 2.496 11.781 -0.832 1 98.31 60 PRO B C 1
ATOM 2719 O O . PRO B 1 60 ? 3.475 11.688 -0.086 1 98.31 60 PRO B O 1
ATOM 2722 N N . ALA B 1 61 ? 2.434 12.68 -1.729 1 98.62 61 ALA B N 1
ATOM 2723 C CA . ALA B 1 61 ? 3.512 13.648 -1.911 1 98.62 61 ALA B CA 1
ATOM 2724 C C . ALA B 1 61 ? 3.656 14.547 -0.686 1 98.62 61 ALA B C 1
ATOM 2726 O O . ALA B 1 61 ? 4.766 14.961 -0.34 1 98.62 61 ALA B O 1
ATOM 2727 N N . SER B 1 62 ? 2.521 14.82 -0.086 1 98.44 62 SER B N 1
ATOM 2728 C CA . SER B 1 62 ? 2.551 15.609 1.146 1 98.44 62 SER B CA 1
ATOM 2729 C C . SER B 1 62 ? 3.346 14.891 2.234 1 98.44 62 SER B C 1
ATOM 2731 O O . SER B 1 62 ? 4.16 15.516 2.922 1 98.44 62 SER B O 1
ATOM 2733 N N . LYS B 1 63 ? 3.119 13.68 2.363 1 97.75 63 LYS B N 1
ATOM 2734 C CA . LYS B 1 63 ? 3.836 12.875 3.352 1 97.75 63 LYS B CA 1
ATOM 2735 C C . LYS B 1 63 ? 5.332 12.836 3.045 1 97.75 63 LYS B C 1
ATOM 2737 O O . LYS B 1 63 ? 6.16 12.953 3.951 1 97.75 63 LYS B O 1
ATOM 2742 N N . ILE B 1 64 ? 5.672 12.641 1.835 1 98.19 64 ILE B N 1
ATOM 2743 C CA . ILE B 1 64 ? 7.062 12.602 1.405 1 98.19 64 ILE B CA 1
ATOM 2744 C C . ILE B 1 64 ? 7.73 13.945 1.684 1 98.19 64 ILE B C 1
ATOM 2746 O O . ILE B 1 64 ? 8.859 13.992 2.188 1 98.19 64 ILE B O 1
ATOM 2750 N N . SER B 1 65 ? 7.043 14.984 1.369 1 98.06 65 SER B N 1
ATOM 2751 C CA . SER B 1 65 ? 7.582 16.328 1.563 1 98.06 65 SER B CA 1
ATOM 2752 C C . SER B 1 65 ? 7.82 16.625 3.041 1 98.06 65 SER B C 1
ATOM 2754 O O . SER B 1 65 ? 8.773 17.312 3.395 1 98.06 65 SER B O 1
ATOM 2756 N N . ALA B 1 66 ? 6.973 16.109 3.877 1 98 66 ALA B N 1
ATOM 2757 C CA . ALA B 1 66 ? 7.102 16.344 5.312 1 98 66 ALA B CA 1
ATOM 2758 C C . ALA B 1 66 ? 8.383 15.703 5.855 1 98 66 ALA B C 1
ATOM 2760 O O . ALA B 1 66 ? 8.859 16.078 6.93 1 98 66 ALA B O 1
ATOM 2761 N N . LEU B 1 67 ? 8.93 14.805 5.148 1 97.62 67 LEU B N 1
ATOM 2762 C CA . LEU B 1 67 ? 10.195 14.188 5.531 1 97.62 67 LEU B CA 1
ATOM 2763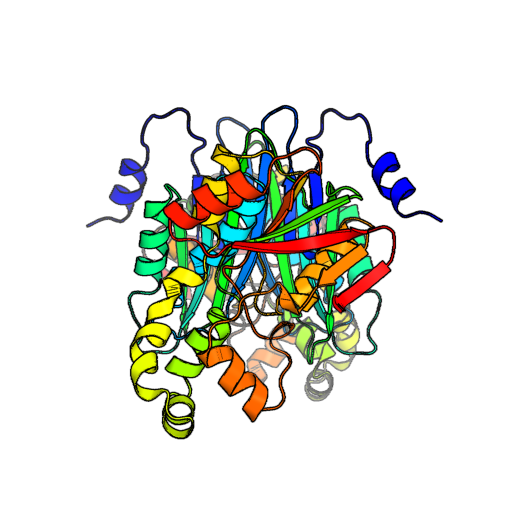 C C . LEU B 1 67 ? 11.375 14.969 4.961 1 97.62 67 LEU B C 1
ATOM 2765 O O . LEU B 1 67 ? 12.531 14.594 5.16 1 97.62 67 LEU B O 1
ATOM 2769 N N . GLY B 1 68 ? 11.078 16.016 4.27 1 97.06 68 GLY B N 1
ATOM 2770 C CA . GLY B 1 68 ? 12.117 16.766 3.588 1 97.06 68 GLY B CA 1
ATOM 2771 C C . GLY B 1 68 ? 12.539 16.156 2.27 1 97.06 68 GLY B C 1
ATOM 2772 O O . GLY B 1 68 ? 13.617 16.453 1.754 1 97.06 68 GLY B O 1
ATOM 2773 N N . ALA B 1 69 ? 11.758 15.266 1.721 1 97.62 69 ALA B N 1
ATOM 2774 C CA . ALA B 1 69 ? 12.109 14.539 0.502 1 97.62 69 ALA B CA 1
ATOM 2775 C C . ALA B 1 69 ? 11.312 15.062 -0.694 1 97.62 69 ALA B C 1
ATOM 2777 O O . ALA B 1 69 ? 10.258 15.68 -0.527 1 97.62 69 ALA B O 1
ATOM 2778 N N . ASP B 1 70 ? 11.836 14.844 -1.896 1 97.88 70 ASP B N 1
ATOM 2779 C CA . ASP B 1 70 ? 11.156 15.172 -3.146 1 97.88 70 ASP B CA 1
ATOM 2780 C C . ASP B 1 70 ? 10.484 13.938 -3.744 1 97.88 70 ASP B C 1
ATOM 2782 O O . ASP B 1 70 ? 11.109 12.883 -3.885 1 97.88 70 ASP B O 1
ATOM 2786 N N . PRO B 1 71 ? 9.211 14.078 -4.055 1 98.12 71 PRO B N 1
ATOM 2787 C CA . PRO B 1 71 ? 8.594 12.961 -4.781 1 98.12 71 PRO B CA 1
ATOM 2788 C C . PRO B 1 71 ? 9.25 12.703 -6.133 1 98.12 71 PRO B C 1
ATOM 2790 O O . PRO B 1 71 ? 9.5 13.641 -6.895 1 98.12 71 PRO B O 1
ATOM 2793 N N . LYS B 1 72 ? 9.5 11.461 -6.461 1 97.44 72 LYS B N 1
ATOM 2794 C CA . LYS B 1 72 ? 10.188 11.148 -7.715 1 97.44 72 LYS B CA 1
ATOM 2795 C C . LYS B 1 72 ? 9.258 10.422 -8.688 1 97.44 72 LYS B C 1
ATOM 2797 O O . LYS B 1 72 ? 9.195 10.766 -9.867 1 97.44 72 LYS B O 1
ATOM 2802 N N . PHE B 1 73 ? 8.578 9.383 -8.234 1 97.75 73 PHE B N 1
ATOM 2803 C CA . PHE B 1 73 ? 7.586 8.727 -9.078 1 97.75 73 PHE B CA 1
ATOM 2804 C C . PHE B 1 73 ? 6.496 8.078 -8.234 1 97.75 73 PHE B C 1
ATOM 2806 O O . PHE B 1 73 ? 6.68 7.859 -7.035 1 97.75 73 PHE B O 1
ATOM 2813 N N . ALA B 1 74 ? 5.402 7.859 -8.859 1 98.44 74 ALA B N 1
ATOM 2814 C CA . ALA B 1 74 ? 4.246 7.227 -8.227 1 98.44 74 ALA B CA 1
ATOM 2815 C C . ALA B 1 74 ? 3.527 6.297 -9.203 1 98.44 74 ALA B C 1
ATOM 2817 O O . ALA B 1 74 ? 3.59 6.492 -10.414 1 98.44 74 ALA B O 1
ATOM 2818 N N . PHE B 1 75 ? 2.938 5.273 -8.641 1 97.94 75 PHE B N 1
ATOM 2819 C CA . PHE B 1 75 ? 2.141 4.34 -9.43 1 97.94 75 PHE B CA 1
ATOM 2820 C C . PHE B 1 75 ? 0.956 3.822 -8.625 1 97.94 75 PHE B C 1
ATOM 2822 O O . PHE B 1 75 ? 0.965 3.877 -7.395 1 97.94 75 PHE B O 1
ATOM 2829 N N . GLY B 1 76 ? -0.006 3.445 -9.367 1 95.81 76 GLY B N 1
ATOM 2830 C CA . GLY B 1 76 ? -1.155 2.938 -8.633 1 95.81 76 GLY B CA 1
ATOM 2831 C C . GLY B 1 76 ? -2.322 2.576 -9.531 1 95.81 76 GLY B C 1
ATOM 2832 O O . GLY B 1 76 ? -2.145 2.357 -10.734 1 95.81 76 GLY B O 1
ATOM 2833 N N . SER B 1 77 ? -3.457 2.299 -8.875 1 96.88 77 SER B N 1
ATOM 2834 C CA . SER B 1 77 ? -4.699 1.909 -9.539 1 96.88 77 SER B CA 1
ATOM 2835 C C . SER B 1 77 ? -5.859 2.801 -9.109 1 96.88 77 SER B C 1
ATOM 2837 O O . SER B 1 77 ? -5.988 3.131 -7.934 1 96.88 77 SER B O 1
ATOM 2839 N N . PHE B 1 78 ? -6.656 3.143 -10.141 1 97.81 78 PHE B N 1
ATOM 2840 C CA . PHE B 1 78 ? -7.883 3.898 -9.906 1 97.81 78 PHE B CA 1
ATOM 2841 C C . PHE B 1 78 ? -9.109 3.031 -10.156 1 97.81 78 PHE B C 1
ATOM 2843 O O . PHE B 1 78 ? -9.258 2.455 -11.242 1 97.81 78 PHE B O 1
ATOM 2850 N N . PHE B 1 79 ? -9.898 2.953 -9.172 1 96.69 79 PHE B N 1
ATOM 2851 C CA . PHE B 1 79 ? -11.219 2.355 -9.328 1 96.69 79 PHE B CA 1
ATOM 2852 C C . PHE B 1 79 ? -12.273 3.43 -9.539 1 96.69 79 PHE B C 1
ATOM 2854 O O . PHE B 1 79 ? -12.578 4.203 -8.633 1 96.69 79 PHE B O 1
ATOM 2861 N N . ILE B 1 80 ? -12.875 3.426 -10.727 1 97.12 80 ILE B N 1
ATOM 2862 C CA . ILE B 1 80 ? -13.688 4.574 -11.117 1 97.12 80 ILE B CA 1
ATOM 2863 C C . ILE B 1 80 ? -15.008 4.09 -11.703 1 97.12 80 ILE B C 1
ATOM 2865 O O . ILE B 1 80 ? -15.023 3.18 -12.539 1 97.12 80 ILE B O 1
ATOM 2869 N N . PRO B 1 81 ? -16.109 4.73 -11.281 1 95.25 81 PRO B N 1
ATOM 2870 C CA . PRO B 1 81 ? -17.375 4.438 -11.945 1 95.25 81 PRO B CA 1
ATOM 2871 C C . PRO B 1 81 ? -17.375 4.848 -13.422 1 95.25 81 PRO B C 1
ATOM 2873 O O . PRO B 1 81 ? -16.594 5.711 -13.828 1 95.25 81 PRO B O 1
ATOM 2876 N N . GLU B 1 82 ? -18.297 4.23 -14.094 1 92.81 82 GLU B N 1
ATOM 2877 C CA . GLU B 1 82 ? -18.438 4.551 -15.508 1 92.81 82 GLU B CA 1
ATOM 2878 C C . GLU B 1 82 ? -18.812 6.016 -15.703 1 92.81 82 GLU B C 1
ATOM 2880 O O . GLU B 1 82 ? -19.531 6.598 -14.891 1 92.81 82 GLU B O 1
ATOM 2885 N N . GLY B 1 83 ? -18.266 6.559 -16.734 1 91.5 83 GLY B N 1
ATOM 2886 C CA . GLY B 1 83 ? -18.688 7.902 -17.094 1 91.5 83 GLY B CA 1
ATOM 2887 C C . GLY B 1 83 ? -17.688 8.969 -16.688 1 91.5 83 GLY B C 1
ATOM 2888 O O . GLY B 1 83 ? -17.812 10.133 -17.078 1 91.5 83 GLY B O 1
ATOM 2889 N N . HIS B 1 84 ? -16.781 8.586 -15.938 1 90.88 84 HIS B N 1
ATOM 2890 C CA . HIS B 1 84 ? -15.781 9.562 -15.516 1 90.88 84 HIS B CA 1
ATOM 2891 C C . HIS B 1 84 ? -14.484 9.406 -16.297 1 90.88 84 HIS B C 1
ATOM 2893 O O . HIS B 1 84 ? -14.023 8.281 -16.516 1 90.88 84 HIS B O 1
ATOM 2899 N N . ARG B 1 85 ? -13.914 10.555 -16.703 1 90.19 85 ARG B N 1
ATOM 2900 C CA . ARG B 1 85 ? -12.711 10.562 -17.531 1 90.19 85 ARG B CA 1
ATOM 2901 C C . ARG B 1 85 ? -11.656 11.5 -16.953 1 90.19 85 ARG B C 1
ATOM 2903 O O . ARG B 1 85 ? -11.938 12.266 -16.031 1 90.19 85 ARG B O 1
ATOM 2910 N N . GLY B 1 86 ? -10.461 11.367 -17.375 1 96.12 86 GLY B N 1
ATOM 2911 C CA . GLY B 1 86 ? -9.406 12.328 -17.109 1 96.12 86 GLY B CA 1
ATOM 2912 C C . GLY B 1 86 ? -8.664 12.047 -15.805 1 96.12 86 GLY B C 1
ATOM 2913 O O . GLY B 1 86 ? -7.785 12.812 -15.414 1 96.12 86 GLY B O 1
ATOM 2914 N N . VAL B 1 87 ? -9.039 10.977 -15.164 1 97.12 87 VAL B N 1
ATOM 2915 C CA . VAL B 1 87 ? -8.477 10.664 -13.859 1 97.12 87 VAL B CA 1
ATOM 2916 C C . VAL B 1 87 ? -6.969 10.469 -13.977 1 97.12 87 VAL B C 1
ATOM 2918 O O . VAL B 1 87 ? -6.195 11.055 -13.219 1 97.12 87 VAL B O 1
ATOM 2921 N N . VAL B 1 88 ? -6.516 9.727 -14.945 1 97.25 88 VAL B N 1
ATOM 2922 C CA . VAL B 1 88 ? -5.102 9.43 -15.164 1 97.25 88 VAL B CA 1
ATOM 2923 C C . VAL B 1 88 ? -4.371 10.695 -15.602 1 97.25 88 VAL B C 1
ATOM 2925 O O . VAL B 1 88 ? -3.262 10.977 -15.141 1 97.25 88 VAL B O 1
ATOM 2928 N N . GLU B 1 89 ? -4.984 11.469 -16.438 1 97.88 89 GLU B N 1
ATOM 2929 C CA . GLU B 1 89 ? -4.398 12.711 -16.922 1 97.88 89 GLU B CA 1
ATOM 2930 C C . GLU B 1 89 ? -4.188 13.703 -15.781 1 97.88 89 GLU B C 1
ATOM 2932 O O . GLU B 1 89 ? -3.152 14.375 -15.719 1 97.88 89 GLU B O 1
ATOM 2937 N N . ASP B 1 90 ? -5.176 13.797 -14.914 1 98.06 90 ASP B N 1
ATOM 2938 C CA . ASP B 1 90 ? -5.059 14.695 -13.766 1 98.06 90 ASP B CA 1
ATOM 2939 C C . ASP B 1 90 ? -3.918 14.266 -12.844 1 98.06 90 ASP B C 1
ATOM 2941 O O . ASP B 1 90 ? -3.17 15.109 -12.344 1 98.06 90 ASP B O 1
ATOM 2945 N N . PHE B 1 91 ? -3.865 12.969 -12.664 1 98.5 91 PHE B N 1
ATOM 2946 C CA . PHE B 1 91 ? -2.787 12.398 -11.867 1 98.5 91 PHE B CA 1
ATOM 2947 C C . PHE B 1 91 ? -1.428 12.758 -12.453 1 98.5 91 PHE B C 1
ATOM 2949 O O . PHE B 1 91 ? -0.54 13.227 -11.734 1 98.5 91 PHE B O 1
ATOM 2956 N N . GLU B 1 92 ? -1.252 12.633 -13.695 1 98.12 92 GLU B N 1
ATOM 2957 C CA . GLU B 1 92 ? -0.013 12.914 -14.414 1 98.12 92 GLU B CA 1
ATOM 2958 C C . GLU B 1 92 ? 0.296 14.414 -14.406 1 98.12 92 GLU B C 1
ATOM 2960 O O . GLU B 1 92 ? 1.453 14.812 -14.266 1 98.12 92 GLU B O 1
ATOM 2965 N N . ARG B 1 93 ? -0.709 15.133 -14.609 1 98 93 ARG B N 1
ATOM 2966 C CA . ARG B 1 93 ? -0.54 16.578 -14.641 1 98 93 ARG B CA 1
ATOM 2967 C C . ARG B 1 93 ? -0.002 17.094 -13.312 1 98 93 ARG B C 1
ATOM 2969 O O . ARG B 1 93 ? 0.929 17.906 -13.281 1 98 93 ARG B O 1
ATOM 2976 N N . GLU B 1 94 ? -0.6 16.656 -12.211 1 98.06 94 GLU B N 1
ATOM 2977 C CA . GLU B 1 94 ? -0.12 17.078 -10.898 1 98.06 94 GLU B CA 1
ATOM 2978 C C . GLU B 1 94 ? 1.324 16.641 -10.68 1 98.06 94 GLU B C 1
ATOM 2980 O O . GLU B 1 94 ? 2.131 17.391 -10.133 1 98.06 94 GLU B O 1
ATOM 2985 N N . ALA B 1 95 ? 1.617 15.461 -11.062 1 98.12 95 ALA B N 1
ATOM 2986 C CA . ALA B 1 95 ? 2.969 14.93 -10.898 1 98.12 95 ALA B CA 1
ATOM 2987 C C . ALA B 1 95 ? 3.984 15.781 -11.656 1 98.12 95 ALA B C 1
ATOM 2989 O O . ALA B 1 95 ? 5.062 16.078 -11.141 1 98.12 95 ALA B O 1
ATOM 2990 N N . ARG B 1 96 ? 3.682 16.156 -12.836 1 97.44 96 ARG B N 1
ATOM 2991 C CA . ARG B 1 96 ? 4.578 16.938 -13.68 1 97.44 96 ARG B CA 1
ATOM 2992 C C . ARG B 1 96 ? 4.914 18.281 -13.031 1 97.44 96 ARG B C 1
ATOM 2994 O O . ARG B 1 96 ? 6.035 18.781 -13.156 1 97.44 96 ARG B O 1
ATOM 3001 N N . ARG B 1 97 ? 3.998 18.828 -12.312 1 96.94 97 ARG B N 1
ATOM 3002 C CA . ARG B 1 97 ? 4.203 20.109 -11.641 1 96.94 97 ARG B CA 1
ATOM 3003 C C . ARG B 1 97 ? 5.336 20.016 -10.625 1 96.94 97 ARG B C 1
ATOM 3005 O O . ARG B 1 97 ? 5.977 21.016 -10.312 1 96.94 97 ARG B O 1
ATOM 3012 N N . TYR B 1 98 ? 5.559 18.797 -10.195 1 96.56 98 TYR B N 1
ATOM 3013 C CA . TYR B 1 98 ? 6.574 18.641 -9.164 1 96.56 98 TYR B CA 1
ATOM 3014 C C . TYR B 1 98 ? 7.75 17.812 -9.68 1 96.56 98 TYR B C 1
ATOM 3016 O O . TYR B 1 98 ? 8.555 17.312 -8.898 1 96.56 98 TYR B O 1
ATOM 3024 N N . GLY B 1 99 ? 7.797 17.594 -10.992 1 96.56 99 GLY B N 1
ATOM 3025 C CA . GLY B 1 99 ? 8.914 16.891 -11.609 1 96.56 99 GLY B CA 1
ATOM 3026 C C . GLY B 1 99 ? 8.883 15.398 -11.375 1 96.56 99 GLY B C 1
ATOM 3027 O O . GLY B 1 99 ? 9.922 14.742 -11.391 1 96.56 99 GLY B O 1
ATOM 3028 N N . SER B 1 100 ? 7.734 14.875 -11.109 1 97.44 100 SER B N 1
ATOM 3029 C CA . SER B 1 100 ? 7.582 13.445 -10.836 1 97.44 100 SER B CA 1
ATOM 3030 C C . SER B 1 100 ? 6.984 12.719 -12.039 1 97.44 100 SER B C 1
ATOM 3032 O O . SER B 1 100 ? 6.289 13.32 -12.852 1 97.44 100 SER B O 1
ATOM 3034 N N . ARG B 1 101 ? 7.223 11.422 -12.094 1 96.56 101 ARG B N 1
ATOM 3035 C CA . ARG B 1 101 ? 6.602 10.547 -13.078 1 96.56 101 ARG B CA 1
ATOM 3036 C C . ARG B 1 101 ? 5.535 9.664 -12.438 1 96.56 101 ARG B C 1
ATOM 3038 O O . ARG B 1 101 ? 5.598 9.375 -11.242 1 96.56 101 ARG B O 1
ATOM 3045 N N . THR B 1 102 ? 4.59 9.289 -13.305 1 97.38 102 THR B N 1
ATOM 3046 C CA . THR B 1 102 ? 3.543 8.43 -12.758 1 97.38 102 THR B CA 1
ATOM 3047 C C . THR B 1 102 ? 3.148 7.359 -13.766 1 97.38 102 THR B C 1
ATOM 3049 O O . THR B 1 102 ? 3.461 7.469 -14.953 1 97.38 102 THR B O 1
ATOM 3052 N N . GLY B 1 103 ? 2.574 6.32 -13.336 1 96.75 103 GLY B N 1
ATOM 3053 C CA . GLY B 1 103 ? 1.879 5.281 -14.078 1 96.75 103 GLY B CA 1
ATOM 3054 C C . GLY B 1 103 ? 0.724 4.668 -13.305 1 96.75 103 GLY B C 1
ATOM 3055 O O . GLY B 1 103 ? 0.866 4.328 -12.133 1 96.75 103 GLY B O 1
ATOM 3056 N N . SER B 1 104 ? -0.383 4.625 -14.008 1 97.25 104 SER B N 1
ATOM 3057 C CA . SER B 1 104 ? -1.551 4.086 -13.32 1 97.25 104 SER B CA 1
ATOM 3058 C C . SER B 1 104 ? -2.496 3.393 -14.297 1 97.25 104 SER B C 1
ATOM 3060 O O . SER B 1 104 ? -2.41 3.604 -15.508 1 97.25 104 SER B O 1
ATOM 3062 N N . LYS B 1 105 ? -3.297 2.584 -13.719 1 94.19 105 LYS B N 1
ATOM 3063 C CA . LYS B 1 105 ? -4.355 1.942 -14.492 1 94.19 105 LYS B CA 1
ATOM 3064 C C . LYS B 1 105 ? -5.73 2.256 -13.906 1 94.19 105 LYS B C 1
ATOM 3066 O O . LYS B 1 105 ? -5.844 2.607 -12.734 1 94.19 105 LYS B O 1
ATOM 3071 N N . ILE B 1 106 ? -6.715 2.107 -14.773 1 95.56 106 ILE B N 1
ATOM 3072 C CA . ILE B 1 106 ? -8.102 2.285 -14.352 1 95.56 106 ILE B CA 1
ATOM 3073 C C . ILE B 1 106 ? -8.805 0.932 -14.305 1 95.56 106 ILE B C 1
ATOM 3075 O O . ILE B 1 106 ? -8.664 0.124 -15.227 1 95.56 106 ILE B O 1
ATOM 3079 N N . VAL B 1 107 ? -9.414 0.75 -13.25 1 93.25 107 VAL B N 1
ATOM 3080 C CA . VAL B 1 107 ? -10.305 -0.394 -13.094 1 93.25 107 VAL B CA 1
ATOM 3081 C C . VAL B 1 107 ? -11.727 0.091 -12.828 1 93.25 107 VAL B C 1
ATOM 3083 O O . VAL B 1 107 ? -11.93 1.097 -12.141 1 93.25 107 VAL B O 1
ATOM 3086 N N . ARG B 1 108 ? -12.703 -0.575 -13.414 1 93.44 108 ARG B N 1
ATOM 3087 C CA . ARG B 1 108 ? -14.086 -0.203 -13.148 1 93.44 108 ARG B CA 1
ATOM 3088 C C . ARG B 1 108 ? -14.445 -0.443 -11.688 1 93.44 108 ARG B C 1
ATOM 3090 O O . ARG B 1 108 ? -14.156 -1.51 -11.141 1 93.44 108 ARG B O 1
ATOM 3097 N N . GLY B 1 109 ? -14.992 0.558 -11.094 1 93.25 109 GLY B N 1
ATOM 3098 C CA . GLY B 1 109 ? -15.43 0.472 -9.711 1 93.25 109 GLY B CA 1
ATOM 3099 C C . GLY B 1 109 ? -16.797 1.089 -9.477 1 93.25 109 GLY B C 1
ATOM 3100 O O . GLY B 1 109 ? -17.312 1.821 -10.328 1 93.25 109 GLY B O 1
ATOM 3101 N N . ARG B 1 110 ? -17.359 0.695 -8.352 1 92.44 110 ARG B N 1
ATOM 3102 C CA . ARG B 1 110 ? -18.672 1.24 -8 1 92.44 110 ARG B CA 1
ATOM 3103 C C . ARG B 1 110 ? -18.547 2.656 -7.449 1 92.44 110 ARG B C 1
ATOM 3105 O O . ARG B 1 110 ? -19.453 3.475 -7.609 1 92.44 110 ARG B O 1
ATOM 3112 N N . ARG B 1 111 ? -17.484 2.877 -6.754 1 94.12 111 ARG B N 1
ATOM 3113 C CA . ARG B 1 111 ? -17.156 4.188 -6.199 1 94.12 111 ARG B CA 1
ATOM 3114 C C . ARG B 1 111 ? -15.695 4.543 -6.473 1 94.12 111 ARG B C 1
ATOM 3116 O O . ARG B 1 111 ? -14.875 3.666 -6.75 1 94.12 111 ARG B O 1
ATOM 3123 N N . ALA B 1 112 ? -15.438 5.82 -6.41 1 96.12 112 ALA B N 1
ATOM 3124 C CA . ALA B 1 112 ? -14.07 6.258 -6.672 1 96.12 112 ALA B CA 1
ATOM 3125 C C . ALA B 1 112 ? -13.133 5.82 -5.555 1 96.12 112 ALA B C 1
ATOM 3127 O O . ALA B 1 112 ? -13.398 6.059 -4.375 1 96.12 112 ALA B O 1
ATOM 3128 N N . LEU B 1 113 ? -12.094 5.184 -5.902 1 97.31 113 LEU B N 1
ATOM 3129 C CA . LEU B 1 113 ? -11.047 4.711 -4.996 1 97.31 113 LEU B CA 1
ATOM 3130 C C . LEU B 1 113 ? -9.695 4.688 -5.695 1 97.31 113 LEU B C 1
ATOM 3132 O O . LEU B 1 113 ? -9.609 4.348 -6.879 1 97.31 113 LEU B O 1
ATOM 3136 N N . ALA B 1 114 ? -8.695 5.078 -4.992 1 98 114 ALA B N 1
ATOM 3137 C CA . ALA B 1 114 ? -7.344 5.004 -5.535 1 98 114 ALA B CA 1
ATOM 3138 C C . ALA B 1 114 ? -6.387 4.355 -4.539 1 98 114 ALA B C 1
ATOM 3140 O O . ALA B 1 114 ? -6.516 4.555 -3.326 1 98 114 ALA B O 1
ATOM 3141 N N . ILE B 1 115 ? -5.492 3.582 -4.969 1 97.38 115 ILE B N 1
ATOM 3142 C CA . ILE B 1 115 ? -4.344 3.074 -4.227 1 97.38 115 ILE B CA 1
ATOM 3143 C C . ILE B 1 115 ? -3.051 3.494 -4.922 1 97.38 115 ILE B C 1
ATOM 3145 O O . ILE B 1 115 ? -2.773 3.064 -6.043 1 97.38 115 ILE B O 1
ATOM 3149 N N . VAL B 1 116 ? -2.268 4.297 -4.254 1 98.31 116 VAL B N 1
ATOM 3150 C CA . VAL B 1 116 ? -1.113 4.898 -4.914 1 98.31 116 VAL B CA 1
ATOM 3151 C C . VAL B 1 116 ? 0.13 4.719 -4.047 1 98.31 116 VAL B C 1
ATOM 3153 O O . VAL B 1 116 ? 0.099 4.992 -2.846 1 98.31 116 VAL B O 1
ATOM 3156 N N . SER B 1 117 ? 1.162 4.246 -4.625 1 98.25 117 SER B N 1
ATOM 3157 C CA . SER B 1 117 ? 2.49 4.18 -4.027 1 98.25 117 SER B CA 1
ATOM 3158 C C . SER B 1 117 ? 3.408 5.258 -4.594 1 98.25 117 SER B C 1
ATOM 3160 O O . SER B 1 117 ? 3.33 5.59 -5.777 1 98.25 117 SER B O 1
ATOM 3162 N N . MET B 1 118 ? 4.246 5.754 -3.723 1 98.44 118 MET B N 1
ATOM 3163 C CA . MET B 1 118 ? 5.129 6.828 -4.168 1 98.44 118 MET B CA 1
ATOM 3164 C C . MET B 1 118 ? 6.523 6.672 -3.574 1 98.44 118 MET B C 1
ATOM 3166 O O . MET B 1 118 ? 6.668 6.301 -2.408 1 98.44 118 MET B O 1
ATOM 3170 N N . ARG B 1 119 ? 7.484 6.961 -4.371 1 98 119 ARG B N 1
ATOM 3171 C CA . ARG B 1 119 ? 8.898 6.973 -4.012 1 98 119 ARG B CA 1
ATOM 3172 C C . ARG B 1 119 ? 9.461 8.391 -4.043 1 98 119 ARG B C 1
ATOM 3174 O O . ARG B 1 119 ? 9.219 9.141 -4.992 1 98 119 ARG B O 1
ATOM 3181 N N . GLY B 1 120 ? 10.109 8.758 -2.938 1 97.81 120 GLY B N 1
ATOM 3182 C CA . GLY B 1 120 ? 10.812 10.031 -2.881 1 97.81 120 GLY B CA 1
ATOM 3183 C C . GLY B 1 120 ? 12.281 9.883 -2.535 1 97.81 120 GLY B C 1
ATOM 3184 O O . GLY B 1 120 ? 12.742 8.781 -2.234 1 97.81 120 GLY B O 1
ATOM 3185 N N . GLU B 1 121 ? 13.016 10.992 -2.6 1 96.94 121 GLU B N 1
ATOM 3186 C CA . GLU B 1 121 ? 14.438 10.977 -2.27 1 96.94 121 GLU B CA 1
ATOM 3187 C C . GLU B 1 121 ? 14.852 12.273 -1.58 1 96.94 121 GLU B C 1
ATOM 3189 O O . GLU B 1 121 ? 14.195 13.305 -1.735 1 96.94 121 GLU B O 1
ATOM 3194 N N . ALA B 1 122 ? 15.844 12.164 -0.761 1 96.5 122 ALA B N 1
ATOM 3195 C CA . ALA B 1 122 ? 16.391 13.328 -0.067 1 96.5 122 ALA B CA 1
ATOM 3196 C C . ALA B 1 122 ? 17.859 13.109 0.298 1 96.5 122 ALA B C 1
ATOM 3198 O O . ALA B 1 122 ? 18.312 11.969 0.391 1 96.5 122 ALA B O 1
ATOM 3199 N N . ARG B 1 123 ? 18.562 14.211 0.461 1 95.69 123 ARG B N 1
ATOM 3200 C CA . ARG B 1 123 ? 19.922 14.156 0.999 1 95.69 123 ARG B CA 1
ATOM 3201 C C . ARG B 1 123 ? 19.906 14.078 2.521 1 95.69 123 ARG B C 1
ATOM 3203 O O . ARG B 1 123 ? 20.766 13.422 3.123 1 95.69 123 ARG B O 1
ATOM 3210 N N . GLU B 1 124 ? 18.953 14.789 3.018 1 94.38 124 GLU B N 1
ATOM 3211 C CA . GLU B 1 124 ? 18.688 14.742 4.453 1 94.38 124 GLU B CA 1
ATOM 3212 C C . GLU B 1 124 ? 17.219 14.438 4.734 1 94.38 124 GLU B C 1
ATOM 3214 O O . GLU B 1 124 ? 16.344 14.844 3.971 1 94.38 124 GLU B O 1
ATOM 3219 N N . ILE B 1 125 ? 16.984 13.703 5.852 1 95.19 125 ILE B N 1
ATOM 3220 C CA . ILE B 1 125 ? 15.625 13.289 6.164 1 95.19 125 ILE B CA 1
ATOM 3221 C C . ILE B 1 125 ? 15.188 13.914 7.484 1 95.19 125 ILE B C 1
ATOM 3223 O O . ILE B 1 125 ? 15.977 14.016 8.422 1 95.19 125 ILE B O 1
ATOM 3227 N N . ILE B 1 126 ? 14 14.406 7.535 1 96.44 126 ILE B N 1
ATOM 3228 C CA . ILE B 1 126 ? 13.352 14.875 8.758 1 96.44 126 ILE B CA 1
ATOM 3229 C C . ILE B 1 126 ? 12.352 13.828 9.25 1 96.44 126 ILE B C 1
ATOM 3231 O O . ILE B 1 126 ? 11.32 13.602 8.617 1 96.44 126 ILE B O 1
ATOM 3235 N N . LEU B 1 127 ? 12.68 13.258 10.359 1 95.75 127 LEU B N 1
ATOM 3236 C CA . LEU B 1 127 ? 11.766 12.258 10.922 1 95.75 127 LEU B CA 1
ATOM 3237 C C . LEU B 1 127 ? 10.891 12.875 12.008 1 95.75 127 LEU B C 1
ATOM 3239 O O . LEU B 1 127 ? 11.383 13.578 12.883 1 95.75 127 LEU B O 1
ATOM 3243 N N . PRO B 1 128 ? 9.617 12.578 11.906 1 96.69 128 PRO B N 1
ATOM 3244 C CA . PRO B 1 128 ? 8.742 13.094 12.961 1 96.69 128 PRO B CA 1
ATOM 3245 C C . PRO B 1 128 ? 9.086 12.539 14.344 1 96.69 128 PRO B C 1
ATOM 3247 O O . PRO B 1 128 ? 8.656 13.086 15.359 1 96.69 128 PRO B O 1
ATOM 3250 N N . THR B 1 129 ? 9.836 11.508 14.414 1 95.5 129 THR B N 1
ATOM 3251 C CA . THR B 1 129 ? 10.25 10.922 15.68 1 95.5 129 THR B CA 1
ATOM 3252 C C . THR B 1 129 ? 11.281 11.805 16.375 1 95.5 129 THR B C 1
ATOM 3254 O O . THR B 1 129 ? 11.57 11.617 17.562 1 95.5 129 THR B O 1
ATOM 3257 N N . ASN B 1 130 ? 11.82 12.766 15.688 1 96.5 130 ASN B N 1
ATOM 3258 C CA . ASN B 1 130 ? 12.953 13.539 16.188 1 96.5 130 ASN B CA 1
ATOM 3259 C C . ASN B 1 130 ? 12.484 14.766 16.969 1 96.5 130 ASN B C 1
ATOM 3261 O O . ASN B 1 130 ? 13.297 15.578 17.406 1 96.5 130 ASN B O 1
ATOM 3265 N N . VAL B 1 131 ? 11.172 14.922 17.125 1 97.75 131 VAL B N 1
ATOM 3266 C CA . VAL B 1 131 ? 10.688 16.094 17.844 1 97.75 131 VAL B CA 1
ATOM 3267 C C . VAL B 1 131 ? 11.258 16.094 19.266 1 97.75 131 VAL B C 1
ATOM 3269 O O . VAL B 1 131 ? 11.562 15.031 19.812 1 97.75 131 VAL B O 1
ATOM 3272 N N . LYS B 1 132 ? 11.406 17.281 19.859 1 97.75 132 LYS B N 1
ATOM 3273 C CA . LYS B 1 132 ? 12.023 17.438 21.188 1 97.75 132 LYS B CA 1
ATOM 3274 C C . LYS B 1 132 ? 11.07 18.125 22.156 1 97.75 132 LYS B C 1
ATOM 3276 O O . LYS B 1 132 ? 10.289 19 21.766 1 97.75 132 LYS B O 1
ATOM 3281 N N . ILE B 1 133 ? 11.289 17.734 23.406 1 98 133 ILE B N 1
ATOM 3282 C CA . ILE B 1 133 ? 10.539 18.406 24.453 1 98 133 ILE B CA 1
ATOM 3283 C C . ILE B 1 133 ? 10.82 19.906 24.406 1 98 133 ILE B C 1
ATOM 3285 O O . ILE B 1 133 ? 11.977 20.328 24.344 1 98 133 ILE B O 1
ATOM 3289 N N . GLY B 1 134 ? 9.727 20.672 24.375 1 97.62 134 GLY B N 1
ATOM 3290 C CA . GLY B 1 134 ? 9.867 22.109 24.344 1 97.62 134 GLY B CA 1
ATOM 3291 C C . GLY B 1 134 ? 9.68 22.719 22.969 1 97.62 134 GLY B C 1
ATOM 3292 O O . GLY B 1 134 ? 9.477 23.922 22.828 1 97.62 134 GLY B O 1
ATOM 3293 N N . ASP B 1 135 ? 9.727 21.906 21.922 1 98.25 135 ASP B N 1
ATOM 3294 C CA . ASP B 1 135 ? 9.461 22.422 20.578 1 98.25 135 ASP B CA 1
ATOM 3295 C C . ASP B 1 135 ? 8.094 23.094 20.516 1 98.25 135 ASP B C 1
ATOM 3297 O O . ASP B 1 135 ? 7.125 22.625 21.109 1 98.25 135 ASP B O 1
ATOM 3301 N N . TYR B 1 136 ? 8.047 24.172 19.781 1 97.69 136 TYR B N 1
ATOM 3302 C CA . TYR B 1 136 ? 6.75 24.75 19.422 1 97.69 136 TYR B CA 1
ATOM 3303 C C . TYR B 1 136 ? 6.012 23.844 18.438 1 97.69 136 TYR B C 1
ATOM 3305 O O . TYR B 1 136 ? 6.633 23.234 17.562 1 97.69 136 TYR B O 1
ATOM 3313 N N . ILE B 1 137 ? 4.715 23.781 18.625 1 98.19 137 ILE B N 1
ATOM 3314 C CA . ILE B 1 137 ? 3.891 23.125 17.625 1 98.19 137 ILE B CA 1
ATOM 3315 C C . ILE B 1 137 ? 3.184 24.156 16.75 1 98.19 137 ILE B C 1
ATOM 3317 O O . ILE B 1 137 ? 2.35 24.922 17.25 1 98.19 137 ILE B O 1
ATOM 3321 N N . ALA B 1 138 ? 3.525 24.219 15.523 1 98.19 138 ALA B N 1
ATOM 3322 C CA . ALA B 1 138 ? 2.852 25.078 14.562 1 98.19 138 ALA B CA 1
ATOM 3323 C C . ALA B 1 138 ? 1.884 24.297 13.688 1 98.19 138 ALA B C 1
ATOM 3325 O O . ALA B 1 138 ? 2.188 23.172 13.281 1 98.19 138 ALA B O 1
ATOM 3326 N N . LEU B 1 139 ? 0.755 24.812 13.5 1 98.31 139 LEU B N 1
ATOM 3327 C CA . LEU B 1 139 ? -0.194 24.344 12.5 1 98.31 139 LEU B CA 1
ATOM 3328 C C . LEU B 1 139 ? -0.121 25.188 11.234 1 98.31 139 LEU B C 1
ATOM 3330 O O . LEU B 1 139 ? -0.347 26.391 11.273 1 98.31 139 LEU B O 1
ATOM 3334 N N . ILE B 1 140 ? 0.222 24.562 10.148 1 98.44 140 ILE B N 1
ATOM 3335 C CA . ILE B 1 140 ? 0.323 25.266 8.875 1 98.44 140 ILE B CA 1
ATOM 3336 C C . ILE B 1 140 ? -0.702 24.703 7.895 1 98.44 140 ILE B C 1
ATOM 3338 O O . ILE B 1 140 ? -0.707 23.516 7.609 1 98.44 140 ILE B O 1
ATOM 3342 N N . GLY B 1 141 ? -1.525 25.547 7.34 1 98.31 141 GLY B N 1
ATOM 3343 C CA . GLY B 1 141 ? -2.639 25.141 6.492 1 98.31 141 GLY B CA 1
ATOM 3344 C C . GLY B 1 141 ? -3.992 25.5 7.078 1 98.31 141 GLY B C 1
ATOM 3345 O O . GLY B 1 141 ? -4.07 26.188 8.102 1 98.31 141 GLY B O 1
ATOM 3346 N N . VAL B 1 142 ? -5.078 25.062 6.426 1 98.31 142 VAL B N 1
ATOM 3347 C CA . VAL B 1 142 ? -6.43 25.438 6.824 1 98.31 142 VAL B CA 1
ATOM 3348 C C . VAL B 1 142 ? -7.121 24.266 7.508 1 98.31 142 VAL B C 1
ATOM 3350 O O . VAL B 1 142 ? -7.652 23.375 6.84 1 98.31 142 VAL B O 1
ATOM 3353 N N . PRO B 1 143 ? -7.188 24.312 8.875 1 98.44 143 PRO B N 1
ATOM 3354 C CA . PRO B 1 143 ? -7.879 23.234 9.594 1 98.44 143 PRO B CA 1
ATOM 3355 C C . PRO B 1 143 ? -9.305 23.016 9.094 1 98.44 143 PRO B C 1
ATOM 3357 O O . PRO B 1 143 ? -10.078 23.969 8.977 1 98.44 143 PRO B O 1
ATOM 3360 N N . GLY B 1 144 ? -9.602 21.766 8.766 1 98.56 144 GLY B N 1
ATOM 3361 C CA . GLY B 1 144 ? -10.961 21.406 8.398 1 98.56 144 GLY B CA 1
ATOM 3362 C C . GLY B 1 144 ? -11.266 21.672 6.934 1 98.56 144 GLY B C 1
ATOM 3363 O O . GLY B 1 144 ? -12.383 21.406 6.473 1 98.56 144 GLY B O 1
ATOM 3364 N N . ALA B 1 145 ? -10.336 22.125 6.18 1 98.5 145 ALA B N 1
ATOM 3365 C CA . ALA B 1 145 ? -10.578 22.422 4.77 1 98.5 145 ALA B CA 1
ATOM 3366 C C . ALA B 1 145 ? -11.062 21.172 4.027 1 98.5 145 ALA B C 1
ATOM 3368 O O . ALA B 1 145 ? -11.922 21.266 3.152 1 98.5 145 ALA B O 1
ATOM 3369 N N . GLU B 1 146 ? -10.469 20.047 4.316 1 98.44 146 GLU B N 1
ATOM 3370 C CA . GLU B 1 146 ? -10.914 18.812 3.68 1 98.44 146 GLU B CA 1
ATOM 3371 C C . GLU B 1 146 ? -12.391 18.547 3.961 1 98.44 146 GLU B C 1
ATOM 3373 O O . GLU B 1 146 ? -13.148 18.188 3.053 1 98.44 146 GLU B O 1
ATOM 3378 N N . PHE B 1 147 ? -12.773 18.703 5.199 1 98.38 147 PHE B N 1
ATOM 3379 C CA . PHE B 1 147 ? -14.164 18.5 5.582 1 98.38 147 PHE B CA 1
ATOM 3380 C C . PHE B 1 147 ? -15.078 19.438 4.812 1 98.38 147 PHE B C 1
ATOM 3382 O O . PHE B 1 147 ? -16.094 19.016 4.258 1 98.38 147 PHE B O 1
ATOM 3389 N N . LEU B 1 148 ? -14.75 20.703 4.809 1 98.44 148 LEU B N 1
ATOM 3390 C CA . LEU B 1 148 ? -15.57 21.688 4.117 1 98.44 148 LEU B CA 1
ATOM 3391 C C . LEU B 1 148 ? -15.641 21.406 2.623 1 98.44 148 LEU B C 1
ATOM 3393 O O . LEU B 1 148 ? -16.688 21.562 2 1 98.44 148 LEU B O 1
ATOM 3397 N N . TYR B 1 149 ? -14.5 20.984 2.066 1 98.38 149 TYR B N 1
ATOM 3398 C CA . TYR B 1 149 ? -14.461 20.578 0.666 1 98.38 149 TYR B CA 1
ATOM 3399 C C . TYR B 1 149 ? -15.422 19.422 0.409 1 98.38 149 TYR B C 1
ATOM 3401 O O . TYR B 1 149 ? -16.219 19.469 -0.526 1 98.38 149 TYR B O 1
ATOM 3409 N N . LEU B 1 150 ? -15.375 18.422 1.218 1 97.62 150 LEU B N 1
ATOM 3410 C CA . LEU B 1 150 ? -16.203 17.234 1.034 1 97.62 150 LEU B CA 1
ATOM 3411 C C . LEU B 1 150 ? -17.672 17.562 1.208 1 97.62 150 LEU B C 1
ATOM 3413 O O . LEU B 1 150 ? -18.5 17.172 0.38 1 97.62 150 LEU B O 1
ATOM 3417 N N . ILE B 1 151 ? -18 18.312 2.271 1 96.81 151 ILE B N 1
ATOM 3418 C CA . ILE B 1 151 ? -19.391 18.547 2.602 1 96.81 151 ILE B CA 1
ATOM 3419 C C . ILE B 1 151 ? -20.016 19.5 1.574 1 96.81 151 ILE B C 1
ATOM 3421 O O . ILE B 1 151 ? -21.203 19.375 1.243 1 96.81 151 ILE B O 1
ATOM 3425 N N . SER B 1 152 ? -19.297 20.453 1.099 1 97.25 152 SER B N 1
ATOM 3426 C CA . SER B 1 152 ? -19.812 21.375 0.089 1 97.25 152 SER B CA 1
ATOM 3427 C C . SER B 1 152 ? -20.125 20.641 -1.215 1 97.25 152 SER B C 1
ATOM 3429 O O . SER B 1 152 ? -21.031 21.016 -1.95 1 97.25 152 SER B O 1
ATOM 3431 N N . ASN B 1 153 ? -19.375 19.609 -1.519 1 95.88 153 ASN B N 1
ATOM 3432 C CA . ASN B 1 153 ? -19.594 18.828 -2.732 1 95.88 153 ASN B CA 1
ATOM 3433 C C . ASN B 1 153 ? -20.703 17.797 -2.545 1 95.88 153 ASN B C 1
ATOM 3435 O O . ASN B 1 153 ? -21.484 17.562 -3.461 1 95.88 153 ASN B O 1
ATOM 3439 N N . LYS B 1 154 ? -20.844 17.25 -1.376 1 94.69 154 LYS B N 1
ATOM 3440 C CA . LYS B 1 154 ? -21.75 16.141 -1.153 1 94.69 154 LYS B CA 1
ATOM 3441 C C . LYS B 1 154 ? -23.109 16.625 -0.632 1 94.69 154 LYS B C 1
ATOM 3443 O O . LYS B 1 154 ? -24.141 16.047 -0.931 1 94.69 154 LYS B O 1
ATOM 3448 N N . LYS B 1 155 ? -23.031 17.703 0.245 1 95.31 155 LYS B N 1
ATOM 3449 C CA . LYS B 1 155 ? -24.234 18.203 0.911 1 95.31 155 LYS B CA 1
ATOM 3450 C C . LYS B 1 155 ? -24.266 19.719 0.916 1 95.31 155 LYS B C 1
ATOM 3452 O O . LYS B 1 155 ? -24.375 20.344 1.975 1 95.31 155 LYS B O 1
ATOM 3457 N N . PRO B 1 156 ? -24.375 20.234 -0.253 1 95.31 156 PRO B N 1
ATOM 3458 C CA . PRO B 1 156 ? -24.391 21.688 -0.306 1 95.31 156 PRO B CA 1
ATOM 3459 C C . PRO B 1 156 ? -25.594 22.297 0.406 1 95.31 156 PRO B C 1
ATOM 3461 O O . PRO B 1 156 ? -25.531 23.453 0.863 1 95.31 156 PRO B O 1
ATOM 3464 N N . GLU B 1 157 ? -26.641 21.562 0.597 1 95.81 157 GLU B N 1
ATOM 3465 C CA . GLU B 1 157 ? -27.844 22.047 1.243 1 95.81 157 GLU B CA 1
ATOM 3466 C C . GLU B 1 157 ? -27.578 22.422 2.701 1 95.81 157 GLU B C 1
ATOM 3468 O O . GLU B 1 157 ? -28.25 23.297 3.258 1 95.81 157 GLU B O 1
ATOM 3473 N N . LEU B 1 158 ? -26.656 21.781 3.246 1 95.06 158 LEU B N 1
ATOM 3474 C CA . LEU B 1 158 ? -26.297 22.094 4.625 1 95.06 158 LEU B CA 1
ATOM 3475 C C . LEU B 1 158 ? -25.781 23.516 4.746 1 95.06 158 LEU B C 1
ATOM 3477 O O . LEU B 1 158 ? -26.078 24.219 5.715 1 95.06 158 LEU B O 1
ATOM 3481 N N . PHE B 1 159 ? -25 23.984 3.836 1 95.31 159 PHE B N 1
ATOM 3482 C CA . PHE B 1 159 ? -24.5 25.344 3.822 1 95.31 159 PHE B CA 1
ATOM 3483 C C . PHE B 1 159 ? -25.641 26.344 3.727 1 95.31 159 PHE B C 1
ATOM 3485 O O . PHE B 1 159 ? -25.641 27.375 4.414 1 95.31 159 PHE B O 1
ATOM 3492 N N . LYS B 1 160 ? -26.578 26 2.928 1 94.38 160 LYS B N 1
ATOM 3493 C CA . LYS B 1 160 ? -27.734 26.875 2.729 1 94.38 160 LYS B CA 1
ATOM 3494 C C . LYS B 1 160 ? -28.547 27 4.008 1 94.38 160 LYS B C 1
ATOM 3496 O O . LYS B 1 160 ? -28.938 28.094 4.398 1 94.38 160 LYS B O 1
ATOM 3501 N N . ARG B 1 161 ? -28.75 25.906 4.566 1 95.06 161 ARG B N 1
ATOM 3502 C CA . ARG B 1 161 ? -29.531 25.875 5.793 1 95.06 161 ARG B CA 1
ATOM 3503 C C . ARG B 1 161 ? -28.859 26.703 6.887 1 95.06 161 ARG B C 1
ATOM 3505 O O . ARG B 1 161 ? -29.547 27.297 7.723 1 95.06 161 ARG B O 1
ATOM 3512 N N . LEU B 1 162 ? -27.594 26.859 6.824 1 95.81 162 LEU B N 1
ATOM 3513 C CA . LEU B 1 162 ? -26.859 27.547 7.871 1 95.81 162 LEU B CA 1
ATOM 3514 C C . LEU B 1 162 ? -26.516 28.969 7.441 1 95.81 162 LEU B C 1
ATOM 3516 O O . LEU B 1 162 ? -25.703 29.641 8.086 1 95.81 162 LEU B O 1
ATOM 3520 N N . GLY B 1 163 ? -27.016 29.359 6.367 1 94.94 163 GLY B N 1
ATOM 3521 C CA . GLY B 1 163 ? -26.844 30.719 5.895 1 94.94 163 GLY B CA 1
ATOM 3522 C C . GLY B 1 163 ? -25.469 30.969 5.305 1 94.94 163 GLY B C 1
ATOM 3523 O O . GLY B 1 163 ? -24.938 32.094 5.395 1 94.94 163 GLY B O 1
ATOM 3524 N N . MET B 1 164 ? -24.812 29.938 4.738 1 96.25 164 MET B N 1
ATOM 3525 C CA . MET B 1 164 ? -23.453 30.047 4.227 1 96.25 164 MET B CA 1
ATOM 3526 C C . MET B 1 164 ? -23.406 29.766 2.729 1 96.25 164 MET B C 1
ATOM 3528 O O . MET B 1 164 ? -22.453 29.172 2.232 1 96.25 164 MET B O 1
ATOM 3532 N N . GLU B 1 165 ? -24.5 30.047 2.033 1 94.75 165 GLU B N 1
ATOM 3533 C CA . GLU B 1 165 ? -24.625 29.703 0.621 1 94.75 165 GLU B CA 1
ATOM 3534 C C . GLU B 1 165 ? -23.531 30.375 -0.208 1 94.75 165 GLU B C 1
ATOM 3536 O O . GLU B 1 165 ? -23.062 29.812 -1.201 1 94.75 165 GLU B O 1
ATOM 3541 N N . ASP B 1 166 ? -23.109 31.5 0.251 1 94.56 166 ASP B N 1
ATOM 3542 C CA . ASP B 1 166 ? -22.125 32.281 -0.5 1 94.56 166 ASP B CA 1
ATOM 3543 C C . ASP B 1 166 ? -20.75 31.625 -0.455 1 94.56 166 ASP B C 1
ATOM 3545 O O . ASP B 1 166 ? -19.891 31.938 -1.276 1 94.56 166 ASP B O 1
ATOM 3549 N N . SER B 1 167 ? -20.547 30.656 0.463 1 95.69 167 SER B N 1
ATOM 3550 C CA . SER B 1 167 ? -19.234 30.062 0.639 1 95.69 167 SER B CA 1
ATOM 3551 C C . SER B 1 167 ? -19.141 28.719 -0.066 1 95.69 167 SER B C 1
ATOM 3553 O O . SER B 1 167 ? -18.062 28.141 -0.184 1 95.69 167 SER B O 1
ATOM 3555 N N . ILE B 1 168 ? -20.219 28.266 -0.595 1 95.75 168 ILE B N 1
ATOM 3556 C CA . ILE B 1 168 ? -20.281 26.922 -1.18 1 95.75 168 ILE B CA 1
ATOM 3557 C C . ILE B 1 168 ? -19.281 26.828 -2.332 1 95.75 168 ILE B C 1
ATOM 3559 O O . ILE B 1 168 ? -18.5 25.875 -2.395 1 95.75 168 ILE B O 1
ATOM 3563 N N . TRP B 1 169 ? -19.281 27.766 -3.172 1 94.88 169 TRP B N 1
ATOM 3564 C CA . TRP B 1 169 ? -18.453 27.734 -4.371 1 94.88 169 TRP B CA 1
ATOM 3565 C C . TRP B 1 169 ? -16.969 27.734 -4.008 1 94.88 169 TRP B C 1
ATOM 3567 O O . TRP B 1 169 ? -16.172 27.062 -4.656 1 94.88 169 TRP B O 1
ATOM 3577 N N . ARG B 1 170 ? -16.641 28.422 -3.025 1 95.94 170 ARG B N 1
ATOM 3578 C CA . ARG B 1 170 ? -15.25 28.5 -2.584 1 95.94 170 ARG B CA 1
ATOM 3579 C C . ARG B 1 170 ? -14.758 27.141 -2.074 1 95.94 170 ARG B C 1
ATOM 3581 O O . ARG B 1 170 ? -13.688 26.688 -2.465 1 95.94 170 ARG B O 1
ATOM 3588 N N . TRP B 1 171 ? -15.586 26.516 -1.289 1 97.62 171 TRP B N 1
ATOM 3589 C CA . TRP B 1 171 ? -15.133 25.281 -0.648 1 97.62 171 TRP B CA 1
ATOM 3590 C C . TRP B 1 171 ? -15.211 24.109 -1.614 1 97.62 171 TRP B C 1
ATOM 3592 O O . TRP B 1 171 ? -14.398 23.188 -1.548 1 97.62 171 TRP B O 1
ATOM 3602 N N . LYS B 1 172 ? -16.141 24.188 -2.586 1 95.88 172 LYS B N 1
ATOM 3603 C CA . LYS B 1 172 ? -16.219 23.172 -3.621 1 95.88 172 LYS B CA 1
ATOM 3604 C C . LYS B 1 172 ? -14.938 23.109 -4.441 1 95.88 172 LYS B C 1
ATOM 3606 O O . LYS B 1 172 ? -14.586 22.062 -4.98 1 95.88 172 LYS B O 1
ATOM 3611 N N . ARG B 1 173 ? -14.227 24.234 -4.445 1 95.12 173 ARG B N 1
ATOM 3612 C CA . ARG B 1 173 ? -13.031 24.359 -5.277 1 95.12 173 ARG B CA 1
ATOM 3613 C C . ARG B 1 173 ? -11.773 24.375 -4.426 1 95.12 173 ARG B C 1
ATOM 3615 O O . ARG B 1 173 ? -10.703 24.766 -4.895 1 95.12 173 ARG B O 1
ATOM 3622 N N . ALA B 1 174 ? -11.883 23.828 -3.229 1 96.75 174 ALA B N 1
ATOM 3623 C CA . ALA B 1 174 ? -10.797 24 -2.268 1 96.75 174 ALA B CA 1
ATOM 3624 C C . ALA B 1 174 ? -9.859 22.797 -2.273 1 96.75 174 ALA B C 1
ATOM 3626 O O . ALA B 1 174 ? -9.125 22.562 -1.308 1 96.75 174 ALA B O 1
ATOM 3627 N N . LEU B 1 175 ? -9.828 22.031 -3.359 1 95.75 175 LEU B N 1
ATOM 3628 C CA . LEU B 1 175 ? -8.984 20.859 -3.447 1 95.75 175 LEU B CA 1
ATOM 3629 C C . LEU B 1 175 ? -7.52 21.219 -3.23 1 95.75 175 LEU B C 1
ATOM 3631 O O . LEU B 1 175 ? -6.77 20.438 -2.625 1 95.75 175 LEU B O 1
ATOM 3635 N N . TRP B 1 176 ? -7.113 22.391 -3.682 1 94.94 176 TRP B N 1
ATOM 3636 C CA . TRP B 1 176 ? -5.73 22.844 -3.619 1 94.94 176 TRP B CA 1
ATOM 3637 C C . TRP B 1 176 ? -5.289 23.047 -2.176 1 94.94 176 TRP B C 1
ATOM 3639 O O . TRP B 1 176 ? -4.09 23.109 -1.887 1 94.94 176 TRP B O 1
ATOM 3649 N N . MET B 1 177 ? -6.215 23.141 -1.246 1 97.06 177 MET B N 1
ATOM 3650 C CA . MET B 1 177 ? -5.902 23.344 0.165 1 97.06 177 MET B CA 1
ATOM 3651 C C . MET B 1 177 ? -5.586 22.016 0.845 1 97.06 177 MET B C 1
ATOM 3653 O O . MET B 1 177 ? -5.145 22 1.996 1 97.06 177 MET B O 1
ATOM 3657 N N . LEU B 1 178 ? -5.684 20.922 0.108 1 97.75 178 LEU B N 1
ATOM 3658 C CA . LEU B 1 178 ? -5.555 19.609 0.725 1 97.75 178 LEU B CA 1
ATOM 3659 C C . LEU B 1 178 ? -4.137 19.078 0.576 1 97.75 178 LEU B C 1
ATOM 3661 O O . LEU B 1 178 ? -3.865 17.922 0.921 1 97.75 178 LEU B O 1
ATOM 3665 N N . THR B 1 179 ? -3.225 19.844 0.14 1 97.81 179 THR B N 1
ATOM 3666 C CA . THR B 1 179 ? -1.833 19.453 -0.026 1 97.81 179 THR B CA 1
ATOM 3667 C C . THR B 1 179 ? -0.928 20.234 0.919 1 97.81 179 THR B C 1
ATOM 3669 O O . THR B 1 179 ? -1.176 21.406 1.191 1 97.81 179 THR B O 1
ATOM 3672 N N . CYS B 1 180 ? 0.082 19.547 1.354 1 97 180 CYS B N 1
ATOM 3673 C CA . CYS B 1 180 ? 1.049 20.172 2.252 1 97 180 CYS B CA 1
ATOM 3674 C C . CYS B 1 180 ? 2.326 20.531 1.509 1 97 180 CYS B C 1
ATOM 3676 O O . CYS B 1 180 ? 3.199 21.203 2.061 1 97 180 CYS B O 1
ATOM 3678 N N . ILE B 1 181 ? 2.5 20.172 0.272 1 98.06 181 ILE B N 1
ATOM 3679 C CA . ILE B 1 181 ? 3.789 20.125 -0.408 1 98.06 181 ILE B CA 1
ATOM 3680 C C . ILE B 1 181 ? 4.434 21.516 -0.395 1 98.06 181 ILE B C 1
ATOM 3682 O O . ILE B 1 181 ? 5.527 21.688 0.144 1 98.06 181 ILE B O 1
ATOM 3686 N N . ASP B 1 182 ? 3.727 22.5 -0.863 1 97.31 182 ASP B N 1
ATOM 3687 C CA . ASP B 1 182 ? 4.32 23.828 -1.053 1 97.31 182 ASP B CA 1
ATOM 3688 C C . ASP B 1 182 ? 4.547 24.531 0.287 1 97.31 182 ASP B C 1
ATOM 3690 O O . ASP B 1 182 ? 5.543 25.234 0.466 1 97.31 182 ASP B O 1
ATOM 3694 N N . ALA B 1 183 ? 3.621 24.328 1.188 1 97.62 183 ALA B N 1
ATOM 3695 C CA . ALA B 1 183 ? 3.781 24.922 2.518 1 97.62 183 ALA B CA 1
ATOM 3696 C C . ALA B 1 183 ? 5.016 24.359 3.217 1 97.62 183 ALA B C 1
ATOM 3698 O O . ALA B 1 183 ? 5.785 25.109 3.824 1 97.62 183 ALA B O 1
ATOM 3699 N N . VAL B 1 184 ? 5.219 23.062 3.16 1 98 184 VAL B N 1
ATOM 3700 C CA . VAL B 1 184 ? 6.359 22.406 3.783 1 98 184 VAL B CA 1
ATOM 3701 C C . VAL B 1 184 ? 7.656 22.875 3.133 1 98 184 VAL B C 1
ATOM 3703 O O . VAL B 1 184 ? 8.617 23.219 3.826 1 98 184 VAL B O 1
ATOM 3706 N N . ARG B 1 185 ? 7.664 22.953 1.846 1 96.5 185 ARG B N 1
ATOM 3707 C CA . ARG B 1 185 ? 8.852 23.406 1.13 1 96.5 185 ARG B CA 1
ATOM 3708 C C . ARG B 1 185 ? 9.211 24.844 1.52 1 96.5 185 ARG B C 1
ATOM 3710 O O . ARG B 1 185 ? 10.383 25.156 1.74 1 96.5 185 ARG B O 1
ATOM 3717 N N . THR B 1 186 ? 8.219 25.672 1.568 1 97.19 186 THR B N 1
ATOM 3718 C CA . THR B 1 186 ? 8.438 27.047 1.97 1 97.19 186 THR B CA 1
ATOM 3719 C C . THR B 1 186 ? 9 27.125 3.389 1 97.19 186 THR B C 1
ATOM 3721 O O . THR B 1 186 ? 9.969 27.844 3.645 1 97.19 186 THR B O 1
ATOM 3724 N N . LEU B 1 187 ? 8.422 26.359 4.277 1 97.5 187 LEU B N 1
ATOM 3725 C CA . LEU B 1 187 ? 8.883 26.344 5.66 1 97.5 187 LEU B CA 1
ATOM 3726 C C . LEU B 1 187 ? 10.344 25.922 5.742 1 97.5 187 LEU B C 1
ATOM 3728 O O . LEU B 1 187 ? 11.133 26.531 6.469 1 97.5 187 LEU B O 1
ATOM 3732 N N . LEU B 1 188 ? 10.688 24.922 5.02 1 96.56 188 LEU B N 1
ATOM 3733 C CA . LEU B 1 188 ? 12.016 24.328 5.113 1 96.56 188 LEU B CA 1
ATOM 3734 C C . LEU B 1 188 ? 13.078 25.25 4.52 1 96.56 188 LEU B C 1
ATOM 3736 O O . LEU B 1 188 ? 14.266 25.078 4.773 1 96.56 188 LEU B O 1
ATOM 3740 N N . THR B 1 189 ? 12.688 26.25 3.742 1 95.44 189 THR B N 1
ATOM 3741 C CA . THR B 1 189 ? 13.641 27.234 3.215 1 95.44 189 THR B CA 1
ATOM 3742 C C . THR B 1 189 ? 13.969 28.281 4.27 1 95.44 189 THR B C 1
ATOM 3744 O O . THR B 1 189 ? 15.016 28.938 4.195 1 95.44 189 THR B O 1
ATOM 3747 N N . ILE B 1 190 ? 13.117 28.422 5.301 1 93.62 190 ILE B N 1
ATOM 3748 C CA . ILE B 1 190 ? 13.281 29.578 6.164 1 93.62 190 ILE B CA 1
ATOM 3749 C C . ILE B 1 190 ? 13.578 29.109 7.594 1 93.62 190 ILE B C 1
ATOM 3751 O O . ILE B 1 190 ? 13.961 29.922 8.445 1 93.62 190 ILE B O 1
ATOM 3755 N N . SER B 1 191 ? 13.391 27.844 7.867 1 92.75 191 SER B N 1
ATOM 3756 C CA . SER B 1 191 ? 13.578 27.391 9.242 1 92.75 191 SER B CA 1
ATOM 3757 C C . SER B 1 191 ? 14.016 25.922 9.281 1 92.75 191 SER B C 1
ATOM 3759 O O . SER B 1 191 ? 13.617 25.125 8.43 1 92.75 191 SER B O 1
ATOM 3761 N N . ARG B 1 192 ? 14.789 25.703 10.305 1 92.38 192 ARG B N 1
ATOM 3762 C CA . ARG B 1 192 ? 15 24.312 10.68 1 92.38 192 ARG B CA 1
ATOM 3763 C C . ARG B 1 192 ? 13.844 23.797 11.539 1 92.38 192 ARG B C 1
ATOM 3765 O O . ARG B 1 192 ? 13.32 24.516 12.383 1 92.38 192 ARG B O 1
ATOM 3772 N N . VAL B 1 193 ? 13.492 22.578 11.289 1 97.12 193 VAL B N 1
ATOM 3773 C CA . VAL B 1 193 ? 12.438 21.938 12.062 1 97.12 193 VAL B CA 1
ATOM 3774 C C . VAL B 1 193 ? 12.922 20.578 12.578 1 97.12 193 VAL B C 1
ATOM 3776 O O . VAL B 1 193 ? 13.781 19.953 11.961 1 97.12 193 VAL B O 1
ATOM 3779 N N . ASN B 1 194 ? 12.422 20.203 13.711 1 97.88 194 ASN B N 1
ATOM 3780 C CA . ASN B 1 194 ? 12.82 18.906 14.289 1 97.88 194 ASN B CA 1
ATOM 3781 C C . ASN B 1 194 ? 11.938 17.781 13.773 1 97.88 194 ASN B C 1
ATOM 3783 O O . ASN B 1 194 ? 12.336 16.609 13.797 1 97.88 194 ASN B O 1
ATOM 3787 N N . GLY B 1 195 ? 10.727 18.141 13.32 1 97.94 195 GLY B N 1
ATOM 3788 C CA . GLY B 1 195 ? 9.797 17.172 12.789 1 97.94 195 GLY B CA 1
ATOM 3789 C C . GLY B 1 195 ? 8.586 17.797 12.117 1 97.94 195 GLY B C 1
ATOM 3790 O O . GLY B 1 195 ? 8.141 18.875 12.508 1 97.94 195 GLY B O 1
ATOM 3791 N N . LEU B 1 196 ? 8.07 17.125 11.172 1 98.44 196 LEU B N 1
ATOM 3792 C CA . LEU B 1 196 ? 6.859 17.5 10.453 1 98.44 196 LEU B CA 1
ATOM 3793 C C . LEU B 1 196 ? 5.926 16.297 10.297 1 98.44 196 LEU B C 1
ATOM 3795 O O . LEU B 1 196 ? 6.387 15.164 10.156 1 98.44 196 LEU B O 1
ATOM 3799 N N . LEU B 1 197 ? 4.652 16.531 10.375 1 98.5 197 LEU B N 1
ATOM 3800 C CA . LEU B 1 197 ? 3.635 15.516 10.102 1 98.5 197 LEU B CA 1
ATOM 3801 C C . LEU B 1 197 ? 2.43 16.141 9.406 1 98.5 197 LEU B C 1
ATOM 3803 O O . LEU B 1 197 ? 1.813 17.062 9.93 1 98.5 197 LEU B O 1
ATOM 3807 N N . CYS B 1 198 ? 2.135 15.602 8.258 1 98.06 198 CYS B N 1
ATOM 3808 C CA . CYS B 1 198 ? 0.932 16.062 7.57 1 98.06 198 CYS B CA 1
ATOM 3809 C C . CYS B 1 198 ? -0.311 15.391 8.141 1 98.06 198 CYS B C 1
ATOM 3811 O O . CYS B 1 198 ? -0.367 14.164 8.25 1 98.06 198 CYS B O 1
ATOM 3813 N N . VAL B 1 199 ? -1.274 16.188 8.438 1 97.81 199 VAL B N 1
ATOM 3814 C CA . VAL B 1 199 ? -2.541 15.734 9 1 97.81 199 VAL B CA 1
ATOM 3815 C C . VAL B 1 199 ? -3.346 15 7.93 1 97.81 199 VAL B C 1
ATOM 3817 O O . VAL B 1 199 ? -3.367 15.406 6.77 1 97.81 199 VAL B O 1
ATOM 3820 N N . ASP B 1 200 ? -3.926 13.883 8.344 1 93.38 200 ASP B N 1
ATOM 3821 C CA . ASP B 1 200 ? -4.738 13.141 7.383 1 93.38 200 ASP B CA 1
ATOM 3822 C C . ASP B 1 200 ? -6.227 13.312 7.676 1 93.38 200 ASP B C 1
ATOM 3824 O O . ASP B 1 200 ? -6.625 14.25 8.367 1 93.38 200 ASP B O 1
ATOM 3828 N N . SER B 1 201 ? -7.012 12.469 7.094 1 95.75 201 SER B N 1
ATOM 3829 C CA . SER B 1 201 ? -8.469 12.602 7.141 1 95.75 201 SER B CA 1
ATOM 3830 C C . SER B 1 201 ? -9.008 12.273 8.531 1 95.75 201 SER B C 1
ATOM 3832 O O . SER B 1 201 ? -10.18 12.516 8.812 1 95.75 201 SER B O 1
ATOM 3834 N N . ARG B 1 202 ? -8.125 11.844 9.453 1 93.88 202 ARG B N 1
ATOM 3835 C CA . ARG B 1 202 ? -8.586 11.508 10.797 1 93.88 202 ARG B CA 1
ATOM 3836 C C . ARG B 1 202 ? -8.539 12.727 11.711 1 93.88 202 ARG B C 1
ATOM 3838 O O . ARG B 1 202 ? -9 12.672 12.852 1 93.88 202 ARG B O 1
ATOM 3845 N N . GLY B 1 203 ? -7.965 13.797 11.25 1 97.75 203 GLY B N 1
ATOM 3846 C CA . GLY B 1 203 ? -8.062 15.062 11.961 1 97.75 203 GLY B CA 1
ATOM 3847 C C . GLY B 1 203 ? -6.801 15.422 12.719 1 97.75 203 GLY B C 1
ATOM 3848 O O . GLY B 1 203 ? -5.867 14.617 12.797 1 97.75 203 GLY B O 1
ATOM 3849 N N . ILE B 1 204 ? -6.863 16.578 13.266 1 98.5 204 ILE B N 1
ATOM 3850 C CA . ILE B 1 204 ? -5.703 17.172 13.922 1 98.5 204 ILE B CA 1
ATOM 3851 C C . ILE B 1 204 ? -5.434 16.438 15.234 1 98.5 204 ILE B C 1
ATOM 3853 O O . ILE B 1 204 ? -4.281 16.125 15.555 1 98.5 204 ILE B O 1
ATOM 3857 N N . LEU B 1 205 ? -6.512 16.141 15.938 1 98.19 205 LEU B N 1
ATOM 3858 C CA . LEU B 1 205 ? -6.348 15.469 17.219 1 98.19 205 LEU B CA 1
ATOM 3859 C C . LEU B 1 205 ? -5.656 14.117 17.047 1 98.19 205 LEU B C 1
ATOM 3861 O O . LEU B 1 205 ? -4.703 13.812 17.766 1 98.19 205 LEU B O 1
ATOM 3865 N N . GLU B 1 206 ? -6.129 13.336 16.156 1 97 206 GLU B N 1
ATOM 3866 C CA . GLU B 1 206 ? -5.527 12.023 15.914 1 97 206 GLU B CA 1
ATOM 3867 C C . GLU B 1 206 ? -4.07 12.164 15.484 1 97 206 GLU B C 1
ATOM 3869 O O . GLU B 1 206 ? -3.225 11.344 15.852 1 97 206 GLU B O 1
ATOM 3874 N N . SER B 1 207 ? -3.766 13.133 14.688 1 97.75 207 SER B N 1
ATOM 3875 C CA . SER B 1 207 ? -2.402 13.352 14.219 1 97.75 207 SER B CA 1
ATOM 3876 C C . SER B 1 207 ? -1.482 13.766 15.359 1 97.75 207 SER B C 1
ATOM 3878 O O . SER B 1 207 ? -0.315 13.375 15.398 1 97.75 207 SER B O 1
ATOM 3880 N N . LEU B 1 208 ? -1.989 14.594 16.25 1 98.06 208 LEU B N 1
ATOM 3881 C CA . LEU B 1 208 ? -1.224 14.945 17.438 1 98.06 208 LEU B CA 1
ATOM 3882 C C . LEU B 1 208 ? -0.892 13.711 18.266 1 98.06 208 LEU B C 1
ATOM 3884 O O . LEU B 1 208 ? 0.244 13.539 18.719 1 98.06 208 LEU B O 1
ATOM 3888 N N . ASN B 1 209 ? -1.854 12.906 18.422 1 97.19 209 ASN B N 1
ATOM 3889 C CA . ASN B 1 209 ? -1.646 11.672 19.156 1 97.19 209 ASN B CA 1
ATOM 3890 C C . ASN B 1 209 ? -0.636 10.758 18.469 1 97.19 209 ASN B C 1
ATOM 3892 O O . ASN B 1 209 ? 0.211 10.148 19.125 1 97.19 209 ASN B O 1
ATOM 3896 N N . LYS B 1 210 ? -0.765 10.656 17.219 1 95.94 210 LYS B N 1
ATOM 3897 C CA . LYS B 1 210 ? 0.171 9.852 16.438 1 95.94 210 LYS B CA 1
ATOM 3898 C C . LYS B 1 210 ? 1.6 10.367 16.594 1 95.94 210 LYS B C 1
ATOM 3900 O O . LYS B 1 210 ? 2.531 9.578 16.766 1 95.94 210 LYS B O 1
ATOM 3905 N N . LEU B 1 211 ? 1.738 11.656 16.453 1 96.88 211 LEU B N 1
ATOM 3906 C CA . LEU B 1 211 ? 3.053 12.266 16.625 1 96.88 211 LEU B CA 1
ATOM 3907 C C . LEU B 1 211 ? 3.621 11.961 18.016 1 96.88 211 LEU B C 1
ATOM 3909 O O . LEU B 1 211 ? 4.797 11.602 18.141 1 96.88 211 LEU B O 1
ATOM 3913 N N . ALA B 1 212 ? 2.805 12.094 18.969 1 97.31 212 ALA B N 1
ATOM 3914 C CA . ALA B 1 212 ? 3.223 11.797 20.344 1 97.31 212 ALA B CA 1
ATOM 3915 C C . ALA B 1 212 ? 3.627 10.328 20.484 1 97.31 212 ALA B C 1
ATOM 3917 O O . ALA B 1 212 ? 4.648 10.016 21.094 1 97.31 212 ALA B O 1
ATOM 3918 N N . ASP B 1 213 ? 2.889 9.461 19.922 1 95 213 ASP B N 1
ATOM 3919 C CA . ASP B 1 213 ? 3.145 8.031 20.031 1 95 213 ASP B CA 1
ATOM 3920 C C . ASP B 1 213 ? 4.477 7.664 19.375 1 95 213 ASP B C 1
ATOM 3922 O O . ASP B 1 213 ? 5.305 6.984 19.984 1 95 213 ASP B O 1
ATOM 3926 N N . ILE B 1 214 ? 4.711 8.133 18.203 1 93.62 214 ILE B N 1
ATOM 3927 C CA . ILE B 1 214 ? 5.863 7.672 17.438 1 93.62 214 ILE B CA 1
ATOM 3928 C C . ILE B 1 214 ? 7.133 8.32 17.984 1 93.62 214 ILE B C 1
ATOM 3930 O O . ILE B 1 214 ? 8.227 7.773 17.828 1 93.62 214 ILE B O 1
ATOM 3934 N N . SER B 1 215 ? 6.984 9.484 18.625 1 96 215 SER B N 1
ATOM 3935 C CA . SER B 1 215 ? 8.148 10.195 19.141 1 96 215 SER B CA 1
ATOM 3936 C C . SER B 1 215 ? 8.352 9.922 20.625 1 96 215 SER B C 1
ATOM 3938 O O . SER B 1 215 ? 9.344 10.367 21.203 1 96 215 SER B O 1
ATOM 3940 N N . GLY B 1 216 ? 7.457 9.219 21.234 1 96.38 216 GLY B N 1
ATOM 3941 C CA . GLY B 1 216 ? 7.551 8.961 22.656 1 96.38 216 GLY B CA 1
ATOM 3942 C C . GLY B 1 216 ? 7.414 10.219 23.5 1 96.38 216 GLY B C 1
ATOM 3943 O O . GLY B 1 216 ? 8.141 10.391 24.484 1 96.38 216 GLY B O 1
ATOM 3944 N N . THR B 1 217 ? 6.555 11.117 23.062 1 97.81 217 THR B N 1
ATOM 3945 C CA . THR B 1 217 ? 6.344 12.383 23.766 1 97.81 217 THR B CA 1
ATOM 3946 C C . THR B 1 217 ? 4.859 12.625 24.016 1 97.81 217 THR B C 1
ATOM 3948 O O . THR B 1 217 ? 4.059 11.688 23.969 1 97.81 217 THR B O 1
ATOM 3951 N N . GLY B 1 218 ? 4.574 13.883 24.438 1 98.19 218 GLY B N 1
ATOM 3952 C CA . GLY B 1 218 ? 3.234 14.43 24.578 1 98.19 218 GLY B CA 1
ATOM 3953 C C . GLY B 1 218 ? 3.102 15.836 24.031 1 98.19 218 GLY B C 1
ATOM 3954 O O . GLY B 1 218 ? 3.945 16.297 23.25 1 98.19 218 GLY B O 1
ATOM 3955 N N . PHE B 1 219 ? 1.962 16.469 24.453 1 98.62 219 PHE B N 1
ATOM 3956 C CA . PHE B 1 219 ? 1.761 17.828 23.984 1 98.62 219 PHE B CA 1
ATOM 3957 C C . PHE B 1 219 ? 0.849 18.609 24.922 1 98.62 219 PHE B C 1
ATOM 3959 O O . PHE B 1 219 ? 0.027 18.016 25.625 1 98.62 219 PHE B O 1
ATOM 3966 N N . ILE B 1 220 ? 1.076 19.859 24.969 1 98.38 220 ILE B N 1
ATOM 3967 C CA . ILE B 1 220 ? 0.192 20.828 25.594 1 98.38 220 ILE B CA 1
ATOM 3968 C C . ILE B 1 220 ? -0.272 21.844 24.562 1 98.38 220 ILE B C 1
ATOM 3970 O O . ILE B 1 220 ? 0.53 22.625 24.047 1 98.38 220 ILE B O 1
ATOM 3974 N N . ILE B 1 221 ? -1.591 21.781 24.297 1 98.12 221 ILE B N 1
ATOM 3975 C CA . ILE B 1 221 ? -2.156 22.594 23.219 1 98.12 221 ILE B CA 1
ATOM 3976 C C . ILE B 1 221 ? -3.182 23.578 23.797 1 98.12 221 ILE B C 1
ATOM 3978 O O . ILE B 1 221 ? -3.961 23.203 24.688 1 98.12 221 ILE B O 1
ATOM 3982 N N . SER B 1 222 ? -3.145 24.797 23.344 1 97.75 222 SER B N 1
ATOM 3983 C CA . SER B 1 222 ? -4.195 25.781 23.609 1 97.75 222 SER B CA 1
ATOM 3984 C C . SER B 1 222 ? -5.211 25.828 22.469 1 97.75 222 SER B C 1
ATOM 3986 O O . SER B 1 222 ? -4.93 26.391 21.406 1 97.75 222 SER B O 1
ATOM 3988 N N . ARG B 1 223 ? -6.371 25.422 22.75 1 96.44 223 ARG B N 1
ATOM 3989 C CA . ARG B 1 223 ? -7.414 25.328 21.734 1 96.44 223 ARG B CA 1
ATOM 3990 C C . ARG B 1 223 ? -7.73 26.688 21.141 1 96.44 223 ARG B C 1
ATOM 3992 O O . ARG B 1 223 ? -8.023 26.797 19.953 1 96.44 223 ARG B O 1
ATOM 3999 N N . ASN B 1 224 ? -7.684 27.688 21.953 1 96.06 224 ASN B N 1
ATOM 4000 C CA . ASN B 1 224 ? -8.047 29.031 21.531 1 96.06 224 ASN B CA 1
ATOM 4001 C C . ASN B 1 224 ? -7.039 29.594 20.531 1 96.06 224 ASN B C 1
ATOM 4003 O O . ASN B 1 224 ? -7.316 30.578 19.844 1 96.06 224 ASN B O 1
ATOM 4007 N N . ARG B 1 225 ? -5.902 28.922 20.391 1 97.06 225 ARG B N 1
ATOM 4008 C CA . ARG B 1 225 ? -4.871 29.391 19.469 1 97.06 225 ARG B CA 1
ATOM 4009 C C . ARG B 1 225 ? -5.07 28.781 18.078 1 97.06 225 ARG B C 1
ATOM 4011 O O . ARG B 1 225 ? -4.457 29.234 17.109 1 97.06 225 ARG B O 1
ATOM 4018 N N . ILE B 1 226 ? -5.895 27.875 17.953 1 97.94 226 ILE B N 1
ATOM 4019 C CA . ILE B 1 226 ? -6.168 27.266 16.656 1 97.94 226 ILE B CA 1
ATOM 4020 C C . ILE B 1 226 ? -7.195 28.109 15.891 1 97.94 226 ILE B C 1
ATOM 4022 O O . ILE B 1 226 ? -8.273 28.391 16.406 1 97.94 226 ILE B O 1
ATOM 4026 N N . ILE B 1 227 ? -6.84 28.453 14.719 1 96.94 227 ILE B N 1
ATOM 4027 C CA . ILE B 1 227 ? -7.711 29.266 13.883 1 96.94 227 ILE B CA 1
ATOM 4028 C C . ILE B 1 227 ? -8.508 28.375 12.938 1 96.94 227 ILE B C 1
ATOM 4030 O O . ILE B 1 227 ? -7.93 27.656 12.117 1 96.94 227 ILE B O 1
ATOM 4034 N N . PHE B 1 228 ? -9.812 28.406 13.062 1 98.12 228 PHE B N 1
ATOM 4035 C CA . PHE B 1 228 ? -10.703 27.641 12.195 1 98.12 228 PHE B CA 1
ATOM 4036 C C . PHE B 1 228 ? -11.477 28.562 11.266 1 98.12 228 PHE B C 1
ATOM 4038 O O . PHE B 1 228 ? -11.812 29.688 11.641 1 98.12 228 PHE B O 1
ATOM 4045 N N . PRO B 1 229 ? -11.773 28.062 10.047 1 98.19 229 PRO B N 1
ATOM 4046 C CA . PRO B 1 229 ? -12.727 28.812 9.227 1 98.19 229 PRO B CA 1
ATOM 4047 C C . PRO B 1 229 ? -14.086 28.969 9.906 1 98.19 229 PRO B C 1
ATOM 4049 O O . PRO B 1 229 ? -14.57 28.047 10.562 1 98.19 229 PRO B O 1
ATOM 4052 N N . PRO B 1 230 ? -14.688 30.141 9.711 1 97.19 230 PRO B N 1
ATOM 4053 C CA . PRO B 1 230 ? -15.992 30.359 10.344 1 97.19 230 PRO B CA 1
ATOM 4054 C C . PRO B 1 230 ? -17.031 29.328 9.922 1 97.19 230 PRO B C 1
ATOM 4056 O O . PRO B 1 230 ? -17.859 28.922 10.727 1 97.19 230 PRO B O 1
ATOM 4059 N N . GLU B 1 231 ? -16.969 28.906 8.672 1 97.88 231 GLU B N 1
ATOM 4060 C CA . GLU B 1 231 ? -17.922 27.906 8.18 1 97.88 231 GLU B CA 1
ATOM 4061 C C . GLU B 1 231 ? -17.781 26.578 8.922 1 97.88 231 GLU B C 1
ATOM 4063 O O . GLU B 1 231 ? -18.766 25.922 9.227 1 97.88 231 GLU B O 1
ATOM 4068 N N . LEU B 1 232 ? -16.516 26.234 9.219 1 98.31 232 LEU B N 1
ATOM 4069 C CA . LEU B 1 232 ? -16.266 24.984 9.953 1 98.31 232 LEU B CA 1
ATOM 4070 C C . LEU B 1 232 ? -16.859 25.062 11.352 1 98.31 232 LEU B C 1
ATOM 4072 O O . LEU B 1 232 ? -17.516 24.125 11.805 1 98.31 232 LEU B O 1
ATOM 4076 N N . MET B 1 233 ? -16.641 26.188 11.992 1 97.5 233 MET B N 1
ATOM 4077 C CA . MET B 1 233 ? -17.109 26.359 13.359 1 97.5 233 MET B CA 1
ATOM 4078 C C . MET B 1 233 ? -18.625 26.344 13.422 1 97.5 233 MET B C 1
ATOM 4080 O O . MET B 1 233 ? -19.203 25.781 14.359 1 97.5 233 MET B O 1
ATOM 4084 N N . ARG B 1 234 ? -19.219 26.891 12.5 1 97.31 234 ARG B N 1
ATOM 4085 C CA . ARG B 1 234 ? -20.672 26.922 12.461 1 97.31 234 ARG B CA 1
ATOM 4086 C C . ARG B 1 234 ? -21.234 25.516 12.312 1 97.31 234 ARG B C 1
ATOM 4088 O O . ARG B 1 234 ? -22.156 25.125 13.031 1 97.31 234 ARG B O 1
ATOM 4095 N N . ILE B 1 235 ? -20.703 24.781 11.367 1 97.44 235 ILE B N 1
ATOM 4096 C CA . ILE B 1 235 ? -21.188 23.438 11.133 1 97.44 235 ILE B CA 1
ATOM 4097 C C . ILE B 1 235 ? -20.891 22.562 12.352 1 97.44 235 ILE B C 1
ATOM 4099 O O . ILE B 1 235 ? -21.766 21.812 12.805 1 97.44 235 ILE B O 1
ATOM 4103 N N . ALA B 1 236 ? -19.672 22.656 12.836 1 97.56 236 ALA B N 1
ATOM 4104 C CA . ALA B 1 236 ? -19.266 21.859 13.984 1 97.56 236 ALA B CA 1
ATOM 4105 C C . ALA B 1 236 ? -20.172 22.125 15.188 1 97.56 236 ALA B C 1
ATOM 4107 O O . ALA B 1 236 ? -20.562 21.203 15.891 1 97.56 236 ALA B O 1
ATOM 4108 N N . THR B 1 237 ? -20.453 23.375 15.453 1 96.81 237 THR B N 1
ATOM 4109 C CA . THR B 1 237 ? -21.328 23.75 16.562 1 96.81 237 THR B CA 1
ATOM 4110 C C . THR B 1 237 ? -22.734 23.203 16.344 1 96.81 237 THR B C 1
ATOM 4112 O O . THR B 1 237 ? -23.312 22.609 17.266 1 96.81 237 THR B O 1
ATOM 4115 N N . GLN B 1 238 ? -23.234 23.344 15.18 1 95.81 238 GLN B N 1
ATOM 4116 C CA . GLN B 1 238 ? -24.594 22.906 14.867 1 95.81 238 GLN B CA 1
ATOM 4117 C C . GLN B 1 238 ? -24.734 21.391 15.008 1 95.81 238 GLN B C 1
ATOM 4119 O O . GLN B 1 238 ? -25.781 20.891 15.422 1 95.81 238 GLN B O 1
ATOM 4124 N N . MET B 1 239 ? -23.719 20.734 14.625 1 95.88 239 MET B N 1
ATOM 4125 C CA . MET B 1 239 ? -23.797 19.266 14.602 1 95.88 239 MET B CA 1
ATOM 4126 C C . MET B 1 239 ? -23.156 18.672 15.852 1 95.88 239 MET B C 1
ATOM 4128 O O . MET B 1 239 ? -23.062 17.453 15.977 1 95.88 239 MET B O 1
ATOM 4132 N N . ASP B 1 240 ? -22.688 19.469 16.734 1 97.31 240 ASP B N 1
ATOM 4133 C CA . ASP B 1 240 ? -22.047 19.031 17.969 1 97.31 240 ASP B CA 1
ATOM 4134 C C . ASP B 1 240 ? -20.844 18.141 17.672 1 97.31 240 ASP B C 1
ATOM 4136 O O . ASP B 1 240 ? -20.75 17.031 18.188 1 97.31 240 ASP B O 1
ATOM 4140 N N . LEU B 1 241 ? -20.016 18.656 16.812 1 97.75 241 LEU B N 1
ATOM 4141 C CA . LEU B 1 241 ? -18.781 17.969 16.453 1 97.75 241 LEU B CA 1
ATOM 4142 C C . LEU B 1 241 ? -17.562 18.703 17 1 97.75 241 LEU B C 1
ATOM 4144 O O . LEU B 1 241 ? -17.594 19.938 17.125 1 97.75 241 LEU B O 1
ATOM 4148 N N . ASP B 1 242 ? -16.562 17.969 17.344 1 98.06 242 ASP B N 1
ATOM 4149 C CA . ASP B 1 242 ? -15.281 18.578 17.688 1 98.06 242 ASP B CA 1
ATOM 4150 C C . ASP B 1 242 ? -14.461 18.906 16.438 1 98.06 242 ASP B C 1
ATOM 4152 O O . ASP B 1 242 ? -14.047 18 15.711 1 98.06 242 ASP B O 1
ATOM 4156 N N . PRO B 1 243 ? -14.203 20.156 16.188 1 98.06 243 PRO B N 1
ATOM 4157 C CA . PRO B 1 243 ? -13.477 20.531 14.977 1 98.06 243 PRO B CA 1
ATOM 4158 C C . PRO B 1 243 ? -12.109 19.859 14.883 1 98.06 243 PRO B C 1
ATOM 4160 O O . PRO B 1 243 ? -11.609 19.641 13.773 1 98.06 243 PRO B O 1
ATOM 4163 N N . LEU B 1 244 ? -11.508 19.469 15.945 1 98.25 244 LEU B N 1
ATOM 4164 C CA . LEU B 1 244 ? -10.188 18.859 15.961 1 98.25 244 LEU B CA 1
ATOM 4165 C C . LEU B 1 244 ? -10.242 17.422 15.414 1 98.25 244 LEU B C 1
ATOM 4167 O O . LEU B 1 244 ? -9.211 16.844 15.07 1 98.25 244 LEU B O 1
ATOM 4171 N N . GLU B 1 245 ? -11.391 16.891 15.297 1 98.25 245 GLU B N 1
ATOM 4172 C CA . GLU B 1 245 ? -11.562 15.5 14.859 1 98.25 245 GLU B CA 1
ATOM 4173 C C . GLU B 1 245 ? -12 15.43 13.406 1 98.25 245 GLU B C 1
ATOM 4175 O O . GLU B 1 245 ? -12.094 14.344 12.828 1 98.25 245 GLU B O 1
ATOM 4180 N N . LEU B 1 246 ? -12.266 16.547 12.812 1 98.38 246 LEU B N 1
ATOM 4181 C CA . LEU B 1 246 ? -12.773 16.578 11.445 1 98.38 246 LEU B CA 1
ATOM 4182 C C . LEU B 1 246 ? -11.625 16.484 10.438 1 98.38 246 LEU B C 1
ATOM 4184 O O . LEU B 1 246 ? -10.523 16.953 10.703 1 98.38 246 LEU B O 1
ATOM 4188 N N . PRO B 1 247 ? -11.898 15.883 9.242 1 98.31 247 PRO B N 1
ATOM 4189 C CA . PRO B 1 247 ? -10.859 15.742 8.219 1 98.31 247 PRO B CA 1
ATOM 4190 C C . PRO B 1 247 ? -10.156 17.062 7.906 1 98.31 247 PRO B C 1
ATOM 4192 O O . PRO B 1 247 ? -10.82 18.078 7.656 1 98.31 247 PRO B O 1
ATOM 4195 N N . SER B 1 248 ? -8.812 17.031 7.914 1 98.62 248 SER B N 1
ATOM 4196 C CA . SER B 1 248 ? -8.047 18.266 7.766 1 98.62 248 SER B CA 1
ATOM 4197 C C . SER B 1 248 ? -6.785 18.047 6.941 1 98.62 248 SER B C 1
ATOM 4199 O O . SER B 1 248 ? -5.742 18.641 7.215 1 98.62 248 SER B O 1
ATOM 4201 N N . SER B 1 249 ? -6.844 17.172 5.934 1 98.25 249 SER B N 1
ATOM 4202 C CA . SER B 1 249 ? -5.711 17.062 5.027 1 98.25 249 SER B CA 1
ATOM 4203 C C . SER B 1 249 ? -5.27 18.422 4.512 1 98.25 249 SER B C 1
ATOM 4205 O O . SER B 1 249 ? -6.102 19.312 4.297 1 98.25 249 SER B O 1
ATOM 4207 N N . GLY B 1 250 ? -3.965 18.578 4.336 1 98.25 250 GLY B N 1
ATOM 4208 C CA . GLY B 1 250 ? -3.424 19.859 3.914 1 98.25 250 GLY B CA 1
ATOM 4209 C C . GLY B 1 250 ? -2.816 20.656 5.055 1 98.25 250 GLY B C 1
ATOM 4210 O O . GLY B 1 250 ? -2.078 21.609 4.824 1 98.25 250 GLY B O 1
ATOM 4211 N N . VAL B 1 251 ? -3.119 20.234 6.25 1 98.62 251 VAL B N 1
ATOM 4212 C CA . VAL B 1 251 ? -2.535 20.859 7.43 1 98.62 251 VAL B CA 1
ATOM 4213 C C . VAL B 1 251 ? -1.265 20.109 7.836 1 98.62 251 VAL B C 1
ATOM 4215 O O . VAL B 1 251 ? -1.222 18.891 7.805 1 98.62 251 VAL B O 1
ATOM 4218 N N . THR B 1 252 ? -0.258 20.828 8.234 1 98.56 252 THR B N 1
ATOM 4219 C CA . THR B 1 252 ? 1.001 20.25 8.703 1 98.56 252 THR B CA 1
ATOM 4220 C C . THR B 1 252 ? 1.247 20.609 10.164 1 98.56 252 THR B C 1
ATOM 4222 O O . THR B 1 252 ? 1.107 21.766 10.562 1 98.56 252 THR B O 1
ATOM 4225 N N . LEU B 1 253 ? 1.532 19.641 10.938 1 98.69 253 LEU B N 1
ATOM 4226 C CA . LEU B 1 253 ? 2.109 19.859 12.258 1 98.69 253 LEU B CA 1
ATOM 4227 C C . LEU B 1 253 ? 3.625 20 12.172 1 98.69 253 LEU B C 1
ATOM 4229 O O . LEU B 1 253 ? 4.312 19.078 11.703 1 98.69 253 LEU B O 1
ATOM 4233 N N . ALA B 1 254 ? 4.113 21.094 12.648 1 98.56 254 ALA B N 1
ATOM 4234 C CA . ALA B 1 254 ? 5.559 21.328 12.625 1 98.56 254 ALA B CA 1
ATOM 4235 C C . ALA B 1 254 ? 6.105 21.531 14.039 1 98.56 254 ALA B C 1
ATOM 4237 O O . ALA B 1 254 ? 5.574 22.344 14.805 1 98.56 254 ALA B O 1
ATOM 4238 N N . ALA B 1 255 ? 7.086 20.797 14.344 1 98.5 255 ALA B N 1
ATOM 4239 C CA . ALA B 1 255 ? 7.824 21 15.594 1 98.5 255 ALA B CA 1
ATOM 4240 C C . ALA B 1 255 ? 9.016 21.922 15.375 1 98.5 255 ALA B C 1
ATOM 4242 O O . ALA B 1 255 ? 10.031 21.5 14.805 1 98.5 255 ALA B O 1
ATOM 4243 N N . ILE B 1 256 ? 8.93 23.094 15.922 1 97.62 256 ILE B N 1
ATOM 4244 C CA . ILE B 1 256 ? 9.945 24.125 15.742 1 97.62 256 ILE B CA 1
ATOM 4245 C C . ILE B 1 256 ? 10.758 24.266 17.031 1 97.62 256 ILE B C 1
ATOM 4247 O O . ILE B 1 256 ? 10.203 24.469 18.109 1 97.62 256 ILE B O 1
ATOM 4251 N N . PRO B 1 257 ? 12.07 24.234 16.844 1 96.75 257 PRO B N 1
ATOM 4252 C CA . PRO B 1 257 ? 12.906 24.344 18.047 1 96.75 257 PRO B CA 1
ATOM 4253 C C . PRO B 1 257 ? 12.633 25.609 18.859 1 96.75 257 PRO B C 1
ATOM 4255 O O . PRO B 1 257 ? 12.375 26.672 18.281 1 96.75 257 PRO B O 1
ATOM 4258 N N . LYS B 1 258 ? 12.93 25.516 20.125 1 91.19 258 LYS B N 1
ATOM 4259 C CA . LYS B 1 258 ? 12.594 26.578 21.078 1 91.19 258 LYS B CA 1
ATOM 4260 C C . LYS B 1 258 ? 13.406 27.828 20.812 1 91.19 258 LYS B C 1
ATOM 4262 O O . LYS B 1 258 ? 12.977 28.938 21.125 1 91.19 258 LYS B O 1
ATOM 4267 N N . HIS B 1 259 ? 14.508 27.688 20.234 1 89.31 259 HIS B N 1
ATOM 4268 C CA . HIS B 1 259 ? 15.398 28.828 20.078 1 89.31 259 HIS B CA 1
ATOM 4269 C C . HIS B 1 259 ? 15.062 29.625 18.812 1 89.31 259 HIS B C 1
ATOM 4271 O O . HIS B 1 259 ? 15.555 30.734 18.625 1 89.31 259 HIS B O 1
ATOM 4277 N N . VAL B 1 260 ? 14.266 29.078 18 1 86.62 260 VAL B N 1
ATOM 4278 C CA . VAL B 1 260 ? 13.906 29.719 16.75 1 86.62 260 VAL B CA 1
ATOM 4279 C C . VAL B 1 260 ? 12.867 30.812 17 1 86.62 260 VAL B C 1
ATOM 4281 O O . VAL B 1 260 ? 11.984 30.641 17.844 1 86.62 260 VAL B O 1
ATOM 4284 N N . GLN B 1 261 ? 12.961 31.906 16.312 1 85.19 261 GLN B N 1
ATOM 4285 C CA . GLN B 1 261 ? 11.984 33 16.359 1 85.19 261 GLN B CA 1
ATOM 4286 C C . GLN B 1 261 ? 10.727 32.656 15.578 1 85.19 261 GLN B C 1
ATOM 4288 O O . GLN B 1 261 ? 10.648 32.906 14.375 1 85.19 261 GLN B O 1
ATOM 4293 N N . VAL B 1 262 ? 9.711 32.281 16.203 1 88.56 262 VAL B N 1
ATOM 4294 C CA . VAL B 1 262 ? 8.523 31.734 15.547 1 88.56 262 VAL B CA 1
ATOM 4295 C C . VAL B 1 262 ? 7.719 32.844 14.906 1 88.56 262 VAL B C 1
ATOM 4297 O O . VAL B 1 262 ? 7.043 32.625 13.891 1 88.56 262 VAL B O 1
ATOM 4300 N N . ASN B 1 263 ? 7.859 34.031 15.422 1 90.38 263 ASN B N 1
ATOM 4301 C CA . ASN B 1 263 ? 7.121 35.156 14.859 1 90.38 263 ASN B CA 1
ATOM 4302 C C . ASN B 1 263 ? 7.543 35.438 13.422 1 90.38 263 ASN B C 1
ATOM 4304 O O . ASN B 1 263 ? 6.703 35.719 12.57 1 90.38 263 ASN B O 1
ATOM 4308 N N . GLN B 1 264 ? 8.805 35.344 13.234 1 92.56 264 GLN B N 1
ATOM 4309 C CA . GLN B 1 264 ? 9.305 35.594 11.891 1 92.56 264 GLN B CA 1
ATOM 4310 C C . GLN B 1 264 ? 8.836 34.5 10.922 1 92.56 264 GLN B C 1
ATOM 4312 O O . GLN B 1 264 ? 8.5 34.781 9.773 1 92.56 264 GLN B O 1
ATOM 4317 N N . ILE B 1 265 ? 8.789 33.312 11.391 1 94.19 265 ILE B N 1
ATOM 4318 C CA . ILE B 1 265 ? 8.336 32.188 10.578 1 94.19 265 ILE B CA 1
ATOM 4319 C C . ILE B 1 265 ? 6.871 32.375 10.188 1 94.19 265 ILE B C 1
ATOM 4321 O O . ILE B 1 265 ? 6.504 32.25 9.023 1 94.19 265 ILE B O 1
ATOM 4325 N N . GLY B 1 266 ? 6.082 32.781 11.133 1 95 266 GLY B N 1
ATOM 4326 C CA . GLY B 1 266 ? 4.668 33.031 10.891 1 95 266 GLY B CA 1
ATOM 4327 C C . GLY B 1 266 ? 4.422 34.094 9.867 1 95 266 GLY B C 1
ATOM 4328 O O . GLY B 1 266 ? 3.586 33.938 8.977 1 95 266 GLY B O 1
ATOM 4329 N N . GLU B 1 267 ? 5.176 35.156 9.984 1 94.88 267 GLU B N 1
ATOM 4330 C CA . GLU B 1 267 ? 5.027 36.281 9.078 1 94.88 267 GLU B CA 1
ATOM 4331 C C . GLU B 1 267 ? 5.363 35.906 7.641 1 94.88 267 GLU B C 1
ATOM 4333 O O . GLU B 1 267 ? 4.637 36.25 6.711 1 94.88 267 GLU B O 1
ATOM 4338 N N . ILE B 1 268 ? 6.422 35.188 7.496 1 94.75 268 ILE B N 1
ATOM 4339 C CA . ILE B 1 268 ? 6.867 34.812 6.16 1 94.75 268 ILE B CA 1
ATOM 4340 C C . ILE B 1 268 ? 5.848 33.844 5.535 1 94.75 268 ILE B C 1
ATOM 4342 O O . ILE B 1 268 ? 5.484 34 4.367 1 94.75 268 ILE B O 1
ATOM 4346 N N . LEU B 1 269 ? 5.371 32.875 6.281 1 96.31 269 LEU B N 1
ATOM 4347 C CA . LEU B 1 269 ? 4.395 31.922 5.762 1 96.31 269 LEU B CA 1
ATOM 4348 C C . LEU B 1 269 ? 3.09 32.625 5.398 1 96.31 269 LEU B C 1
ATOM 4350 O O . LEU B 1 269 ? 2.467 32.312 4.387 1 96.31 269 LEU B O 1
ATOM 4354 N N . GLU B 1 270 ? 2.756 33.625 6.176 1 95.69 270 GLU B N 1
ATOM 4355 C CA . GLU B 1 270 ? 1.545 34.375 5.898 1 95.69 270 GLU B CA 1
ATOM 4356 C C . GLU B 1 270 ? 1.685 35.188 4.613 1 95.69 270 GLU B C 1
ATOM 4358 O O . GLU B 1 270 ? 0.728 35.312 3.846 1 95.69 270 GLU B O 1
ATOM 4363 N N . ILE B 1 271 ? 2.82 35.719 4.441 1 96 271 ILE B N 1
ATOM 4364 C CA . ILE B 1 271 ? 3.088 36.5 3.23 1 96 271 ILE B CA 1
ATOM 4365 C C . ILE B 1 271 ? 2.941 35.594 2.006 1 96 271 ILE B C 1
ATOM 4367 O O . ILE B 1 271 ? 2.463 36.031 0.958 1 96 271 ILE B O 1
ATOM 4371 N N . HIS B 1 272 ? 3.26 34.344 2.164 1 95.62 272 HIS B N 1
ATOM 4372 C CA . HIS B 1 272 ? 3.148 33.375 1.069 1 95.62 272 HIS B CA 1
ATOM 4373 C C . HIS B 1 272 ? 1.732 32.812 0.962 1 95.62 272 HIS B C 1
ATOM 4375 O O . HIS B 1 272 ? 1.467 31.938 0.143 1 95.62 272 HIS B O 1
ATOM 4381 N N . GLY B 1 273 ? 0.866 33.25 1.882 1 95.62 273 GLY B N 1
ATOM 4382 C CA . GLY B 1 273 ? -0.544 32.906 1.746 1 95.62 273 GLY B CA 1
ATOM 4383 C C . GLY B 1 273 ? -0.961 31.703 2.578 1 95.62 273 GLY B C 1
ATOM 4384 O O . GLY B 1 273 ? -2.055 31.172 2.395 1 95.62 273 GLY B O 1
ATOM 4385 N N . TYR B 1 274 ? -0.122 31.281 3.498 1 96.94 274 TYR B N 1
ATOM 4386 C CA . TYR B 1 274 ? -0.462 30.125 4.32 1 96.94 274 TYR B CA 1
ATOM 4387 C C . TYR B 1 274 ? -0.999 30.562 5.68 1 96.94 274 TYR B C 1
ATOM 4389 O O . TYR B 1 274 ? -0.52 31.531 6.258 1 96.94 274 TYR B O 1
ATOM 4397 N N . TRP B 1 275 ? -2.006 29.828 6.129 1 97.25 275 TRP B N 1
ATOM 4398 C CA . TRP B 1 275 ? -2.416 29.984 7.52 1 97.25 275 TRP B CA 1
ATOM 4399 C C . TRP B 1 275 ? -1.394 29.359 8.461 1 97.25 275 TRP B C 1
ATOM 4401 O O . TRP B 1 275 ? -0.864 28.281 8.188 1 97.25 275 TRP B O 1
ATOM 4411 N N . VAL B 1 276 ? -1.105 30.078 9.562 1 97.25 276 VAL B N 1
ATOM 4412 C CA . VAL B 1 276 ? -0.178 29.547 10.547 1 97.25 276 VAL B CA 1
ATOM 4413 C C . VAL B 1 276 ? -0.657 29.891 11.953 1 97.25 276 VAL B C 1
ATOM 4415 O O . VAL B 1 276 ? -1.12 31.016 12.195 1 97.25 276 VAL B O 1
ATOM 4418 N N . SER B 1 277 ? -0.651 28.969 12.812 1 97.25 277 SER B N 1
ATOM 4419 C CA . SER B 1 277 ? -0.919 29.156 14.234 1 97.25 277 SER B CA 1
ATOM 4420 C C . SER B 1 277 ? 0.062 28.375 15.094 1 97.25 277 SER B C 1
ATOM 4422 O O . SER B 1 277 ? 0.328 27.203 14.828 1 97.25 277 SER B O 1
ATOM 4424 N N . PHE B 1 278 ? 0.63 29.031 16.016 1 97.31 278 PHE B N 1
ATOM 4425 C CA . PHE B 1 278 ? 1.427 28.344 17.031 1 97.31 278 PHE B CA 1
ATOM 4426 C C . PHE B 1 278 ? 0.558 27.938 18.219 1 97.31 278 PHE B C 1
ATOM 4428 O O . PHE B 1 278 ? 0.196 28.766 19.047 1 97.31 278 PHE B O 1
ATOM 4435 N N . ILE B 1 279 ? 0.39 26.625 18.344 1 98 279 ILE B N 1
ATOM 4436 C CA . ILE B 1 279 ? -0.771 26.203 19.125 1 98 279 ILE B CA 1
ATOM 4437 C C . ILE B 1 279 ? -0.315 25.625 20.469 1 98 279 ILE B C 1
ATOM 4439 O O . ILE B 1 279 ? -1.136 25.375 21.344 1 98 279 ILE B O 1
ATOM 4443 N N . GLY B 1 280 ? 0.913 25.375 20.641 1 97.56 280 GLY B N 1
ATOM 4444 C CA . GLY B 1 280 ? 1.407 24.797 21.891 1 97.56 280 GLY B CA 1
ATOM 4445 C C . GLY B 1 280 ? 2.818 24.266 21.766 1 97.56 280 GLY B C 1
ATOM 4446 O O . GLY B 1 280 ? 3.631 24.781 21 1 97.56 280 GLY B O 1
ATOM 4447 N N . ASN B 1 281 ? 3.084 23.219 22.719 1 98 281 ASN B N 1
ATOM 4448 C CA . ASN B 1 281 ? 4.441 22.688 22.781 1 98 281 ASN B CA 1
ATOM 4449 C C . ASN B 1 281 ? 4.434 21.172 22.953 1 98 281 ASN B C 1
ATOM 4451 O O . ASN B 1 281 ? 3.486 20.594 23.5 1 98 281 ASN B O 1
ATOM 4455 N N . ILE B 1 282 ? 5.531 20.625 22.453 1 98.38 282 ILE B N 1
ATOM 4456 C CA . ILE B 1 282 ? 5.797 19.234 22.766 1 98.38 282 ILE B CA 1
ATOM 4457 C C . ILE B 1 282 ? 6.129 19.094 24.25 1 98.38 282 ILE B C 1
ATOM 4459 O O . ILE B 1 282 ? 6.875 19.891 24.797 1 98.38 282 ILE B O 1
ATOM 4463 N N . ALA B 1 283 ? 5.531 18.109 24.891 1 98.06 283 ALA B N 1
ATOM 4464 C CA . ALA B 1 283 ? 5.699 17.922 26.328 1 98.06 283 ALA B CA 1
ATOM 4465 C C . ALA B 1 283 ? 6.125 16.5 26.641 1 98.06 283 ALA B C 1
ATOM 4467 O O . ALA B 1 283 ? 6.109 15.625 25.766 1 98.06 283 ALA B O 1
ATOM 4468 N N . ARG B 1 284 ? 6.523 16.344 27.938 1 95.5 284 ARG B N 1
ATOM 4469 C CA . ARG B 1 284 ? 6.938 15.023 28.391 1 95.5 284 ARG B CA 1
ATOM 4470 C C . ARG B 1 284 ? 5.742 14.203 28.859 1 95.5 284 ARG B C 1
ATOM 4472 O O . ARG B 1 284 ? 5.199 14.445 29.938 1 95.5 284 ARG B O 1
ATOM 4479 N N . GLU B 1 285 ? 5.305 13.258 28.203 1 88.56 285 GLU B N 1
ATOM 4480 C CA . GLU B 1 285 ? 4.391 12.164 28.516 1 88.56 285 GLU B CA 1
ATOM 4481 C C . GLU B 1 285 ? 3.023 12.695 28.938 1 88.56 285 GLU B C 1
ATOM 4483 O O . GLU B 1 285 ? 2.328 12.062 29.734 1 88.56 285 GLU B O 1
ATOM 4488 N N . VAL B 1 286 ? 2.605 13.906 28.594 1 93.69 286 VAL B N 1
ATOM 4489 C CA . VAL B 1 286 ? 1.273 14.445 28.844 1 93.69 286 VAL B CA 1
ATOM 4490 C C . VAL B 1 286 ? 0.633 14.867 27.531 1 93.69 286 VAL B C 1
ATOM 4492 O O . VAL B 1 286 ? 1.329 15.289 26.594 1 93.69 286 VAL B O 1
ATOM 4495 N N . ARG B 1 287 ? -0.615 14.656 27.453 1 96.88 287 ARG B N 1
ATOM 4496 C CA . ARG B 1 287 ? -1.404 15.102 26.312 1 96.88 287 ARG B CA 1
ATOM 4497 C C . ARG B 1 287 ? -2.596 15.938 26.766 1 96.88 287 ARG B C 1
ATOM 4499 O O . ARG B 1 287 ? -3.592 15.398 27.25 1 96.88 287 ARG B O 1
ATOM 4506 N N . VAL B 1 288 ? -2.447 17.234 26.641 1 95.38 288 VAL B N 1
ATOM 4507 C CA . VAL B 1 288 ? -3.455 18.156 27.172 1 95.38 288 VAL B CA 1
ATOM 4508 C C . VAL B 1 288 ? -3.875 19.141 26.078 1 95.38 288 VAL B C 1
ATOM 4510 O O . VAL B 1 288 ? -3.031 19.672 25.359 1 95.38 288 VAL B O 1
ATOM 4513 N N . ILE B 1 289 ? -5.164 19.281 25.922 1 94.5 289 ILE B N 1
ATOM 4514 C CA . ILE B 1 289 ? -5.746 20.344 25.125 1 94.5 289 ILE B CA 1
ATOM 4515 C C . ILE B 1 289 ? -6.691 21.188 25.984 1 94.5 289 ILE B C 1
ATOM 4517 O O . ILE B 1 289 ? -7.672 20.672 26.516 1 94.5 289 ILE B O 1
ATOM 4521 N N . SER B 1 290 ? -6.375 22.391 26.234 1 91.56 290 SER B N 1
ATOM 4522 C CA . SER B 1 290 ? -7.148 23.234 27.141 1 91.56 290 SER B CA 1
ATOM 4523 C C . SER B 1 290 ? -7.77 24.422 26.391 1 91.56 290 SER B C 1
ATOM 4525 O O . SER B 1 290 ? -7.254 24.844 25.359 1 91.56 290 SER B O 1
#

Foldseek 3Di:
DDPVVVVVVPPDPDPDFDKDDDVLQQKIWTDDQQKIKMKHKDKDFLDALQCQLQVRQQQVQQQQVQFVWAWAEKEWEWADAPPDDCSPVNNQVNQVVRNHYYYYYYDHHPGIMMMMMTMTMGRGTAALLQFDFFFWKKKKAAQQLVVLLSCLVVPVVVCVVLPNNVCSVVSVPSSVRQHQNVVSVQLVVPADFNGKDFAFQQFQLVRQVSSCVSNVWEWEWEPVQDDHDPSLVSVCVVVVHDSRRGGGRNMMITGHDNVDDVVVSCVSSVVVPMDMTRTTTIGGPDYDYD/DDPVVVVVVPPDPDPDFDKDDDVLQQKIWTDDQQKIKMKHKDKDFLDALQCQLQVRQQQVQQQQVQFVWAWAEKEWEWADAPPDDCSPVNNQVNQVVRNYYYYYYYDHHPGIMMMMMTMTMGRGTAALLQFDFFFWKKKKAAQQLVVLLSCLVVPVVVCVVLVNNVCSVVSVPSSVRQHQNVVSVQLVVVADFNGKDFAFQQFQVVRQVSSCVSNVWEWEWEPVQDDHDPSLVSVCVVVVHDSRRGGGRNMMITGGDNVDDVVVSCVSSVVVPMDMTRTTTIGGPDYDYD

Organism: Korarchaeum cryptofilum (strain OPF8) (NCBI:txid374847)